Protein AF-0000000072557845 (afdb_homodimer)

Sequence (480 aa):
MSLSGSRPLRGGCQCGRNRYIIAIPENGIQEAQVLFNTEPQHQIPLATPLAAYIRVPLSWYHSTTYAFFPDETHAMIRRVYTHPSQDYSKRHFCGFCGTPLSYWSEEPRSEADFINLTLGSLLREDIRDLEDLGLIPDDDDTDAAVTEQQQQQQQVPTTTEAKRSAALRQSFGVPWFETLIEGSRLGSMRRSYGAQRSRDGQASIEWEIVEFSDGGGEMDLGEADDAALQQLGKRKHHEVMSLSGSRPLRGGCQCGRNRYIIAIPENGIQEAQVLFNTEPQHQIPLATPLAAYIRVPLSWYHSTTYAFFPDETHAMIRRVYTHPSQDYSKRHFCGFCGTPLSYWSEEPRSEADFINLTLGSLLREDIRDLEDLGLIPDDDDTDAAVTEQQQQQQQVPTTTEAKRSAALRQSFGVPWFETLIEGSRLGSMRRSYGAQRSRDGQASIEWEIVEFSDGGGEMDLGEADDAALQQLGKRKHHEV

Radius of gyration: 32.58 Å; Cα contacts (8 Å, |Δi|>4): 717; chains: 2; bounding box: 71×124×132 Å

Nearest PDB structures (foldseek):
  8ajq-assembly2_C  TM=8.472E-01  e=2.767E-05  Pseudomonas aeruginosa PAO1
  5amk-assembly4_D  TM=5.544E-01  e=6.441E-02  Magnetospirillum gryphiswaldense MSR-1
  5oh7-assembly3_C  TM=6.025E-01  e=2.211E-01  Magnetospirillum gryphiswaldense
  3mao-assembly1_A  TM=4.805E-01  e=1.748E-01  Homo sapiens
  8ajq-assembly2_C  TM=8.474E-01  e=2.313E-05  Pseudomonas aeruginosa PAO1

Solvent-accessible surface area (backbone atoms only — not comparable to full-atom values): 27469 Å² total; per-residue (Å²): 130,79,87,66,84,55,77,57,42,44,31,37,35,72,80,54,37,38,36,33,36,38,53,54,53,87,86,38,61,83,64,45,41,62,43,74,38,36,42,61,86,51,11,37,50,60,9,22,74,61,30,40,29,37,34,32,49,44,87,32,57,46,77,49,75,47,68,91,49,91,85,53,47,65,66,54,44,58,27,71,30,60,50,84,93,42,73,53,33,42,32,33,20,32,54,67,63,28,14,44,45,36,44,38,30,51,67,59,68,88,40,47,60,32,32,32,30,27,43,23,18,32,36,68,74,46,52,57,43,35,51,80,68,64,55,44,90,54,77,64,66,67,37,60,73,54,41,74,74,69,69,74,85,79,78,75,78,55,70,66,60,50,45,53,52,43,56,62,33,64,77,38,50,52,48,71,56,56,58,28,29,37,77,11,56,48,33,50,52,44,52,51,51,54,50,51,42,39,67,71,54,72,58,53,77,72,72,72,74,73,73,75,71,80,70,75,68,75,74,82,75,85,75,78,83,88,64,103,76,77,89,86,87,75,85,77,82,75,79,129,128,78,87,65,84,55,76,56,43,43,31,37,36,73,80,54,38,39,36,34,38,37,53,54,53,86,87,39,62,83,65,44,40,64,43,75,39,36,39,63,87,50,12,36,51,61,10,23,74,60,29,39,28,37,33,31,48,42,89,31,58,45,77,48,73,49,67,90,51,92,86,53,47,66,66,53,43,57,25,69,30,59,50,85,92,41,73,52,34,41,33,33,20,30,56,65,62,28,12,44,46,35,44,37,30,52,66,59,68,89,40,47,59,32,31,31,30,27,43,24,17,32,35,69,73,46,53,59,43,35,50,81,67,63,55,44,90,53,77,64,66,65,36,59,72,55,40,74,75,69,69,75,85,79,77,76,79,55,69,66,59,50,48,53,50,42,58,57,33,67,78,49,46,52,48,71,55,56,58,28,30,36,78,11,55,47,34,49,52,45,54,51,51,53,50,50,43,38,67,72,53,72,57,50,76,72,70,72,72,72,72,74,69,79,69,76,67,79,75,75,82,72,82,78,79,82,77,82,75,70,90,77,80,78,86,78,80,81,80,129

Structure (mmCIF, N/CA/C/O backbone):
data_AF-0000000072557845-model_v1
#
loop_
_entity.id
_entity.type
_entity.pdbx_description
1 polymer 'Predicted protein'
#
loop_
_atom_site.group_PDB
_atom_site.id
_atom_site.type_symbol
_atom_site.label_atom_id
_atom_site.label_alt_id
_atom_site.label_comp_id
_atom_site.label_asym_id
_atom_site.label_entity_id
_atom_site.label_seq_id
_atom_site.pdbx_PDB_ins_code
_atom_site.Cartn_x
_atom_site.Cartn_y
_atom_site.Cartn_z
_atom_site.occupancy
_atom_site.B_iso_or_equiv
_atom_site.auth_seq_id
_atom_site.auth_comp_id
_atom_site.auth_asym_id
_atom_site.auth_atom_id
_atom_site.pdbx_PDB_model_num
ATOM 1 N N . MET A 1 1 ? 17.438 -36.656 -0.142 1 26.14 1 MET A N 1
ATOM 2 C CA . MET A 1 1 ? 16.078 -36.344 0.288 1 26.14 1 MET A CA 1
ATOM 3 C C . MET A 1 1 ? 15.391 -35.438 -0.726 1 26.14 1 MET A C 1
ATOM 5 O O . MET A 1 1 ? 15.984 -34.5 -1.219 1 26.14 1 MET A O 1
ATOM 9 N N . SER A 1 2 ? 14.68 -36 -1.711 1 31.92 2 SER A N 1
ATOM 10 C CA . SER A 1 2 ? 13.883 -35.406 -2.797 1 31.92 2 SER A CA 1
ATOM 11 C C . SER A 1 2 ? 13.188 -34.125 -2.363 1 31.92 2 SER A C 1
ATOM 13 O O . SER A 1 2 ? 12.703 -34.031 -1.233 1 31.92 2 SER A O 1
ATOM 15 N N . LEU A 1 3 ? 13.625 -33.031 -2.592 1 37.59 3 LEU A N 1
ATOM 16 C CA . LEU A 1 3 ? 12.977 -31.797 -2.242 1 37.59 3 LEU A CA 1
ATOM 17 C C . LEU A 1 3 ? 11.461 -31.922 -2.328 1 37.59 3 LEU A C 1
ATOM 19 O O . LEU A 1 3 ? 10.914 -32.219 -3.395 1 37.59 3 LEU A O 1
ATOM 23 N N . SER A 1 4 ? 10.57 -32.594 -1.407 1 41.5 4 SER A N 1
ATOM 24 C CA . SER A 1 4 ? 9.18 -32.75 -1.002 1 41.5 4 SER A CA 1
ATOM 25 C C . SER A 1 4 ? 8.312 -31.609 -1.527 1 41.5 4 SER A C 1
ATOM 27 O O . SER A 1 4 ? 8.828 -30.531 -1.839 1 41.5 4 SER A O 1
ATOM 29 N N . GLY A 1 5 ? 7.051 -31.766 -2.025 1 50 5 GLY A N 1
ATOM 30 C CA . GLY A 1 5 ? 6.094 -30.859 -2.65 1 50 5 GLY A CA 1
ATOM 31 C C . GLY A 1 5 ? 6.109 -29.469 -2.053 1 50 5 GLY A C 1
ATOM 32 O O . GLY A 1 5 ? 6.055 -29.312 -0.832 1 50 5 GLY A O 1
ATOM 33 N N . SER A 1 6 ? 6.816 -28.453 -2.627 1 64.81 6 SER A N 1
ATOM 34 C CA . SER A 1 6 ? 7.055 -27.094 -2.164 1 64.81 6 SER A CA 1
ATOM 35 C C . SER A 1 6 ? 5.801 -26.484 -1.531 1 64.81 6 SER A C 1
ATOM 37 O O . SER A 1 6 ? 4.691 -26.703 -2.016 1 64.81 6 SER A O 1
ATOM 39 N N . ARG A 1 7 ? 5.672 -26.328 -0.236 1 83.94 7 ARG A N 1
ATOM 40 C CA . ARG A 1 7 ? 4.574 -25.719 0.504 1 83.94 7 ARG A CA 1
ATOM 41 C C . ARG A 1 7 ? 4.07 -24.469 -0.204 1 83.94 7 ARG A C 1
ATOM 43 O O . ARG A 1 7 ? 4.863 -23.672 -0.714 1 83.94 7 ARG A O 1
ATOM 50 N N . PRO A 1 8 ? 2.727 -24.5 -0.45 1 93.94 8 PRO A N 1
ATOM 51 C CA . PRO A 1 8 ? 2.176 -23.297 -1.075 1 93.94 8 PRO A CA 1
ATOM 52 C C . PRO A 1 8 ? 2.416 -22.031 -0.244 1 93.94 8 PRO A C 1
ATOM 54 O O . PRO A 1 8 ? 2.559 -22.125 0.979 1 93.94 8 PRO A O 1
ATOM 57 N N . LEU A 1 9 ? 2.588 -20.969 -0.939 1 96.5 9 LEU A N 1
ATOM 58 C CA . LEU A 1 9 ? 2.559 -19.688 -0.246 1 96.5 9 LEU A CA 1
ATOM 59 C C . LEU A 1 9 ? 1.13 -19.297 0.126 1 96.5 9 LEU A C 1
ATOM 61 O O . LEU A 1 9 ? 0.196 -19.547 -0.636 1 96.5 9 LEU A O 1
ATOM 65 N N . ARG A 1 10 ? 0.979 -18.75 1.264 1 98.12 10 ARG A N 1
ATOM 66 C CA . ARG A 1 10 ? -0.34 -18.375 1.764 1 98.12 10 ARG A CA 1
ATOM 67 C C . ARG A 1 10 ? -0.449 -16.875 1.96 1 98.12 10 ARG A C 1
ATOM 69 O O . ARG A 1 10 ? 0.542 -16.203 2.271 1 98.12 10 ARG A O 1
ATOM 76 N N . GLY A 1 11 ? -1.664 -16.359 1.753 1 98.5 11 GLY A N 1
ATOM 77 C CA . GLY A 1 11 ? -1.912 -14.953 1.971 1 98.5 11 GLY A CA 1
ATOM 78 C C . GLY A 1 11 ? -3.383 -14.625 2.152 1 98.5 11 GLY A C 1
ATOM 79 O O . GLY A 1 11 ? -4.219 -15.523 2.238 1 98.5 11 GLY A O 1
ATOM 80 N N . GLY A 1 12 ? -3.635 -13.297 2.338 1 98.69 12 GLY A N 1
ATOM 81 C CA . GLY A 1 12 ? -4.996 -12.828 2.555 1 98.69 12 GLY A CA 1
ATOM 82 C C . GLY A 1 12 ? -5.062 -11.406 3.078 1 98.69 12 GLY A C 1
ATOM 83 O O . GLY A 1 12 ? -4.047 -10.711 3.125 1 98.69 12 GLY A O 1
ATOM 84 N N . CYS A 1 13 ? -6.344 -11.016 3.35 1 98.75 13 CYS A N 1
ATOM 85 C CA . CYS A 1 13 ? -6.539 -9.672 3.893 1 98.75 13 CYS A CA 1
ATOM 86 C C . CYS A 1 13 ? -6.398 -9.672 5.41 1 98.75 13 CYS A C 1
ATOM 88 O O . CYS A 1 13 ? -6.348 -10.734 6.031 1 98.75 13 CYS A O 1
ATOM 90 N N . GLN A 1 14 ? -6.277 -8.547 6.027 1 97.88 14 GLN A N 1
ATOM 91 C CA . GLN A 1 14 ? -5.988 -8.422 7.453 1 97.88 14 GLN A CA 1
ATOM 92 C C . GLN A 1 14 ? -7.121 -9.008 8.289 1 97.88 14 GLN A C 1
ATOM 94 O O . GLN A 1 14 ? -6.879 -9.578 9.359 1 97.88 14 GLN A O 1
ATOM 99 N N . CYS A 1 15 ? -8.383 -8.883 7.832 1 98.12 15 CYS A N 1
ATOM 100 C CA . CYS A 1 15 ? -9.492 -9.32 8.672 1 98.12 15 CYS A CA 1
ATOM 101 C C . CYS A 1 15 ? -9.719 -10.82 8.531 1 98.12 15 CYS A C 1
ATOM 103 O O . CYS A 1 15 ? -10.43 -11.422 9.344 1 98.12 15 CYS A O 1
ATOM 105 N N . GLY A 1 16 ? -9.203 -11.367 7.543 1 98.06 16 GLY A N 1
ATOM 106 C CA . GLY A 1 16 ? -9.258 -12.812 7.422 1 98.06 16 GLY A CA 1
ATOM 107 C C . GLY A 1 16 ? -10.359 -13.289 6.492 1 98.06 16 GLY A C 1
ATOM 108 O O . GLY A 1 16 ? -10.445 -14.484 6.18 1 98.06 16 GLY A O 1
ATOM 109 N N . ARG A 1 17 ? -11.203 -12.398 6.023 1 98.81 17 ARG A N 1
ATOM 110 C CA . ARG A 1 17 ? -12.32 -12.805 5.168 1 98.81 17 ARG A CA 1
ATOM 111 C C . ARG A 1 17 ? -11.82 -13.297 3.814 1 98.81 17 ARG A C 1
ATOM 113 O O . ARG A 1 17 ? -12.469 -14.133 3.178 1 98.81 17 ARG A O 1
ATOM 120 N N . ASN A 1 18 ? -10.727 -12.727 3.305 1 98.88 18 ASN A N 1
ATOM 121 C CA . ASN A 1 18 ? -10.086 -13.195 2.082 1 98.88 18 ASN A CA 1
ATOM 122 C C . ASN A 1 18 ? -8.836 -14.016 2.385 1 98.88 18 ASN A C 1
ATOM 124 O O . ASN A 1 18 ? -7.973 -13.586 3.148 1 98.88 18 ASN A O 1
ATOM 128 N N . ARG A 1 19 ? -8.742 -15.141 1.78 1 98.75 19 ARG A N 1
ATOM 129 C CA . ARG A 1 19 ? -7.559 -15.992 1.865 1 98.75 19 ARG A CA 1
ATOM 130 C C . ARG A 1 19 ? -7.188 -16.547 0.496 1 98.75 19 ARG A C 1
ATOM 132 O O . ARG A 1 19 ? -8.047 -16.703 -0.375 1 98.75 19 ARG A O 1
ATOM 139 N N . TYR A 1 20 ? -5.914 -16.766 0.328 1 98.69 20 TYR A N 1
ATOM 140 C CA . TYR A 1 20 ? -5.504 -17.375 -0.932 1 98.69 20 TYR A CA 1
ATOM 141 C C . TYR A 1 20 ? -4.238 -18.203 -0.75 1 98.69 20 TYR A C 1
ATOM 143 O O . TYR A 1 20 ? -3.568 -18.109 0.28 1 98.69 20 TYR A O 1
ATOM 151 N N . ILE A 1 21 ? -3.961 -19.047 -1.701 1 98.38 21 ILE A N 1
ATOM 152 C CA . ILE A 1 21 ? -2.707 -19.797 -1.775 1 98.38 21 ILE A CA 1
ATOM 153 C C . ILE A 1 21 ? -2.104 -19.641 -3.17 1 98.38 21 ILE A C 1
ATOM 155 O O . ILE A 1 21 ? -2.82 -19.391 -4.141 1 98.38 21 ILE A O 1
ATOM 159 N N . ILE A 1 22 ? -0.833 -19.672 -3.215 1 97.62 22 ILE A N 1
ATOM 160 C CA . ILE A 1 22 ? -0.069 -19.797 -4.449 1 97.62 22 ILE A CA 1
ATOM 161 C C . ILE A 1 22 ? 0.562 -21.188 -4.52 1 97.62 22 ILE A C 1
ATOM 163 O O . ILE A 1 22 ? 1.498 -21.5 -3.777 1 97.62 22 ILE A O 1
ATOM 167 N N . ALA A 1 23 ? 0.024 -22.016 -5.383 1 96.25 23 ALA A N 1
ATOM 168 C CA . ALA A 1 23 ? 0.563 -23.359 -5.578 1 96.25 23 ALA A CA 1
ATOM 169 C C . ALA A 1 23 ? 1.729 -23.344 -6.562 1 96.25 23 ALA A C 1
ATOM 171 O O . ALA A 1 23 ? 1.521 -23.328 -7.777 1 96.25 23 ALA A O 1
ATOM 172 N N . ILE A 1 24 ? 2.879 -23.422 -6.051 1 92.81 24 ILE A N 1
ATOM 173 C CA . ILE A 1 24 ? 4.066 -23.359 -6.898 1 92.81 24 ILE A CA 1
ATOM 174 C C . ILE A 1 24 ? 4.48 -24.781 -7.297 1 92.81 24 ILE A C 1
ATOM 176 O O . ILE A 1 24 ? 4.793 -25.609 -6.438 1 92.81 24 ILE A O 1
ATOM 180 N N . PRO A 1 25 ? 4.543 -25.016 -8.531 1 91.44 25 PRO A N 1
ATOM 181 C CA . PRO A 1 25 ? 5.016 -26.328 -8.961 1 91.44 25 PRO A CA 1
ATOM 182 C C . PRO A 1 25 ? 6.5 -26.547 -8.672 1 91.44 25 PRO A C 1
ATOM 184 O O . PRO A 1 25 ? 7.258 -25.578 -8.555 1 91.44 25 PRO A O 1
ATOM 187 N N . GLU A 1 26 ? 6.992 -27.703 -8.461 1 83.19 26 GLU A N 1
ATOM 188 C CA . GLU A 1 26 ? 8.359 -28.078 -8.109 1 83.19 26 GLU A CA 1
ATOM 189 C C . GLU A 1 26 ? 9.375 -27.406 -9.031 1 83.19 26 GLU A C 1
ATOM 191 O O . GLU A 1 26 ? 10.414 -26.922 -8.578 1 83.19 26 GLU A O 1
ATOM 196 N N . ASN A 1 27 ? 9.133 -27.266 -10.219 1 82.75 27 ASN A N 1
ATOM 197 C CA . ASN A 1 27 ? 10.086 -26.672 -11.148 1 82.75 27 ASN A CA 1
ATOM 198 C C . ASN A 1 27 ? 9.555 -25.375 -11.742 1 82.75 27 ASN A C 1
ATOM 200 O O . ASN A 1 27 ? 9.977 -24.953 -12.828 1 82.75 27 ASN A O 1
ATOM 204 N N . GLY A 1 28 ? 8.734 -24.734 -10.938 1 88.44 28 GLY A N 1
ATOM 205 C CA . GLY A 1 28 ? 8.055 -23.609 -11.562 1 88.44 28 GLY A CA 1
ATOM 206 C C . GLY A 1 28 ? 8.477 -22.266 -10.992 1 88.44 28 GLY A C 1
ATOM 207 O O . GLY A 1 28 ? 8.055 -21.219 -11.484 1 88.44 28 GLY A O 1
ATOM 208 N N . ILE A 1 29 ? 9.398 -22.188 -10.039 1 88.88 29 ILE A N 1
ATOM 209 C CA . ILE A 1 29 ? 9.68 -20.984 -9.273 1 88.88 29 ILE A CA 1
ATOM 210 C C . ILE A 1 29 ? 10.234 -19.891 -10.203 1 88.88 29 ILE A C 1
ATOM 212 O O . ILE A 1 29 ? 10.078 -18.703 -9.93 1 88.88 29 ILE A O 1
ATOM 216 N N . GLN A 1 30 ? 10.766 -20.281 -11.297 1 90 30 GLN A N 1
ATOM 217 C CA . GLN A 1 30 ? 11.359 -19.344 -12.242 1 90 30 GLN A CA 1
ATOM 218 C C . GLN A 1 30 ? 10.297 -18.469 -12.883 1 90 30 GLN A C 1
ATOM 220 O O . GLN A 1 30 ? 10.609 -17.422 -13.461 1 90 30 GLN A O 1
ATOM 225 N N . GLU A 1 31 ? 9.031 -18.906 -12.82 1 94.12 31 GLU A N 1
ATOM 226 C CA . GLU A 1 31 ? 7.949 -18.141 -13.422 1 94.12 31 GLU A CA 1
ATOM 227 C C . GLU A 1 31 ? 7.414 -17.078 -12.453 1 94.12 31 GLU A C 1
ATOM 229 O O . GLU A 1 31 ? 6.621 -16.219 -12.836 1 94.12 31 GLU A O 1
ATOM 234 N N . ALA A 1 32 ? 7.816 -17.156 -11.227 1 95.19 32 ALA A N 1
ATOM 235 C CA . ALA A 1 32 ? 7.43 -16.172 -10.219 1 95.19 32 ALA A CA 1
ATOM 236 C C . ALA A 1 32 ? 8.438 -15.031 -10.164 1 95.19 32 ALA A C 1
ATOM 238 O O . ALA A 1 32 ? 9.633 -15.234 -10.391 1 95.19 32 ALA A O 1
ATOM 239 N N . GLN A 1 33 ? 7.934 -13.812 -9.898 1 93.38 33 GLN A N 1
ATOM 240 C CA . GLN A 1 33 ? 8.805 -12.648 -9.789 1 93.38 33 GLN A CA 1
ATOM 241 C C . GLN A 1 33 ? 8.32 -11.695 -8.695 1 93.38 33 GLN A C 1
ATOM 243 O O . GLN A 1 33 ? 7.117 -11.438 -8.586 1 93.38 33 GLN A O 1
ATOM 248 N N . VAL A 1 34 ? 9.258 -11.281 -7.887 1 93.94 34 VAL A N 1
ATOM 249 C CA . VAL A 1 34 ? 8.977 -10.156 -6.996 1 93.94 34 VAL A CA 1
ATOM 250 C C . VAL A 1 34 ? 9.234 -8.844 -7.727 1 93.94 34 VAL A C 1
ATOM 252 O O . VAL A 1 34 ? 10.305 -8.648 -8.312 1 93.94 34 VAL A O 1
ATOM 255 N N . LEU A 1 35 ? 8.242 -7.945 -7.707 1 93.12 35 LEU A N 1
ATOM 256 C CA . LEU A 1 35 ? 8.289 -6.699 -8.461 1 93.12 35 LEU A CA 1
ATOM 257 C C . LEU A 1 35 ? 8.156 -5.496 -7.531 1 93.12 35 LEU A C 1
ATOM 259 O O . LEU A 1 35 ? 7.336 -5.504 -6.613 1 93.12 35 LEU A O 1
ATOM 263 N N . PHE A 1 36 ? 9.047 -4.543 -7.781 1 91.81 36 PHE A N 1
ATOM 264 C CA . PHE A 1 36 ? 8.93 -3.219 -7.18 1 91.81 36 PHE A CA 1
ATOM 265 C C . PHE A 1 36 ? 8.664 -2.164 -8.25 1 91.81 36 PHE A C 1
ATOM 267 O O . PHE A 1 36 ? 9.531 -1.877 -9.078 1 91.81 36 PHE A O 1
ATOM 274 N N . ASN A 1 37 ? 7.48 -1.591 -8.156 1 87.06 37 ASN A N 1
ATOM 275 C CA . ASN A 1 37 ? 6.977 -0.725 -9.219 1 87.06 37 ASN A CA 1
ATOM 276 C C . ASN A 1 37 ? 6.789 0.709 -8.727 1 87.06 37 ASN A C 1
ATOM 278 O O . ASN A 1 37 ? 6.215 0.937 -7.66 1 87.06 37 ASN A O 1
ATOM 282 N N . THR A 1 38 ? 7.297 1.689 -9.523 1 86.44 38 THR A N 1
ATOM 283 C CA . THR A 1 38 ? 7.137 3.092 -9.156 1 86.44 38 THR A CA 1
ATOM 284 C C . THR A 1 38 ? 6.281 3.826 -10.188 1 86.44 38 THR A C 1
ATOM 286 O O . THR A 1 38 ? 6.262 5.059 -10.219 1 86.44 38 THR A O 1
ATOM 289 N N . GLU A 1 39 ? 5.625 3.072 -11.031 1 87 39 GLU A N 1
ATOM 290 C CA . GLU A 1 39 ? 4.719 3.682 -12 1 87 39 GLU A CA 1
ATOM 291 C C . GLU A 1 39 ? 3.432 4.152 -11.32 1 87 39 GLU A C 1
ATOM 293 O O . GLU A 1 39 ? 2.896 3.467 -10.453 1 87 39 GLU A O 1
ATOM 298 N N . PRO A 1 40 ? 2.904 5.238 -11.766 1 89.56 40 PRO A N 1
ATOM 299 C CA . PRO A 1 40 ? 1.69 5.789 -11.156 1 89.56 40 PRO A CA 1
ATOM 300 C C . PRO A 1 40 ? 0.522 4.805 -11.18 1 89.56 40 PRO A C 1
ATOM 302 O O . PRO A 1 40 ? -0.285 4.777 -10.25 1 89.56 40 PRO A O 1
ATOM 305 N N . GLN A 1 41 ? 0.46 4.02 -12.164 1 90.5 41 GLN A N 1
ATOM 306 C CA . GLN A 1 41 ? -0.653 3.088 -12.312 1 90.5 41 GLN A CA 1
ATOM 307 C C . GLN A 1 41 ? -0.687 2.09 -11.156 1 90.5 41 GLN A C 1
ATOM 309 O O . GLN A 1 41 ? -1.729 1.497 -10.867 1 90.5 41 GLN A O 1
ATOM 314 N N . HIS A 1 42 ? 0.441 1.892 -10.508 1 93.75 42 HIS A N 1
ATOM 315 C CA . HIS A 1 42 ? 0.493 0.975 -9.375 1 93.75 42 HIS A CA 1
ATOM 316 C C . HIS A 1 42 ? 0.582 1.734 -8.055 1 93.75 42 HIS A C 1
ATOM 318 O O . HIS A 1 42 ? 0.048 1.285 -7.039 1 93.75 42 HIS A O 1
ATOM 324 N N . GLN A 1 43 ? 1.189 2.908 -8.102 1 93.88 43 GLN A N 1
ATOM 325 C CA . GLN A 1 43 ? 1.369 3.713 -6.898 1 93.88 43 GLN A CA 1
ATOM 326 C C . GLN A 1 43 ? 0.037 4.27 -6.406 1 93.88 43 GLN A C 1
ATOM 328 O O . GLN A 1 43 ? -0.266 4.207 -5.211 1 93.88 43 GLN A O 1
ATOM 333 N N . ILE A 1 44 ? -0.76 4.738 -7.293 1 95.25 44 ILE A N 1
ATOM 334 C CA . ILE A 1 44 ? -1.949 5.512 -6.949 1 95.25 44 ILE A CA 1
ATOM 335 C C . ILE A 1 44 ? -2.982 4.602 -6.289 1 95.25 44 ILE A C 1
ATOM 337 O O . ILE A 1 44 ? -3.445 4.879 -5.18 1 95.25 44 ILE A O 1
ATOM 341 N N . PRO A 1 45 ? -3.279 3.43 -6.887 1 97.31 45 PRO A N 1
ATOM 342 C CA . PRO A 1 45 ? -4.297 2.582 -6.258 1 97.31 45 PRO A CA 1
ATOM 343 C C . PRO A 1 45 ? -3.875 2.078 -4.879 1 97.31 45 PRO A C 1
ATOM 345 O O . PRO A 1 45 ? -4.719 1.911 -3.994 1 97.31 45 PRO A O 1
ATOM 348 N N . LEU A 1 46 ? -2.584 1.862 -4.719 1 98 46 LEU A N 1
ATOM 349 C CA . LEU A 1 46 ? -2.088 1.316 -3.461 1 98 46 LEU A CA 1
ATOM 350 C C . LEU A 1 46 ? -1.673 2.434 -2.51 1 98 46 LEU A C 1
ATOM 352 O O . LEU A 1 46 ? -1.276 2.172 -1.371 1 98 46 LEU A O 1
ATOM 356 N N . ALA A 1 47 ? -1.742 3.68 -2.994 1 97.88 47 ALA A N 1
ATOM 357 C CA . ALA A 1 47 ? -1.411 4.871 -2.215 1 97.88 47 ALA A CA 1
ATOM 358 C C . ALA A 1 47 ? -0.031 4.742 -1.576 1 97.88 47 ALA A C 1
ATOM 360 O O . ALA A 1 47 ? 0.138 5.02 -0.387 1 97.88 47 ALA A O 1
ATOM 361 N N . THR A 1 48 ? 0.929 4.324 -2.299 1 96.69 48 THR A N 1
ATOM 362 C CA . THR A 1 48 ? 2.299 4.113 -1.842 1 96.69 48 THR A CA 1
ATOM 363 C C . THR A 1 48 ? 3.299 4.605 -2.883 1 96.69 48 THR A C 1
ATOM 365 O O . THR A 1 48 ? 3.006 4.605 -4.082 1 96.69 48 THR A O 1
ATOM 368 N N . PRO A 1 49 ? 4.516 5.09 -2.445 1 93.25 49 PRO A N 1
ATOM 369 C CA . PRO A 1 49 ? 5.531 5.469 -3.434 1 93.25 49 PRO A CA 1
ATOM 370 C C . PRO A 1 49 ? 6.188 4.258 -4.098 1 93.25 49 PRO A C 1
ATOM 372 O O . PRO A 1 49 ? 6.832 4.398 -5.137 1 93.25 49 PRO A O 1
ATOM 375 N N . LEU A 1 50 ? 6.043 3.115 -3.496 1 93.19 50 LEU A N 1
ATOM 376 C CA . LEU A 1 50 ? 6.652 1.886 -3.99 1 93.19 50 LEU A CA 1
ATOM 377 C C . LEU A 1 50 ? 5.668 0.722 -3.908 1 93.19 50 LEU A C 1
ATOM 379 O O . LEU A 1 50 ? 5.477 0.143 -2.836 1 93.19 50 LEU A O 1
ATOM 383 N N . ALA A 1 51 ? 5.141 0.379 -5.012 1 95.88 51 ALA A N 1
ATOM 384 C CA . ALA A 1 51 ? 4.254 -0.781 -5.055 1 95.88 51 ALA A CA 1
ATOM 385 C C . ALA A 1 51 ? 5.055 -2.08 -5.117 1 95.88 51 ALA A C 1
ATOM 387 O O . ALA A 1 51 ? 5.984 -2.207 -5.918 1 95.88 51 ALA A O 1
ATOM 388 N N . ALA A 1 52 ? 4.723 -3.041 -4.246 1 96.56 52 ALA A N 1
ATOM 389 C CA . ALA A 1 52 ? 5.418 -4.324 -4.18 1 96.56 52 ALA A CA 1
ATOM 390 C C . ALA A 1 52 ? 4.465 -5.48 -4.461 1 96.56 52 ALA A C 1
ATOM 392 O O . ALA A 1 52 ? 3.422 -5.605 -3.811 1 96.56 52 ALA A O 1
ATOM 393 N N . TYR A 1 53 ? 4.871 -6.348 -5.48 1 97.56 53 TYR A N 1
ATOM 394 C CA . TYR A 1 53 ? 4.039 -7.477 -5.883 1 97.56 53 TYR A CA 1
ATOM 395 C C . TYR A 1 53 ? 4.859 -8.758 -5.977 1 97.56 53 TYR A C 1
ATOM 397 O O . TYR A 1 53 ? 6.086 -8.703 -6.102 1 97.56 53 TYR A O 1
ATOM 405 N N . ILE A 1 54 ? 4.168 -9.867 -5.828 1 97.25 54 ILE A N 1
ATOM 406 C CA . ILE A 1 54 ? 4.645 -11.117 -6.398 1 97.25 54 ILE A CA 1
ATOM 407 C C . ILE A 1 54 ? 3.799 -11.477 -7.621 1 97.25 54 ILE A C 1
ATOM 409 O O . ILE A 1 54 ? 2.572 -11.562 -7.531 1 97.25 54 ILE A O 1
ATOM 413 N N . ARG A 1 55 ? 4.441 -11.531 -8.711 1 97.62 55 ARG A N 1
ATOM 414 C CA . ARG A 1 55 ? 3.818 -11.898 -9.977 1 97.62 55 ARG A CA 1
ATOM 415 C C . ARG A 1 55 ? 3.943 -13.391 -10.234 1 97.62 55 ARG A C 1
ATOM 417 O O . ARG A 1 55 ? 5.047 -13.938 -10.234 1 97.62 55 ARG A O 1
ATOM 424 N N . VAL A 1 56 ? 2.809 -14.07 -10.445 1 97.94 56 VAL A N 1
ATOM 425 C CA . VAL A 1 56 ? 2.809 -15.508 -10.664 1 97.94 56 VAL A CA 1
ATOM 426 C C . VAL A 1 56 ? 1.816 -15.875 -11.766 1 97.94 56 VAL A C 1
ATOM 428 O O . VAL A 1 56 ? 0.904 -15.094 -12.062 1 97.94 56 VAL A O 1
ATOM 431 N N . PRO A 1 57 ? 2.027 -16.984 -12.391 1 98.06 57 PRO A N 1
ATOM 432 C CA . PRO A 1 57 ? 0.983 -17.453 -13.305 1 98.06 57 PRO A CA 1
ATOM 433 C C . PRO A 1 57 ? -0.392 -17.531 -12.641 1 98.06 57 PRO A C 1
ATOM 435 O O . PRO A 1 57 ? -0.507 -17.953 -11.492 1 98.06 57 PRO A O 1
ATOM 438 N N . LEU A 1 58 ? -1.34 -17.109 -13.383 1 98.06 58 LEU A N 1
ATOM 439 C CA . LEU A 1 58 ? -2.711 -17.062 -12.891 1 98.06 58 LEU A CA 1
ATOM 440 C C . LEU A 1 58 ? -3.17 -18.438 -12.414 1 98.06 58 LEU A C 1
ATOM 442 O O . LEU A 1 58 ? -3.926 -18.547 -11.445 1 98.06 58 LEU A O 1
ATOM 446 N N . SER A 1 59 ? -2.701 -19.484 -13 1 97.44 59 SER A N 1
ATOM 447 C CA . SER A 1 59 ? -3.123 -20.859 -12.711 1 97.44 59 SER A CA 1
ATOM 448 C C . SER A 1 59 ? -2.643 -21.312 -11.336 1 97.44 59 SER A C 1
ATOM 450 O O . SER A 1 59 ? -3.125 -22.312 -10.805 1 97.44 59 SER A O 1
ATOM 452 N N . TRP A 1 60 ? -1.642 -20.641 -10.75 1 97.75 60 TRP A N 1
ATOM 453 C CA . TRP A 1 60 ? -1.103 -21 -9.445 1 97.75 60 TRP A CA 1
ATOM 454 C C . TRP A 1 60 ? -1.967 -20.438 -8.32 1 97.75 60 TRP A C 1
ATOM 456 O O . TRP A 1 60 ? -1.854 -20.859 -7.168 1 97.75 60 TRP A O 1
ATOM 466 N N . TYR A 1 61 ? -2.791 -19.469 -8.648 1 98.44 61 TYR A N 1
ATOM 467 C CA . TYR A 1 61 ? -3.484 -18.641 -7.664 1 98.44 61 TYR A CA 1
ATOM 468 C C . TYR A 1 61 ? -4.859 -19.219 -7.344 1 98.44 61 TYR A C 1
ATOM 470 O O . TYR A 1 61 ? -5.672 -19.438 -8.242 1 98.44 61 TYR A O 1
ATOM 478 N N . HIS A 1 62 ? -5.086 -19.453 -6.035 1 98.38 62 HIS A N 1
ATOM 479 C CA . HIS A 1 62 ? -6.383 -19.906 -5.547 1 98.38 62 HIS A CA 1
ATOM 480 C C . HIS A 1 62 ? -6.875 -19.016 -4.402 1 98.38 62 HIS A C 1
ATOM 482 O O . HIS A 1 62 ? -6.219 -18.922 -3.363 1 98.38 62 HIS A O 1
ATOM 488 N N . SER A 1 63 ? -8.047 -18.422 -4.613 1 98.19 63 SER A N 1
ATOM 489 C CA . SER A 1 63 ? -8.578 -17.484 -3.633 1 98.19 63 SER A CA 1
ATOM 490 C C . SER A 1 63 ? -9.891 -17.984 -3.039 1 98.19 63 SER A C 1
ATOM 492 O O . SER A 1 63 ? -10.695 -18.625 -3.734 1 98.19 63 SER A O 1
ATOM 494 N N . THR A 1 64 ? -10.086 -17.766 -1.766 1 98.38 64 THR A N 1
ATOM 495 C CA . THR A 1 64 ? -11.305 -18.141 -1.051 1 98.38 64 THR A CA 1
ATOM 496 C C . THR A 1 64 ? -11.773 -16.984 -0.159 1 98.38 64 THR A C 1
ATOM 498 O O . THR A 1 64 ? -10.961 -16.219 0.349 1 98.38 64 THR A O 1
ATOM 501 N N . THR A 1 65 ? -13.102 -16.859 -0.016 1 98.69 65 THR A N 1
ATOM 502 C CA . THR A 1 65 ? -13.695 -15.891 0.9 1 98.69 65 THR A CA 1
ATOM 503 C C . THR A 1 65 ? -14.367 -16.594 2.074 1 98.69 65 THR A C 1
ATOM 505 O O . THR A 1 65 ? -14.891 -17.703 1.922 1 98.69 65 THR A O 1
ATOM 508 N N . TYR A 1 66 ? -14.305 -16 3.193 1 98.56 66 TYR A N 1
ATOM 509 C CA . TYR A 1 66 ? -14.969 -16.484 4.402 1 98.56 66 TYR A CA 1
ATOM 510 C C . TYR A 1 66 ? -15.883 -15.406 4.977 1 98.56 66 TYR A C 1
ATOM 512 O O . TYR A 1 66 ? -15.414 -14.359 5.441 1 98.56 66 TYR A O 1
ATOM 520 N N . ALA A 1 67 ? -17.156 -15.719 5.02 1 98.44 67 ALA A N 1
ATOM 521 C CA . ALA A 1 67 ? -18.125 -14.805 5.648 1 98.44 67 ALA A CA 1
ATOM 522 C C . ALA A 1 67 ? -18.078 -14.938 7.168 1 98.44 67 ALA A C 1
ATOM 524 O O . ALA A 1 67 ? -18.047 -16.047 7.699 1 98.44 67 ALA A O 1
ATOM 525 N N . PHE A 1 68 ? -18.062 -13.836 7.859 1 97.62 68 PHE A N 1
ATOM 526 C CA . PHE A 1 68 ? -18.141 -13.852 9.32 1 97.62 68 PHE A CA 1
ATOM 527 C C . PHE A 1 68 ? -19.594 -13.789 9.789 1 97.62 68 PHE A C 1
ATOM 529 O O . PHE A 1 68 ? -19.906 -14.234 10.891 1 97.62 68 PHE A O 1
ATOM 536 N N . PHE A 1 69 ? -20.453 -13.227 8.992 1 97.94 69 PHE A N 1
ATOM 537 C CA . PHE A 1 69 ? -21.875 -13.109 9.273 1 97.94 69 PHE A CA 1
ATOM 538 C C . PHE A 1 69 ? -22.703 -13.602 8.094 1 97.94 69 PHE A C 1
ATOM 540 O O . PHE A 1 69 ? -22.25 -13.57 6.953 1 97.94 69 PHE A O 1
ATOM 547 N N . PRO A 1 70 ? -23.906 -14 8.281 1 97.56 70 PRO A N 1
ATOM 548 C CA . PRO A 1 70 ? -24.719 -14.641 7.242 1 97.56 70 PRO A CA 1
ATOM 549 C C . PRO A 1 70 ? -25.047 -13.703 6.082 1 97.56 70 PRO A C 1
ATOM 551 O O . PRO A 1 70 ? -25.297 -14.164 4.965 1 97.56 70 PRO A O 1
ATOM 554 N N . ASP A 1 71 ? -25.031 -12.445 6.281 1 97.31 71 ASP A N 1
ATOM 555 C CA . ASP A 1 71 ? -25.469 -11.5 5.254 1 97.31 71 ASP A CA 1
ATOM 556 C C . ASP A 1 71 ? -24.281 -11.047 4.402 1 97.31 71 ASP A C 1
ATOM 558 O O . ASP A 1 71 ? -24.453 -10.234 3.492 1 97.31 71 ASP A O 1
ATOM 562 N N . GLU A 1 72 ? -23.141 -11.539 4.715 1 98.12 72 GLU A N 1
ATOM 563 C CA . GLU A 1 72 ? -21.969 -11.188 3.93 1 98.12 72 GLU A CA 1
ATOM 564 C C . GLU A 1 72 ? -21.844 -12.062 2.682 1 98.12 72 GLU A C 1
ATOM 566 O O . GLU A 1 72 ? -21.844 -13.289 2.773 1 98.12 72 GLU A O 1
ATOM 571 N N . THR A 1 73 ? -21.844 -11.445 1.504 1 98.12 73 THR A N 1
ATOM 572 C CA . THR A 1 73 ? -21.719 -12.18 0.25 1 98.12 73 THR A CA 1
ATOM 573 C C . THR A 1 73 ? -20.281 -12.164 -0.247 1 98.12 73 THR A C 1
ATOM 575 O O . THR A 1 73 ? -19.469 -11.344 0.197 1 98.12 73 THR A O 1
ATOM 578 N N . HIS A 1 74 ? -19.953 -13.055 -1.149 1 98.19 74 HIS A N 1
ATOM 579 C CA . HIS A 1 74 ? -18.641 -13.109 -1.76 1 98.19 74 HIS A CA 1
ATOM 580 C C . HIS A 1 74 ? -18.266 -11.773 -2.396 1 98.19 74 HIS A C 1
ATOM 582 O O . HIS A 1 74 ? -17.141 -11.289 -2.225 1 98.19 74 HIS A O 1
ATOM 588 N N . ALA A 1 75 ? -19.234 -11.117 -3.01 1 97.81 75 ALA A N 1
ATOM 589 C CA . ALA A 1 75 ? -19.016 -9.867 -3.723 1 97.81 75 ALA A CA 1
ATOM 590 C C . ALA A 1 75 ? -18.719 -8.727 -2.75 1 97.81 75 ALA A C 1
ATOM 592 O O . ALA A 1 75 ? -17.984 -7.793 -3.078 1 97.81 75 ALA A O 1
ATOM 593 N N . MET A 1 76 ? -19.312 -8.828 -1.518 1 98 76 MET A N 1
ATOM 594 C CA . MET A 1 76 ? -19.062 -7.836 -0.48 1 98 76 MET A CA 1
ATOM 595 C C . MET A 1 76 ? -17.656 -8 0.097 1 98 76 MET A C 1
ATOM 597 O O . MET A 1 76 ? -17.016 -7.016 0.45 1 98 76 MET A O 1
ATOM 601 N N . ILE A 1 77 ? -17.234 -9.25 0.126 1 98.75 77 ILE A N 1
ATOM 602 C CA . ILE A 1 77 ? -15.961 -9.586 0.763 1 98.75 77 ILE A CA 1
ATOM 603 C C . ILE A 1 77 ? -14.812 -9.328 -0.209 1 98.75 77 ILE A C 1
ATOM 605 O O . ILE A 1 77 ? -13.836 -8.664 0.137 1 98.75 77 ILE A O 1
ATOM 609 N N . ARG A 1 78 ? -14.875 -9.859 -1.355 1 98.75 78 ARG A N 1
ATOM 610 C CA . ARG A 1 78 ? -13.867 -9.695 -2.395 1 98.75 78 ARG A CA 1
ATOM 611 C C . ARG A 1 78 ? -14.336 -8.727 -3.473 1 98.75 78 ARG A C 1
ATOM 613 O O . ARG A 1 78 ? -14.875 -9.141 -4.5 1 98.75 78 ARG A O 1
ATOM 620 N N . ARG A 1 79 ? -13.977 -7.504 -3.266 1 98.75 79 ARG A N 1
ATOM 621 C CA . ARG A 1 79 ? -14.414 -6.449 -4.176 1 98.75 79 ARG A CA 1
ATOM 622 C C . ARG A 1 79 ? -13.445 -6.301 -5.344 1 98.75 79 ARG A C 1
ATOM 624 O O . ARG A 1 79 ? -12.266 -6.633 -5.223 1 98.75 79 ARG A O 1
ATOM 631 N N . VAL A 1 80 ? -13.969 -5.852 -6.422 1 98.5 80 VAL A N 1
ATOM 632 C CA . VAL A 1 80 ? -13.172 -5.625 -7.625 1 98.5 80 VAL A CA 1
ATOM 633 C C . VAL A 1 80 ? -13.398 -4.203 -8.133 1 98.5 80 VAL A C 1
ATOM 635 O O . VAL A 1 80 ? -14.523 -3.691 -8.094 1 98.5 80 VAL A O 1
ATOM 638 N N . TYR A 1 81 ? -12.352 -3.564 -8.523 1 98.44 81 TYR A N 1
ATOM 639 C CA . TYR A 1 81 ? -12.43 -2.238 -9.117 1 98.44 81 TYR A CA 1
ATOM 640 C C . TYR A 1 81 ? -11.711 -2.207 -10.469 1 98.44 81 TYR A C 1
ATOM 642 O O . TYR A 1 81 ? -10.594 -2.713 -10.594 1 98.44 81 TYR A O 1
ATOM 650 N N . THR A 1 82 ? -12.391 -1.655 -11.414 1 97.5 82 THR A N 1
ATOM 651 C CA . THR A 1 82 ? -11.852 -1.346 -12.727 1 97.5 82 THR A CA 1
ATOM 652 C C . THR A 1 82 ? -11.969 0.146 -13.031 1 97.5 82 THR A C 1
ATOM 654 O O . THR A 1 82 ? -13.078 0.694 -13.047 1 97.5 82 THR A O 1
ATOM 657 N N . HIS A 1 83 ? -10.805 0.732 -13.195 1 94.88 83 HIS A N 1
ATOM 658 C CA . HIS A 1 83 ? -10.828 2.15 -13.531 1 94.88 83 HIS A CA 1
ATOM 659 C C . HIS A 1 83 ? -11.312 2.371 -14.961 1 94.88 83 HIS A C 1
ATOM 661 O O . HIS A 1 83 ? -10.898 1.659 -15.875 1 94.88 83 HIS A O 1
ATOM 667 N N . PRO A 1 84 ? -12.094 3.383 -15.102 1 92.62 84 PRO A N 1
ATOM 668 C CA . PRO A 1 84 ? -12.656 3.602 -16.438 1 92.62 84 PRO A CA 1
ATOM 669 C C . PRO A 1 84 ? -11.586 3.844 -17.5 1 92.62 84 PRO A C 1
ATOM 671 O O . PRO A 1 84 ? -11.758 3.449 -18.656 1 92.62 84 PRO A O 1
ATOM 674 N N . SER A 1 85 ? -10.461 4.457 -17.109 1 89.19 85 SER A N 1
ATOM 675 C CA . SER A 1 85 ? -9.391 4.742 -18.062 1 89.19 85 SER A CA 1
ATOM 676 C C . SER A 1 85 ? -8.492 3.525 -18.266 1 89.19 85 SER A C 1
ATOM 678 O O . SER A 1 85 ? -7.602 3.543 -19.125 1 89.19 85 SER A O 1
ATOM 680 N N . GLN A 1 86 ? -8.648 2.553 -17.531 1 88 86 GLN A N 1
ATOM 681 C CA . GLN A 1 86 ? -7.91 1.3 -17.625 1 88 86 GLN A CA 1
ATOM 682 C C . GLN A 1 86 ? -8.844 0.099 -17.547 1 88 86 GLN A C 1
ATOM 684 O O . GLN A 1 86 ? -8.664 -0.792 -16.719 1 88 86 GLN A O 1
ATOM 689 N N . ASP A 1 87 ? -9.719 -0.009 -18.5 1 89.88 87 ASP A N 1
ATOM 690 C CA . ASP A 1 87 ? -10.797 -0.986 -18.406 1 89.88 87 ASP A CA 1
ATOM 691 C C . ASP A 1 87 ? -10.289 -2.395 -18.719 1 89.88 87 ASP A C 1
ATOM 693 O O . ASP A 1 87 ? -11.055 -3.357 -18.688 1 89.88 87 ASP A O 1
ATOM 697 N N . TYR A 1 88 ? -9.031 -2.559 -18.906 1 94 88 TYR A N 1
ATOM 698 C CA . TYR A 1 88 ? -8.422 -3.855 -19.172 1 94 88 TYR A CA 1
ATOM 699 C C . TYR A 1 88 ? -7.82 -4.449 -17.906 1 94 88 TYR A C 1
ATOM 701 O O . TYR A 1 88 ? -7.273 -5.555 -17.922 1 94 88 TYR A O 1
ATOM 709 N N . SER A 1 89 ? -7.934 -3.717 -16.797 1 96.38 89 SER A N 1
ATOM 710 C CA . SER A 1 89 ? -7.289 -4.188 -15.57 1 96.38 89 SER A CA 1
ATOM 711 C C . SER A 1 89 ? -8.289 -4.305 -14.422 1 96.38 89 SER A C 1
ATOM 713 O O . SER A 1 89 ? -9.336 -3.652 -14.445 1 96.38 89 SER A O 1
ATOM 715 N N . LYS A 1 90 ? -8.078 -5.211 -13.523 1 98.06 90 LYS A N 1
ATOM 716 C CA . LYS A 1 90 ? -8.891 -5.449 -12.336 1 98.06 90 LYS A CA 1
ATOM 717 C C . LYS A 1 90 ? -8.031 -5.438 -11.07 1 98.06 90 LYS A C 1
ATOM 719 O O . LYS A 1 90 ? -6.914 -5.957 -11.07 1 98.06 90 LYS A O 1
ATOM 724 N N . ARG A 1 91 ? -8.555 -4.793 -10.125 1 98.56 91 ARG A N 1
ATOM 725 C CA . ARG A 1 91 ? -7.938 -4.785 -8.805 1 98.56 91 ARG A CA 1
ATOM 726 C C . ARG A 1 91 ? -8.898 -5.324 -7.75 1 98.56 91 ARG A C 1
ATOM 728 O O . ARG A 1 91 ? -10.047 -4.879 -7.664 1 98.56 91 ARG A O 1
ATOM 735 N N . HIS A 1 92 ? -8.406 -6.254 -6.98 1 98.88 92 HIS A N 1
ATOM 736 C CA . HIS A 1 92 ? -9.219 -6.809 -5.906 1 98.88 92 HIS A CA 1
ATOM 737 C C . HIS A 1 92 ? -8.766 -6.297 -4.547 1 98.88 92 HIS A C 1
ATOM 739 O O . HIS A 1 92 ? -7.566 -6.102 -4.324 1 98.88 92 HIS A O 1
ATOM 745 N N . PHE A 1 93 ? -9.695 -6.105 -3.686 1 98.94 93 PHE A N 1
ATOM 746 C CA . PHE A 1 93 ? -9.445 -5.691 -2.309 1 98.94 93 PHE A CA 1
ATOM 747 C C . PHE A 1 93 ? -10.555 -6.188 -1.39 1 98.94 93 PHE A C 1
ATOM 749 O O . PHE A 1 93 ? -11.625 -6.586 -1.857 1 98.94 93 PHE A O 1
ATOM 756 N N . CYS A 1 94 ? -10.266 -6.211 -0.136 1 98.94 94 CYS A N 1
ATOM 757 C CA . CYS A 1 94 ? -11.289 -6.637 0.819 1 98.94 94 CYS A CA 1
ATOM 758 C C . CYS A 1 94 ? -12.328 -5.547 1.033 1 98.94 94 CYS A C 1
ATOM 760 O O . CYS A 1 94 ? -11.984 -4.418 1.391 1 98.94 94 CYS A O 1
ATOM 762 N N . GLY A 1 95 ? -13.555 -5.887 0.898 1 98.81 95 GLY A N 1
ATOM 763 C CA . GLY A 1 95 ? -14.625 -4.918 1.049 1 98.81 95 GLY A CA 1
ATOM 764 C C . GLY A 1 95 ? -14.875 -4.523 2.492 1 98.81 95 GLY A C 1
ATOM 765 O O . GLY A 1 95 ? -15.578 -3.549 2.762 1 98.81 95 GLY A O 1
ATOM 766 N N . PHE A 1 96 ? -14.258 -5.207 3.424 1 98.69 96 PHE A N 1
ATOM 767 C CA . PHE A 1 96 ? -14.539 -4.961 4.836 1 98.69 96 PHE A CA 1
ATOM 768 C C . PHE A 1 96 ? -13.352 -4.281 5.508 1 98.69 96 PHE A C 1
ATOM 770 O O . PHE A 1 96 ? -13.531 -3.326 6.27 1 98.69 96 PHE A O 1
ATOM 777 N N . CYS A 1 97 ? -12.133 -4.723 5.156 1 98.75 97 CYS A N 1
ATOM 778 C CA . CYS A 1 97 ? -11.008 -4.133 5.867 1 98.75 97 CYS A CA 1
ATOM 779 C C . CYS A 1 97 ? -10.156 -3.281 4.93 1 98.75 97 CYS A C 1
ATOM 781 O O . CYS A 1 97 ? -9.227 -2.607 5.371 1 98.75 97 CYS A O 1
ATOM 783 N N . GLY A 1 98 ? -10.367 -3.344 3.701 1 98.81 98 GLY A N 1
ATOM 784 C CA . GLY A 1 98 ? -9.734 -2.43 2.764 1 98.81 98 GLY A CA 1
ATOM 785 C C . GLY A 1 98 ? -8.406 -2.938 2.238 1 98.81 98 GLY A C 1
ATOM 786 O O . GLY A 1 98 ? -7.805 -2.326 1.352 1 98.81 98 GLY A O 1
ATOM 787 N N . THR A 1 99 ? -7.887 -4.098 2.717 1 98.88 99 THR A N 1
ATOM 788 C CA . THR A 1 99 ? -6.59 -4.621 2.295 1 98.88 99 THR A CA 1
ATOM 789 C C . THR A 1 99 ? -6.574 -4.871 0.791 1 98.88 99 THR A C 1
ATOM 791 O O . THR A 1 99 ? -7.438 -5.574 0.263 1 98.88 99 THR A O 1
ATOM 794 N N . PRO A 1 100 ? -5.641 -4.199 0.08 1 98.94 100 PRO A N 1
ATOM 795 C CA . PRO A 1 100 ? -5.504 -4.535 -1.339 1 98.94 100 PRO A CA 1
ATOM 796 C C . PRO A 1 100 ? -4.922 -5.93 -1.562 1 98.94 100 PRO A C 1
ATOM 798 O O . PRO A 1 100 ? -4.008 -6.344 -0.841 1 98.94 100 PRO A O 1
ATOM 801 N N . LEU A 1 101 ? -5.426 -6.633 -2.604 1 98.88 101 LEU A N 1
ATOM 802 C CA . LEU A 1 101 ? -5.062 -8.039 -2.713 1 98.88 101 LEU A CA 1
ATOM 803 C C . LEU A 1 101 ? -4.348 -8.32 -4.031 1 98.88 101 LEU A C 1
ATOM 805 O O . LEU A 1 101 ? -3.32 -9 -4.055 1 98.88 101 LEU A O 1
ATOM 809 N N . SER A 1 102 ? -4.918 -7.785 -5.148 1 98.81 102 SER A N 1
ATOM 810 C CA . SER A 1 102 ? -4.324 -8.227 -6.406 1 98.81 102 SER A CA 1
ATOM 811 C C . SER A 1 102 ? -4.562 -7.211 -7.52 1 98.81 102 SER A C 1
ATOM 813 O O . SER A 1 102 ? -5.43 -6.344 -7.398 1 98.81 102 SER A O 1
A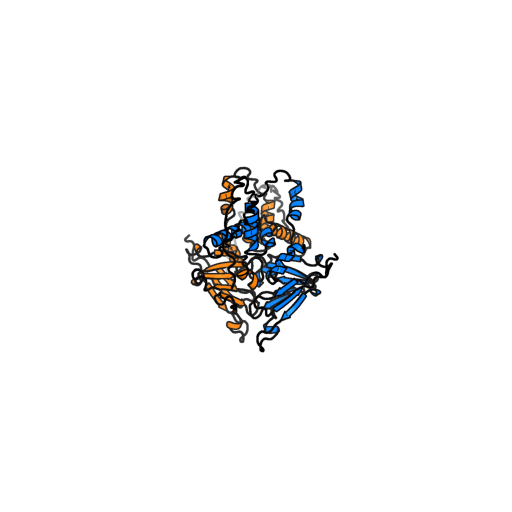TOM 815 N N . TYR A 1 103 ? -3.711 -7.293 -8.516 1 98.56 103 TYR A N 1
ATOM 816 C CA . TYR A 1 103 ? -3.814 -6.59 -9.789 1 98.56 103 TYR A CA 1
ATOM 817 C C . TYR A 1 103 ? -3.67 -7.551 -10.961 1 98.56 103 TYR A C 1
ATOM 819 O O . TYR A 1 103 ? -2.727 -8.344 -11.008 1 98.56 103 TYR A O 1
ATOM 827 N N . TRP A 1 104 ? -4.629 -7.516 -11.844 1 98.31 104 TRP A N 1
ATOM 828 C CA . TRP A 1 104 ? -4.605 -8.297 -13.078 1 98.31 104 TRP A CA 1
ATOM 829 C C . TRP A 1 104 ? -4.93 -7.426 -14.281 1 98.31 104 TRP A C 1
ATOM 831 O O . TRP A 1 104 ? -5.793 -6.551 -14.211 1 98.31 104 TRP A O 1
ATOM 841 N N . SER A 1 105 ? -4.199 -7.68 -15.32 1 96.75 105 SER A N 1
ATOM 842 C CA . SER A 1 105 ? -4.441 -6.91 -16.531 1 96.75 105 SER A CA 1
ATOM 843 C C . SER A 1 105 ? -4.457 -7.809 -17.766 1 96.75 105 SER A C 1
ATOM 845 O O . SER A 1 105 ? -3.602 -8.688 -17.922 1 96.75 105 SER A O 1
ATOM 847 N N . GLU A 1 106 ? -5.453 -7.531 -18.641 1 95.44 106 GLU A N 1
ATOM 848 C CA . GLU A 1 106 ? -5.547 -8.234 -19.906 1 95.44 106 GLU A CA 1
ATOM 849 C C . GLU A 1 106 ? -4.516 -7.719 -20.906 1 95.44 106 GLU A C 1
ATOM 851 O O . GLU A 1 106 ? -4.117 -8.438 -21.828 1 95.44 106 GLU A O 1
ATOM 856 N N . GLU A 1 107 ? -4.125 -6.48 -20.75 1 91.56 107 GLU A N 1
ATOM 857 C CA . GLU A 1 107 ? -3.143 -5.844 -21.625 1 91.56 107 GLU A CA 1
ATOM 858 C C . GLU A 1 107 ? -1.884 -5.461 -20.844 1 91.56 107 GLU A C 1
ATOM 860 O O . GLU A 1 107 ? -1.969 -4.926 -19.734 1 91.56 107 GLU A O 1
ATOM 865 N N . PRO A 1 108 ? -0.673 -5.676 -21.422 1 91.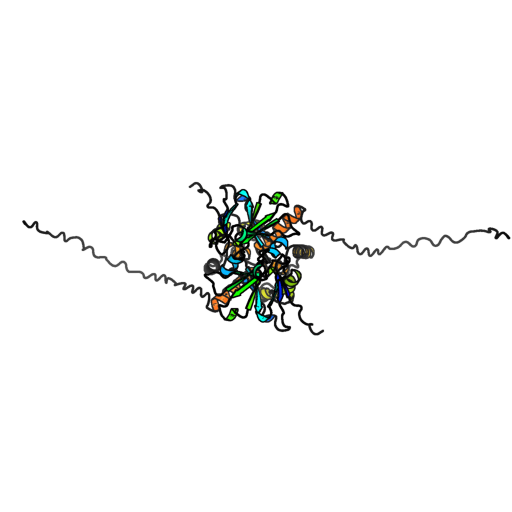81 108 PRO A N 1
ATOM 866 C CA . PRO A 1 108 ? -0.471 -6.406 -22.672 1 91.81 108 PRO A CA 1
ATOM 867 C C . PRO A 1 108 ? -0.825 -7.887 -22.562 1 91.81 108 PRO A C 1
ATOM 869 O O . PRO A 1 108 ? -0.934 -8.414 -21.453 1 91.81 108 PRO A O 1
ATOM 872 N N . ARG A 1 109 ? -0.958 -8.578 -23.641 1 92.5 109 ARG A N 1
ATOM 873 C CA . ARG A 1 109 ? -1.387 -9.977 -23.672 1 92.5 109 ARG A CA 1
ATOM 874 C C . ARG A 1 109 ? -0.433 -10.867 -22.891 1 92.5 109 ARG A C 1
ATOM 876 O O . ARG A 1 109 ? -0.857 -11.844 -22.266 1 92.5 109 ARG A O 1
ATOM 883 N N . SER A 1 110 ? 0.835 -10.523 -22.875 1 91.94 110 SER A N 1
ATOM 884 C CA . SER A 1 110 ? 1.847 -11.312 -22.172 1 91.94 110 SER A CA 1
ATOM 885 C C . SER A 1 110 ? 1.592 -11.344 -20.672 1 91.94 110 SER A C 1
ATOM 887 O O . SER A 1 110 ? 2.068 -12.234 -19.969 1 91.94 110 SER A O 1
ATOM 889 N N . GLU A 1 111 ? 0.765 -10.375 -20.188 1 94.19 111 GLU A N 1
ATOM 890 C CA . GLU A 1 111 ? 0.524 -10.273 -18.75 1 94.19 111 GLU A CA 1
ATOM 891 C C . GLU A 1 111 ? -0.808 -10.914 -18.375 1 94.19 111 GLU A C 1
ATOM 893 O O . GLU A 1 111 ? -1.079 -11.133 -17.188 1 94.19 111 GLU A O 1
ATOM 898 N N . ALA A 1 112 ? -1.604 -11.289 -19.344 1 96.81 112 ALA A N 1
ATOM 899 C CA . ALA A 1 112 ? -2.961 -11.773 -19.109 1 96.81 112 ALA A CA 1
ATOM 900 C C . ALA A 1 112 ? -2.945 -13.125 -18.406 1 96.81 112 ALA A C 1
ATOM 902 O O . ALA A 1 112 ? -3.926 -13.516 -17.766 1 96.81 112 ALA A O 1
ATOM 903 N N . ASP A 1 113 ? -1.817 -13.898 -18.531 1 97.56 113 ASP A N 1
ATOM 904 C CA . ASP A 1 113 ? -1.715 -15.211 -17.906 1 97.56 113 ASP A CA 1
ATOM 905 C C . ASP A 1 113 ? -1.047 -15.125 -16.547 1 97.56 113 ASP A C 1
ATOM 907 O O . ASP A 1 113 ? -0.742 -16.156 -15.93 1 97.56 113 ASP A O 1
ATOM 911 N N . PHE A 1 114 ? -0.826 -13.891 -16.094 1 98.25 114 PHE A N 1
ATOM 912 C CA . PHE A 1 114 ? -0.198 -13.68 -14.797 1 98.25 114 PHE A CA 1
ATOM 913 C C . PHE A 1 114 ? -1.08 -12.812 -13.898 1 98.25 114 PHE A C 1
ATOM 915 O O . PHE A 1 114 ? -1.977 -12.125 -14.391 1 98.25 114 PHE A O 1
ATOM 922 N N . ILE A 1 115 ? -0.897 -12.945 -12.625 1 98.5 115 ILE A N 1
ATOM 923 C CA . ILE A 1 115 ? -1.55 -12.094 -11.625 1 98.5 115 ILE A CA 1
ATOM 924 C C . ILE A 1 115 ? -0.506 -11.531 -10.672 1 98.5 115 ILE A C 1
ATOM 926 O O . ILE A 1 115 ? 0.465 -12.203 -10.328 1 98.5 115 ILE A O 1
ATOM 930 N N . ASN A 1 116 ? -0.635 -10.281 -10.352 1 98.5 116 ASN A N 1
ATOM 931 C CA . ASN A 1 116 ? 0.186 -9.617 -9.344 1 98.5 116 ASN A CA 1
ATOM 932 C C . ASN A 1 116 ? -0.508 -9.578 -7.988 1 98.5 116 ASN A C 1
ATOM 934 O O . ASN A 1 116 ? -1.555 -8.945 -7.836 1 98.5 116 ASN A O 1
ATOM 938 N N . LEU A 1 117 ? 0.032 -10.273 -7.039 1 98.75 117 LEU A N 1
ATOM 939 C CA . LEU A 1 117 ? -0.469 -10.242 -5.672 1 98.75 117 LEU A CA 1
ATOM 940 C C . LEU A 1 117 ? 0.359 -9.297 -4.809 1 98.75 117 LEU A C 1
ATOM 942 O O . LEU A 1 117 ? 1.589 -9.281 -4.906 1 98.75 117 LEU A O 1
ATOM 946 N N . THR A 1 118 ? -0.398 -8.422 -4.082 1 98.69 118 THR A N 1
ATOM 947 C CA . THR A 1 118 ? 0.351 -7.52 -3.219 1 98.69 118 THR A CA 1
ATOM 948 C C . THR A 1 118 ? 1.259 -8.305 -2.273 1 98.69 118 THR A C 1
ATOM 950 O O . THR A 1 118 ? 0.817 -9.25 -1.626 1 98.69 118 THR A O 1
ATOM 953 N N . LEU A 1 119 ? 2.482 -7.887 -2.188 1 97.56 119 LEU A N 1
ATOM 954 C CA . LEU A 1 119 ? 3.5 -8.656 -1.482 1 97.56 119 LEU A CA 1
ATOM 955 C C . LEU A 1 119 ? 3.178 -8.75 0.005 1 97.56 119 LEU A C 1
ATOM 957 O O . LEU A 1 119 ? 3.281 -9.828 0.601 1 97.56 119 LEU A O 1
ATOM 961 N N . GLY A 1 120 ? 2.723 -7.664 0.593 1 97 120 GLY A N 1
ATOM 962 C CA . GLY A 1 120 ? 2.445 -7.613 2.02 1 97 120 GLY A CA 1
ATOM 963 C C . GLY A 1 120 ? 1.19 -8.367 2.41 1 97 120 GLY A C 1
ATOM 964 O O . GLY A 1 120 ? 0.883 -8.5 3.598 1 97 120 GLY A O 1
ATOM 965 N N . SER A 1 121 ? 0.443 -8.883 1.414 1 98.38 121 SER A N 1
ATOM 966 C CA . SER A 1 121 ? -0.729 -9.68 1.752 1 98.38 121 SER A CA 1
ATOM 967 C C . SER A 1 121 ? -0.348 -11.133 2.031 1 98.38 121 SER A C 1
ATOM 969 O O . SER A 1 121 ? -1.159 -11.906 2.543 1 98.38 121 SER A O 1
ATOM 971 N N . LEU A 1 122 ? 0.913 -11.523 1.708 1 97.5 122 LEU A N 1
ATOM 972 C CA . LEU A 1 122 ? 1.404 -12.836 2.104 1 97.5 122 LEU A CA 1
ATOM 973 C C . LEU A 1 122 ? 1.537 -12.938 3.621 1 97.5 122 LEU A C 1
ATOM 975 O O . LEU A 1 122 ? 1.777 -11.93 4.293 1 97.5 122 LEU A O 1
ATOM 979 N N . LEU A 1 123 ? 1.373 -14.109 4.043 1 96.06 123 LEU A N 1
ATOM 980 C CA . LEU A 1 123 ? 1.657 -14.312 5.461 1 96.06 123 LEU A CA 1
ATOM 981 C C . LEU A 1 123 ? 3.109 -13.969 5.777 1 96.06 123 LEU A C 1
ATOM 983 O O . LEU A 1 123 ? 4.004 -14.234 4.969 1 96.06 123 LEU A O 1
ATOM 987 N N . ARG A 1 124 ? 3.324 -13.492 6.91 1 91.25 124 ARG A N 1
ATOM 988 C CA . ARG A 1 124 ? 4.641 -13.008 7.309 1 91.25 124 ARG A CA 1
ATOM 989 C C . ARG A 1 124 ? 5.699 -14.094 7.141 1 91.25 124 ARG A C 1
ATOM 991 O O . ARG A 1 124 ? 6.785 -13.836 6.613 1 91.25 124 ARG A O 1
ATOM 998 N N . GLU A 1 125 ? 5.391 -15.273 7.598 1 89.88 125 GLU A N 1
ATOM 999 C CA . GLU A 1 125 ? 6.348 -16.375 7.496 1 89.88 125 GLU A CA 1
ATOM 1000 C C . GLU A 1 125 ? 6.672 -16.688 6.039 1 89.88 125 GLU A C 1
ATOM 1002 O O . GLU A 1 125 ? 7.805 -17.047 5.715 1 89.88 125 GLU A O 1
ATOM 1007 N N . ASP A 1 126 ? 5.695 -16.562 5.219 1 93.38 126 ASP A N 1
ATOM 1008 C CA . ASP A 1 126 ? 5.887 -16.906 3.814 1 93.38 126 ASP A CA 1
ATOM 1009 C C . ASP A 1 126 ? 6.637 -15.789 3.076 1 93.38 126 ASP A C 1
ATOM 1011 O O . ASP A 1 126 ? 7.422 -16.062 2.168 1 93.38 126 ASP A O 1
ATOM 1015 N N . ILE A 1 127 ? 6.375 -14.523 3.457 1 91.5 127 ILE A N 1
ATOM 1016 C CA . ILE A 1 127 ? 7.125 -13.438 2.848 1 91.5 127 ILE A CA 1
ATOM 1017 C C . ILE A 1 127 ? 8.617 -13.609 3.141 1 91.5 127 ILE A C 1
ATOM 1019 O O . ILE A 1 127 ? 9.453 -13.367 2.271 1 91.5 127 ILE A O 1
ATOM 1023 N N . ARG A 1 128 ? 8.961 -14.047 4.305 1 86.94 128 ARG A N 1
ATOM 1024 C CA . ARG A 1 128 ? 10.352 -14.25 4.703 1 86.94 128 ARG A CA 1
ATOM 1025 C C . ARG A 1 128 ? 11 -15.359 3.877 1 86.94 128 ARG A C 1
ATOM 1027 O O . ARG A 1 128 ? 12.188 -15.281 3.555 1 86.94 128 ARG A O 1
ATOM 1034 N N . ASP A 1 129 ? 10.195 -16.281 3.459 1 87.19 129 ASP A N 1
ATOM 1035 C CA . ASP A 1 129 ? 10.688 -17.453 2.75 1 87.19 129 ASP A CA 1
ATOM 1036 C C . ASP A 1 129 ? 10.992 -17.125 1.289 1 87.19 129 ASP A C 1
ATOM 1038 O O . ASP A 1 129 ? 11.578 -17.938 0.573 1 87.19 129 ASP A O 1
ATOM 1042 N N . LEU A 1 130 ? 10.617 -15.953 0.888 1 91.62 130 LEU A N 1
ATOM 1043 C CA . LEU A 1 130 ? 10.789 -15.617 -0.521 1 91.62 130 LEU A CA 1
ATOM 1044 C C . LEU A 1 130 ? 12.273 -15.594 -0.892 1 91.62 130 LEU A C 1
ATOM 1046 O O . LEU A 1 130 ? 12.641 -15.93 -2.021 1 91.62 130 LEU A O 1
ATOM 1050 N N . GLU A 1 131 ? 13.094 -15.195 -0.008 1 86.75 131 GLU A N 1
ATOM 1051 C CA . GLU A 1 131 ? 14.531 -15.203 -0.242 1 86.75 131 GLU A CA 1
ATOM 1052 C C . GLU A 1 131 ? 15.047 -16.625 -0.455 1 86.75 131 GLU A C 1
ATOM 1054 O O . GLU A 1 131 ? 15.836 -16.875 -1.365 1 86.75 131 GLU A O 1
ATOM 1059 N N . ASP A 1 132 ? 14.57 -17.516 0.336 1 86.19 132 ASP A N 1
ATOM 1060 C CA . ASP A 1 132 ? 14.977 -18.906 0.252 1 86.19 132 ASP A CA 1
ATOM 1061 C C . ASP A 1 132 ? 14.508 -19.547 -1.058 1 86.19 132 ASP A C 1
ATOM 1063 O O . ASP A 1 132 ? 15.125 -20.484 -1.553 1 86.19 132 ASP A O 1
ATOM 1067 N N . LEU A 1 133 ? 13.477 -18.969 -1.538 1 88.44 133 LEU A N 1
ATOM 1068 C CA . LEU A 1 133 ? 12.914 -19.484 -2.779 1 88.44 133 LEU A CA 1
ATOM 1069 C C . LEU A 1 133 ? 13.656 -18.922 -3.988 1 88.44 133 LEU A C 1
ATOM 1071 O O . LEU A 1 133 ? 13.359 -19.281 -5.129 1 88.44 133 LEU A O 1
ATOM 1075 N N . GLY A 1 134 ? 14.602 -18 -3.738 1 87.81 134 GLY A N 1
ATOM 1076 C CA . GLY A 1 134 ? 15.406 -17.438 -4.812 1 87.81 134 GLY A CA 1
ATOM 1077 C C . GLY A 1 134 ? 14.742 -16.281 -5.523 1 87.81 134 GLY A C 1
ATOM 1078 O O . GLY A 1 134 ? 15.109 -15.93 -6.645 1 87.81 134 GLY A O 1
ATOM 1079 N N . LEU A 1 135 ? 13.719 -15.688 -4.895 1 90.19 135 LEU A N 1
ATOM 1080 C CA . LEU A 1 135 ? 12.938 -14.648 -5.555 1 90.19 135 LEU A CA 1
ATOM 1081 C C . LEU A 1 135 ? 13.5 -13.266 -5.25 1 90.19 135 LEU A C 1
ATOM 1083 O O . LEU A 1 135 ? 13.055 -12.273 -5.82 1 90.19 135 LEU A O 1
ATOM 1087 N N . ILE A 1 136 ? 14.492 -13.203 -4.348 1 87.88 136 ILE A N 1
ATOM 1088 C CA . ILE A 1 136 ? 15.141 -11.953 -3.98 1 87.88 136 ILE A CA 1
ATOM 1089 C C . ILE A 1 136 ? 16.625 -12.008 -4.367 1 87.88 136 ILE A C 1
ATOM 1091 O O . ILE A 1 136 ? 17.312 -12.977 -4.055 1 87.88 136 ILE A O 1
ATOM 1095 N N . PRO A 1 137 ? 17.062 -10.953 -5.094 1 76.56 137 PRO A N 1
ATOM 1096 C CA . PRO A 1 137 ? 18.469 -10.992 -5.492 1 76.56 137 PRO A CA 1
ATOM 1097 C C . PRO A 1 137 ? 19.422 -11.094 -4.297 1 76.56 137 PRO A C 1
ATOM 1099 O O . PRO A 1 137 ? 19.156 -10.516 -3.24 1 76.56 137 PRO A O 1
ATOM 1102 N N . ASP A 1 138 ? 20.391 -11.969 -4.312 1 65.25 138 ASP A N 1
ATOM 1103 C CA . ASP A 1 138 ? 21.375 -12.18 -3.26 1 65.25 138 ASP A CA 1
ATOM 1104 C C . ASP A 1 138 ? 22.484 -11.125 -3.328 1 65.25 138 ASP A C 1
ATOM 1106 O O . ASP A 1 138 ? 22.672 -10.477 -4.363 1 65.25 138 ASP A O 1
ATOM 1110 N N . ASP A 1 139 ? 23.031 -10.688 -2.088 1 56.19 139 ASP A N 1
ATOM 1111 C CA . ASP A 1 139 ? 24.188 -9.805 -1.996 1 56.19 139 ASP A CA 1
ATOM 1112 C C . ASP A 1 139 ? 25.234 -10.156 -3.055 1 56.19 139 ASP A C 1
ATOM 1114 O O . ASP A 1 139 ? 25.891 -9.266 -3.613 1 56.19 139 ASP A O 1
ATOM 1118 N N . ASP A 1 140 ? 25.453 -11.367 -3.193 1 50.38 140 ASP A N 1
ATOM 1119 C CA . ASP A 1 140 ? 26.562 -11.852 -4.016 1 50.38 140 ASP A CA 1
ATOM 1120 C C . ASP A 1 140 ? 26.297 -11.586 -5.496 1 50.38 140 ASP A C 1
ATOM 1122 O O . ASP A 1 140 ? 27.234 -11.516 -6.293 1 50.38 140 ASP A O 1
ATOM 1126 N N . ASP A 1 141 ? 25.172 -11.484 -5.848 1 47.53 141 ASP A N 1
ATOM 1127 C CA . ASP A 1 141 ? 24.906 -11.375 -7.277 1 47.53 141 ASP A CA 1
ATOM 1128 C C . ASP A 1 141 ? 25.141 -9.945 -7.766 1 47.53 141 ASP A C 1
ATOM 1130 O O . ASP A 1 141 ? 25.391 -9.719 -8.945 1 47.53 141 ASP A O 1
ATOM 1134 N N . THR A 1 142 ? 24.859 -8.961 -7.004 1 43.56 142 THR A N 1
ATOM 1135 C CA . THR A 1 142 ? 25.203 -7.586 -7.352 1 43.56 142 THR A CA 1
ATOM 1136 C C . THR A 1 142 ? 26.703 -7.359 -7.281 1 43.56 142 THR A C 1
ATOM 1138 O O . THR A 1 142 ? 27.234 -6.477 -7.961 1 43.56 142 THR A O 1
ATOM 1141 N N . ASP A 1 143 ? 27.359 -7.969 -6.297 1 38.88 143 ASP A N 1
ATOM 1142 C CA . ASP A 1 143 ? 28.812 -7.832 -6.117 1 38.88 143 ASP A CA 1
ATOM 1143 C C . ASP A 1 143 ? 29.562 -8.516 -7.25 1 38.88 143 ASP A C 1
ATOM 1145 O O . ASP A 1 143 ? 30.781 -8.375 -7.359 1 38.88 143 ASP A O 1
ATOM 1149 N N . ALA A 1 144 ? 29.094 -9.5 -7.926 1 37.19 144 ALA A N 1
ATOM 1150 C CA . ALA A 1 144 ? 29.922 -10.109 -8.961 1 37.19 144 ALA A CA 1
ATOM 1151 C C . ALA A 1 144 ? 30.328 -9.078 -10.008 1 37.19 144 ALA A C 1
ATOM 1153 O O . ALA A 1 144 ? 31.422 -9.164 -10.578 1 37.19 144 ALA A O 1
ATOM 1154 N N . ALA A 1 145 ? 29.547 -8.109 -10.305 1 34.69 145 ALA A N 1
ATOM 1155 C CA . ALA A 1 145 ? 30.094 -7.156 -11.258 1 34.69 145 ALA A CA 1
ATOM 1156 C C . ALA A 1 145 ? 31.047 -6.188 -10.562 1 34.69 145 ALA A C 1
ATOM 1158 O O . ALA A 1 145 ? 32.031 -5.754 -11.156 1 34.69 145 ALA A O 1
ATOM 1159 N N . VAL A 1 146 ? 30.719 -5.781 -9.336 1 35.72 146 VAL A N 1
ATOM 1160 C CA . VAL A 1 146 ? 31.562 -4.766 -8.711 1 35.72 146 VAL A CA 1
ATOM 1161 C C . VAL A 1 146 ? 32.781 -5.426 -8.055 1 35.72 146 VAL A C 1
ATOM 1163 O O . VAL A 1 146 ? 33.781 -4.777 -7.832 1 35.72 146 VAL A O 1
ATOM 1166 N N . THR A 1 147 ? 32.594 -6.617 -7.523 1 37.5 147 THR A N 1
ATOM 1167 C CA . THR A 1 147 ? 33.688 -7.227 -6.789 1 37.5 147 THR A CA 1
ATOM 1168 C C . THR A 1 147 ? 34.844 -7.559 -7.727 1 37.5 147 THR A C 1
ATOM 1170 O O . THR A 1 147 ? 35.938 -7.848 -7.273 1 37.5 147 THR A O 1
ATOM 1173 N N . GLU A 1 148 ? 34.781 -7.645 -9.047 1 33.56 148 GLU A N 1
ATOM 1174 C CA . GLU A 1 148 ? 36.125 -7.859 -9.641 1 33.56 148 GLU A CA 1
ATOM 1175 C C . GLU A 1 148 ? 37.094 -6.754 -9.242 1 33.56 148 GLU A C 1
ATOM 1177 O O . GLU A 1 148 ? 38.281 -6.988 -9.141 1 33.56 148 GLU A O 1
ATOM 1182 N N . GLN A 1 149 ? 36.625 -5.465 -9.102 1 32.84 149 GLN A N 1
ATOM 1183 C CA . GLN A 1 149 ? 37.625 -4.453 -8.852 1 32.84 149 GLN A CA 1
ATOM 1184 C C . GLN A 1 149 ? 38 -4.387 -7.363 1 32.84 149 GLN A C 1
ATOM 1186 O O . GLN A 1 149 ? 39.125 -4.074 -7 1 32.84 149 GLN A O 1
ATOM 1191 N N . GLN A 1 150 ? 37.031 -4.258 -6.359 1 34.88 150 GLN A N 1
ATOM 1192 C CA . GLN A 1 150 ? 37.438 -3.863 -5.016 1 34.88 150 GLN A CA 1
ATOM 1193 C C . GLN A 1 150 ? 37.719 -5.082 -4.145 1 34.88 150 GLN A C 1
ATOM 1195 O O . GLN A 1 150 ? 36.875 -5.531 -3.393 1 34.88 150 GLN A O 1
ATOM 1200 N N . GLN A 1 151 ? 38.219 -6.211 -4.422 1 33.72 151 GLN A N 1
ATOM 1201 C CA . GLN A 1 151 ? 38.656 -7.383 -3.66 1 33.72 151 GLN A CA 1
ATOM 1202 C C . GLN A 1 151 ? 39.5 -6.98 -2.469 1 33.72 151 GLN A C 1
ATOM 1204 O O . GLN A 1 151 ? 39.844 -7.82 -1.638 1 33.72 151 GLN A O 1
ATOM 1209 N N . GLN A 1 152 ? 40.281 -5.844 -2.367 1 31.77 152 GLN A N 1
ATOM 1210 C CA . GLN A 1 152 ? 41.344 -5.871 -1.385 1 31.77 152 GLN A CA 1
ATOM 1211 C C . GLN A 1 152 ? 40.812 -5.676 0.029 1 31.77 152 GLN A C 1
ATOM 1213 O O . GLN A 1 152 ? 41.438 -6.09 1.003 1 31.77 152 GLN A O 1
ATOM 1218 N N . GLN A 1 153 ? 40.219 -4.52 0.515 1 31.73 153 GLN A N 1
ATOM 1219 C CA . GLN A 1 153 ? 40.25 -4.191 1.937 1 31.73 153 GLN A CA 1
ATOM 1220 C C . GLN A 1 153 ? 39.031 -4.797 2.654 1 31.73 153 GLN A C 1
ATOM 1222 O O . GLN A 1 153 ? 37.938 -4.27 2.57 1 31.73 153 GLN A O 1
ATOM 1227 N N . GLN A 1 154 ? 38.812 -6.078 2.941 1 33.41 154 GLN A N 1
ATOM 1228 C CA . GLN A 1 154 ? 37.844 -6.895 3.648 1 33.41 154 GLN A CA 1
ATOM 1229 C C . GLN A 1 154 ? 37.688 -6.441 5.098 1 33.41 154 GLN A C 1
ATOM 1231 O O . GLN A 1 154 ? 38.531 -6.75 5.941 1 33.41 154 GLN A O 1
ATOM 1236 N N . GLN A 1 155 ? 37.312 -5.191 5.527 1 34.78 155 GLN A N 1
ATOM 1237 C CA . GLN A 1 155 ? 37.094 -5.008 6.957 1 34.78 155 GLN A CA 1
ATOM 1238 C C . GLN A 1 155 ? 35.938 -5.883 7.445 1 34.78 155 GLN A C 1
ATOM 1240 O O . GLN A 1 155 ? 34.844 -5.883 6.855 1 34.78 155 GLN A O 1
ATOM 1245 N N . VAL A 1 156 ? 36.156 -7.004 8.141 1 34.91 156 VAL A N 1
ATOM 1246 C CA . VAL A 1 156 ? 35.312 -7.949 8.844 1 34.91 156 VAL A CA 1
ATOM 1247 C C . VAL A 1 156 ? 34.344 -7.195 9.773 1 34.91 156 VAL A C 1
ATOM 1249 O O . VAL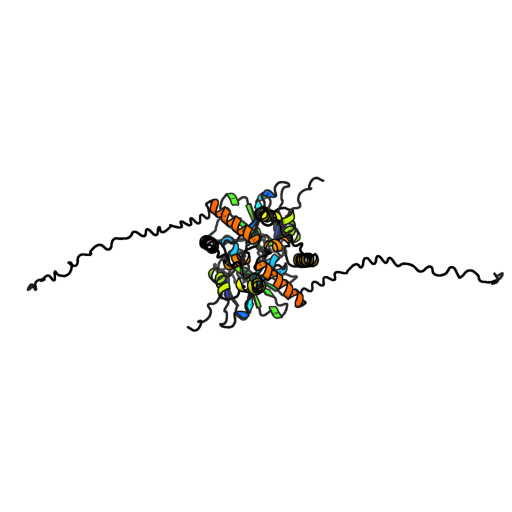 A 1 156 ? 34.812 -6.422 10.625 1 34.91 156 VAL A O 1
ATOM 1252 N N . PRO A 1 157 ? 33.125 -6.957 9.43 1 40.94 157 PRO A N 1
ATOM 1253 C CA . PRO A 1 157 ? 32.25 -6.32 10.406 1 40.94 157 PRO A CA 1
ATOM 1254 C C . PRO A 1 157 ? 32.25 -7.031 11.758 1 40.94 157 PRO A C 1
ATOM 1256 O O . PRO A 1 157 ? 32.438 -8.25 11.82 1 40.94 157 PRO A O 1
ATOM 1259 N N . THR A 1 158 ? 32.438 -6.34 12.867 1 44.56 158 THR A N 1
ATOM 1260 C CA . THR A 1 158 ? 32.5 -6.883 14.227 1 44.56 158 THR A CA 1
ATOM 1261 C C . THR A 1 158 ? 31.172 -7.543 14.586 1 44.56 158 THR A C 1
ATOM 1263 O O . THR A 1 158 ? 30.125 -7.156 14.078 1 44.56 158 THR A O 1
ATOM 1266 N N . THR A 1 159 ? 31.25 -8.688 15.328 1 46.53 159 THR A N 1
ATOM 1267 C CA . THR A 1 159 ? 30.188 -9.562 15.812 1 46.53 159 THR A CA 1
ATOM 1268 C C . THR A 1 159 ? 29.047 -8.75 16.391 1 46.53 159 THR A C 1
ATOM 1270 O O . THR A 1 159 ? 27.875 -9.086 16.188 1 46.53 159 THR A O 1
ATOM 1273 N N . THR A 1 160 ? 29.375 -7.691 17.172 1 43.94 160 THR A N 1
ATOM 1274 C CA . THR A 1 160 ? 28.359 -6.879 17.844 1 43.94 160 THR A CA 1
ATOM 1275 C C . THR A 1 160 ? 27.516 -6.141 16.812 1 43.94 160 THR A C 1
ATOM 1277 O O . THR A 1 160 ? 26.297 -6.047 16.969 1 43.94 160 THR A O 1
ATOM 1280 N N . GLU A 1 161 ? 28.125 -5.586 15.805 1 41.59 161 GLU A N 1
ATOM 1281 C CA . GLU A 1 161 ? 27.391 -4.863 14.773 1 41.59 161 GLU A CA 1
ATOM 1282 C C . GLU A 1 161 ? 26.484 -5.809 13.977 1 41.59 161 GLU A C 1
ATOM 1284 O O . GLU A 1 161 ? 25.375 -5.438 13.602 1 41.59 161 GLU A O 1
ATOM 1289 N N . ALA A 1 162 ? 26.953 -7.043 13.797 1 43.75 162 ALA A N 1
ATOM 1290 C CA . ALA A 1 162 ? 26.156 -8.047 13.086 1 43.75 162 ALA A CA 1
ATOM 1291 C C . ALA A 1 162 ? 24.922 -8.43 13.883 1 43.75 162 ALA A C 1
ATOM 1293 O O . ALA A 1 162 ? 23.828 -8.586 13.32 1 43.75 162 ALA A O 1
ATOM 1294 N N . LYS A 1 163 ? 25.172 -8.648 15.094 1 40.44 163 LYS A N 1
ATOM 1295 C CA . LYS A 1 163 ? 24.047 -9.039 15.953 1 40.44 163 LYS A CA 1
ATOM 1296 C C . LYS A 1 163 ? 23.047 -7.91 16.094 1 40.44 163 LYS A C 1
ATOM 1298 O O . LYS A 1 163 ? 21.828 -8.148 16.109 1 40.44 163 LYS A O 1
ATOM 1303 N N . ARG A 1 164 ? 23.547 -6.73 16.391 1 40.94 164 ARG A N 1
ATOM 1304 C CA . ARG A 1 164 ? 22.656 -5.578 16.469 1 40.94 164 ARG A CA 1
ATOM 1305 C C . ARG A 1 164 ? 21.891 -5.391 15.164 1 40.94 164 ARG A C 1
ATOM 1307 O O . ARG A 1 164 ? 20.688 -5.09 15.172 1 40.94 164 ARG A O 1
ATOM 1314 N N . SER A 1 165 ? 22.594 -5.562 14.062 1 42.69 165 SER A N 1
ATOM 1315 C CA . SER A 1 165 ? 21.953 -5.496 12.75 1 42.69 165 SER A CA 1
ATOM 1316 C C . SER A 1 165 ? 20.953 -6.629 12.57 1 42.69 165 SER A C 1
ATOM 1318 O O . SER A 1 165 ? 19.875 -6.422 12 1 42.69 165 SER A O 1
ATOM 1320 N N . ALA A 1 166 ? 21.344 -7.73 13.141 1 43.75 166 ALA A N 1
ATOM 1321 C CA . ALA A 1 166 ? 20.438 -8.867 13.039 1 43.75 166 ALA A CA 1
ATOM 1322 C C . ALA A 1 166 ? 19.203 -8.672 13.922 1 43.75 166 ALA A C 1
ATOM 1324 O O . ALA A 1 166 ? 18.078 -8.992 13.516 1 43.75 166 ALA A O 1
ATOM 1325 N N . ALA A 1 167 ? 19.453 -8.352 15.25 1 42.72 167 ALA A N 1
ATOM 1326 C CA . ALA A 1 167 ? 18.328 -8.133 16.156 1 42.72 167 ALA A CA 1
ATOM 1327 C C . ALA A 1 167 ? 17.406 -7.043 15.633 1 42.72 167 ALA A C 1
ATOM 1329 O O . ALA A 1 167 ? 16.172 -7.148 15.75 1 42.72 167 ALA A O 1
ATOM 1330 N N . LEU A 1 168 ? 17.969 -5.992 15.156 1 41.94 168 LEU A N 1
ATOM 1331 C CA . LEU A 1 168 ? 17.172 -4.934 14.539 1 41.94 168 LEU A CA 1
ATOM 1332 C C . LEU A 1 168 ? 16.422 -5.457 13.32 1 41.94 168 LEU A C 1
ATOM 1334 O O . LEU A 1 168 ? 15.289 -5.043 13.055 1 41.94 168 LEU A O 1
ATOM 1338 N N . ARG A 1 169 ? 17.047 -6.371 12.641 1 46.03 169 ARG A N 1
ATOM 1339 C CA . ARG A 1 169 ? 16.469 -7.062 11.492 1 46.03 169 ARG A CA 1
ATOM 1340 C C . ARG A 1 169 ? 15.266 -7.902 11.906 1 46.03 169 ARG A C 1
ATOM 13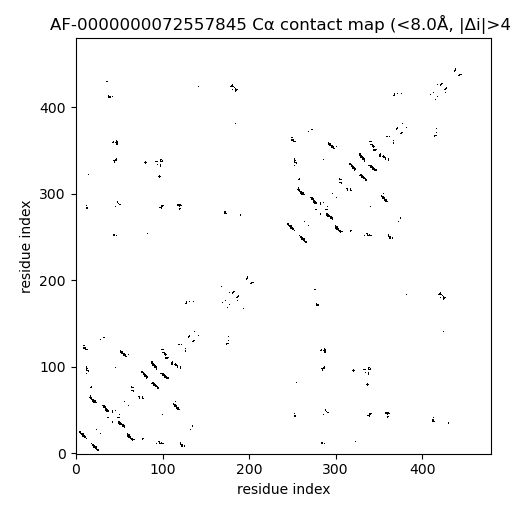42 O O . ARG A 1 169 ? 14.32 -8.055 11.133 1 46.03 169 ARG A O 1
ATOM 1349 N N . GLN A 1 170 ? 15.344 -8.641 12.961 1 44.66 170 GLN A N 1
ATOM 1350 C CA . GLN A 1 170 ? 14.289 -9.57 13.375 1 44.66 170 GLN A CA 1
ATOM 1351 C C . GLN A 1 170 ? 12.992 -8.82 13.672 1 44.66 170 GLN A C 1
ATOM 1353 O O . GLN A 1 170 ? 11.898 -9.344 13.422 1 44.66 170 GLN A O 1
ATOM 1358 N N . SER A 1 171 ? 12.938 -7.789 14.594 1 47.25 171 SER A N 1
ATOM 1359 C CA . SER A 1 171 ? 11.688 -7.336 15.195 1 47.25 171 SER A CA 1
ATOM 1360 C C . SER A 1 171 ? 10.789 -6.656 14.156 1 47.25 171 SER A C 1
ATOM 1362 O O . SER A 1 171 ? 9.562 -6.703 14.266 1 47.25 171 SER A O 1
ATOM 1364 N N . PHE A 1 172 ? 11.133 -5.844 13.07 1 55.31 172 PHE A N 1
ATOM 1365 C CA . PHE A 1 172 ? 10.258 -4.762 12.625 1 55.31 172 PHE A CA 1
ATOM 1366 C C . PHE A 1 172 ? 10.039 -4.836 11.117 1 55.31 172 PHE A C 1
ATOM 1368 O O . PHE A 1 172 ? 9.18 -4.137 10.57 1 55.31 172 PHE A O 1
ATOM 1375 N N . GLY A 1 173 ? 10.258 -6.16 10.586 1 72.44 173 GLY A N 1
ATOM 1376 C CA . GLY A 1 173 ? 10.008 -6.062 9.156 1 72.44 173 GLY A CA 1
ATOM 1377 C C . GLY A 1 173 ? 10.406 -7.309 8.391 1 72.44 173 GLY A C 1
ATOM 1378 O O . GLY A 1 173 ? 10.352 -8.422 8.93 1 72.44 173 GLY A O 1
ATOM 1379 N N . VAL A 1 174 ? 10.344 -7.312 7.219 1 85.31 174 VAL A N 1
ATOM 1380 C CA . VAL A 1 174 ? 10.805 -8.344 6.297 1 85.31 174 VAL A CA 1
ATOM 1381 C C . VAL A 1 174 ? 12.32 -8.242 6.125 1 85.31 174 VAL A C 1
ATOM 1383 O O . VAL A 1 174 ? 12.812 -7.316 5.48 1 85.31 174 VAL A O 1
ATOM 1386 N N . PRO A 1 175 ? 13.086 -9.172 6.734 1 84.62 175 PRO A N 1
ATOM 1387 C CA . PRO A 1 175 ? 14.539 -9.031 6.816 1 84.62 175 PRO A CA 1
ATOM 1388 C C . PRO A 1 175 ? 15.188 -8.773 5.457 1 84.62 175 PRO A C 1
ATOM 1390 O O . PRO A 1 175 ? 16.047 -7.887 5.336 1 84.62 175 PRO A O 1
ATOM 1393 N N . TRP A 1 176 ? 14.766 -9.57 4.496 1 90.06 176 TRP A N 1
ATOM 1394 C CA . TRP A 1 176 ? 15.414 -9.383 3.201 1 90.06 176 TRP A CA 1
ATOM 1395 C C . TRP A 1 176 ? 15.102 -7.996 2.639 1 90.06 176 TRP A C 1
ATOM 1397 O O . TRP A 1 176 ? 15.859 -7.469 1.82 1 90.06 176 TRP A O 1
ATOM 1407 N N . PHE A 1 177 ? 14.047 -7.406 3.002 1 90.81 177 PHE A N 1
ATOM 1408 C CA . PHE A 1 177 ? 13.742 -6.062 2.52 1 90.81 177 PHE A CA 1
ATOM 1409 C C . PHE A 1 177 ? 14.672 -5.035 3.16 1 90.81 177 PHE A C 1
ATOM 1411 O O . PHE A 1 177 ? 15.109 -4.086 2.502 1 90.81 177 PHE A O 1
ATOM 1418 N N . GLU A 1 178 ? 14.93 -5.242 4.391 1 87.88 178 GLU A N 1
ATOM 1419 C CA . GLU A 1 178 ? 15.891 -4.371 5.066 1 87.88 178 GLU A CA 1
ATOM 1420 C C . GLU A 1 178 ? 17.25 -4.406 4.371 1 87.88 178 GLU A C 1
ATOM 1422 O O . GLU A 1 178 ? 17.922 -3.381 4.254 1 87.88 178 GLU A O 1
ATOM 1427 N N . THR A 1 179 ? 17.594 -5.582 3.967 1 89.06 179 THR A N 1
ATOM 1428 C CA . THR A 1 179 ? 18.844 -5.734 3.244 1 89.06 179 THR A CA 1
ATOM 1429 C C . THR A 1 179 ? 18.781 -5.016 1.897 1 89.06 179 THR A C 1
ATOM 1431 O O . THR A 1 179 ? 19.766 -4.418 1.463 1 89.06 179 THR A O 1
ATOM 1434 N N . LEU A 1 180 ? 17.625 -5 1.296 1 91.19 180 LEU A N 1
ATOM 1435 C CA . LEU A 1 180 ? 17.453 -4.375 -0.011 1 91.19 180 LEU A CA 1
ATOM 1436 C C . LEU A 1 180 ? 17.656 -2.865 0.078 1 91.19 180 LEU A C 1
ATOM 1438 O O . LEU A 1 180 ? 18.125 -2.24 -0.876 1 91.19 180 LEU A O 1
ATOM 1442 N N . ILE A 1 181 ? 17.344 -2.289 1.218 1 91.06 181 ILE A N 1
ATOM 1443 C CA . ILE A 1 181 ? 17.422 -0.834 1.294 1 91.06 181 ILE A CA 1
ATOM 1444 C C . ILE A 1 181 ? 18.672 -0.421 2.043 1 91.06 181 ILE A C 1
ATOM 1446 O O . ILE A 1 181 ? 18.922 0.77 2.246 1 91.06 181 ILE A O 1
ATOM 1450 N N . GLU A 1 182 ? 19.438 -1.373 2.379 1 88.25 182 GLU A N 1
ATOM 1451 C CA . GLU A 1 182 ? 20.688 -1.073 3.078 1 88.25 182 GLU A CA 1
ATOM 1452 C C . GLU A 1 182 ? 21.609 -0.217 2.219 1 88.25 182 GLU A C 1
ATOM 1454 O O . GLU A 1 182 ? 21.719 -0.432 1.009 1 88.25 182 GLU A O 1
ATOM 1459 N N . GLY A 1 183 ? 22.25 0.75 2.92 1 88.69 183 GLY A N 1
ATOM 1460 C CA . GLY A 1 183 ? 23.203 1.602 2.221 1 88.69 183 GLY A CA 1
ATOM 1461 C C . GLY A 1 183 ? 22.562 2.846 1.633 1 88.69 183 GLY A C 1
ATOM 1462 O O . GLY A 1 183 ? 23.25 3.73 1.132 1 88.69 183 GLY A O 1
ATOM 1463 N N . SER A 1 184 ? 21.297 2.918 1.683 1 90.56 184 SER A N 1
ATOM 1464 C CA . SER A 1 184 ? 20.578 4.082 1.159 1 90.56 184 SER A CA 1
ATOM 1465 C C . SER A 1 184 ? 20.172 5.031 2.281 1 90.56 184 SER A C 1
ATOM 1467 O O . SER A 1 184 ? 20.281 4.684 3.459 1 90.56 184 SER A O 1
ATOM 1469 N N . ARG A 1 185 ? 19.719 6.121 1.874 1 90.69 185 ARG A N 1
ATOM 1470 C CA . ARG A 1 185 ? 19.172 7.07 2.84 1 90.69 185 ARG A CA 1
ATOM 1471 C C . ARG A 1 185 ? 17.922 6.52 3.514 1 90.69 185 ARG A C 1
ATOM 1473 O O . ARG A 1 185 ? 17.719 6.715 4.715 1 90.69 185 ARG A O 1
ATOM 1480 N N . LEU A 1 186 ? 17.156 5.863 2.738 1 90.56 186 LEU A N 1
ATOM 1481 C CA . LEU A 1 186 ? 15.969 5.238 3.312 1 90.56 186 LEU A CA 1
ATOM 1482 C C . LEU A 1 186 ? 16.359 4.25 4.41 1 90.56 186 LEU A C 1
ATOM 1484 O O . LEU A 1 186 ? 15.734 4.227 5.473 1 90.56 186 LEU A O 1
ATOM 1488 N N . GLY A 1 187 ? 17.312 3.484 4.09 1 88.06 187 GLY A N 1
ATOM 1489 C CA . GLY A 1 187 ? 17.812 2.555 5.094 1 88.06 187 GLY A CA 1
ATOM 1490 C C . GLY A 1 187 ? 18.266 3.238 6.367 1 88.06 187 GLY A C 1
ATOM 1491 O O . GLY A 1 187 ? 17.984 2.764 7.469 1 88.06 187 GLY A O 1
ATOM 1492 N N . SER A 1 188 ? 18.922 4.336 6.18 1 84.25 188 SER A N 1
ATOM 1493 C CA . SER A 1 188 ? 19.422 5.09 7.328 1 84.25 188 SER A CA 1
ATOM 1494 C C . SER A 1 188 ? 18.266 5.656 8.156 1 84.25 188 SER A C 1
ATOM 1496 O O . SER A 1 188 ? 18.312 5.621 9.391 1 84.25 188 SER A O 1
ATOM 1498 N N . MET A 1 189 ? 17.328 6.176 7.473 1 83.25 189 MET A N 1
ATOM 1499 C CA . MET A 1 189 ? 16.156 6.723 8.148 1 83.25 189 MET A CA 1
ATOM 1500 C C . MET A 1 189 ? 15.461 5.656 8.992 1 83.25 189 MET A C 1
ATOM 1502 O O . MET A 1 189 ? 15.039 5.93 10.117 1 83.25 189 MET A O 1
ATOM 1506 N N . ARG A 1 190 ? 15.406 4.535 8.469 1 81.69 190 ARG A N 1
ATOM 1507 C CA . ARG A 1 190 ? 14.742 3.439 9.172 1 81.69 190 ARG A CA 1
ATOM 1508 C C . ARG A 1 190 ? 15.523 3.023 10.414 1 81.69 190 ARG A C 1
ATOM 1510 O O . ARG A 1 190 ? 14.938 2.744 11.453 1 81.69 190 ARG A O 1
ATOM 1517 N N . ARG A 1 191 ? 16.766 2.977 10.297 1 74.19 191 ARG A N 1
ATOM 1518 C CA . ARG A 1 191 ? 17.609 2.609 11.43 1 74.19 191 ARG A CA 1
ATOM 1519 C C . ARG A 1 191 ? 17.516 3.65 12.539 1 74.19 191 ARG A C 1
ATOM 1521 O O . ARG A 1 191 ? 17.484 3.303 13.719 1 74.19 191 ARG A O 1
ATOM 1528 N N . SER A 1 192 ? 17.453 4.879 12.109 1 69.44 192 SER A N 1
ATOM 1529 C CA . SER A 1 192 ? 17.375 5.953 13.094 1 69.44 192 SER A CA 1
ATOM 1530 C C . SER A 1 192 ? 16.031 5.941 13.82 1 69.44 192 SER A C 1
ATOM 1532 O O . SER A 1 192 ? 15.984 6.148 15.031 1 69.44 192 SER A O 1
ATOM 1534 N N . TYR A 1 193 ? 15.039 5.742 13.062 1 65.56 193 TYR A N 1
ATOM 1535 C CA . TYR A 1 193 ? 13.711 5.691 13.664 1 65.56 193 TYR A CA 1
ATOM 1536 C C . TYR A 1 193 ? 13.586 4.5 14.609 1 65.56 193 TYR A C 1
ATOM 1538 O O . TYR A 1 193 ? 12.992 4.609 15.68 1 65.56 193 TYR A O 1
ATOM 1546 N N . GLY A 1 194 ? 14.102 3.408 14.211 1 59.69 194 GLY A N 1
ATOM 1547 C CA . GLY A 1 194 ? 14.117 2.25 15.086 1 59.69 194 GLY A CA 1
ATOM 1548 C C . GLY A 1 194 ? 14.859 2.494 16.391 1 59.69 194 GLY A C 1
ATOM 1549 O O . GLY A 1 194 ? 14.414 2.062 17.453 1 59.69 194 GLY A O 1
ATOM 1550 N N . ALA A 1 195 ? 15.883 3.207 16.281 1 53.47 195 ALA A N 1
ATOM 1551 C CA . ALA A 1 195 ? 16.703 3.52 17.453 1 53.47 195 ALA A CA 1
ATOM 1552 C C . ALA A 1 195 ? 15.953 4.449 18.406 1 53.47 195 ALA A C 1
ATOM 1554 O O . ALA A 1 195 ? 16.031 4.281 19.625 1 53.47 195 ALA A O 1
ATOM 1555 N N . GLN A 1 196 ? 15.289 5.367 17.844 1 54.5 196 GLN A N 1
ATOM 1556 C CA . GLN A 1 196 ? 14.547 6.324 18.672 1 54.5 196 GLN A CA 1
ATOM 1557 C C . GLN A 1 196 ? 13.391 5.645 19.406 1 54.5 196 GLN A C 1
ATOM 1559 O O . GLN A 1 196 ? 13.133 5.938 20.562 1 54.5 196 GLN A O 1
ATOM 1564 N N . ARG A 1 197 ? 12.828 4.816 18.797 1 57.47 197 ARG A N 1
ATOM 1565 C CA . ARG A 1 197 ? 11.734 4.086 19.422 1 57.47 197 ARG A CA 1
ATOM 1566 C C . ARG A 1 197 ? 12.242 3.188 20.547 1 57.47 197 ARG A C 1
ATOM 1568 O O . ARG A 1 197 ? 11.562 3.006 21.562 1 57.47 197 ARG A O 1
ATOM 1575 N N . SER A 1 198 ? 13.391 2.609 20.312 1 48.03 198 SER A N 1
ATOM 1576 C CA . SER A 1 198 ? 13.977 1.782 21.359 1 48.03 198 SER A CA 1
ATOM 1577 C C . SER A 1 198 ? 14.297 2.605 22.609 1 48.03 198 SER A C 1
ATOM 1579 O O . SER A 1 198 ? 14.109 2.141 23.734 1 48.03 198 SER A O 1
ATOM 1581 N N . ARG A 1 199 ? 14.703 3.758 22.484 1 46.53 199 ARG A N 1
ATOM 1582 C CA . ARG A 1 199 ? 15.062 4.633 23.594 1 46.53 199 ARG A CA 1
ATOM 1583 C C . ARG A 1 199 ? 13.82 5.09 24.359 1 46.53 199 ARG A C 1
ATOM 1585 O O . ARG A 1 199 ? 13.844 5.207 25.578 1 46.53 199 ARG A O 1
ATOM 1592 N N . ASP A 1 200 ? 12.898 5.473 23.656 1 48.41 200 ASP A N 1
ATOM 1593 C CA . ASP A 1 200 ? 11.719 5.977 24.344 1 48.41 200 ASP A CA 1
ATOM 1594 C C . ASP A 1 200 ? 10.93 4.84 24.984 1 48.41 200 ASP A C 1
ATOM 1596 O O . ASP A 1 200 ? 9.945 5.078 25.688 1 48.41 200 ASP A O 1
ATOM 1600 N N . GLY A 1 201 ? 11.453 3.654 25.297 1 42.84 201 GLY A N 1
ATOM 1601 C CA . GLY A 1 201 ? 10.922 2.578 26.125 1 42.84 201 GLY A CA 1
ATOM 1602 C C . GLY A 1 201 ? 9.812 1.799 25.438 1 42.84 201 GLY A C 1
ATOM 1603 O O . GLY A 1 201 ? 9.289 0.833 26 1 42.84 201 GLY A O 1
ATOM 1604 N N . GLN A 1 202 ? 9.047 2.242 24.562 1 42.62 202 GLN A N 1
ATOM 1605 C CA . GLN A 1 202 ? 7.945 1.405 24.109 1 42.62 202 GLN A CA 1
ATOM 1606 C C . GLN A 1 202 ? 8.453 0.106 23.484 1 42.62 202 GLN A C 1
ATOM 1608 O O . GLN A 1 202 ? 7.898 -0.966 23.734 1 42.62 202 GLN A O 1
ATOM 1613 N N . ALA A 1 203 ? 9.078 0.032 22.391 1 37.06 203 ALA A N 1
ATOM 1614 C CA . ALA A 1 203 ? 9.539 -1.297 22 1 37.06 203 ALA A CA 1
ATOM 1615 C C . ALA A 1 203 ? 10.898 -1.607 22.594 1 37.06 203 ALA A C 1
ATOM 1617 O O . ALA A 1 203 ? 11.914 -1.051 22.172 1 37.06 203 ALA A O 1
ATOM 1618 N N . SER A 1 204 ? 10.969 -1.608 24.031 1 32.66 204 SER A N 1
ATOM 1619 C CA . SER A 1 204 ? 12.188 -2.131 24.625 1 32.66 204 SER A CA 1
ATOM 1620 C C . SER A 1 204 ? 12.469 -3.555 24.156 1 32.66 204 SER A C 1
ATOM 1622 O O . SER A 1 204 ? 11.664 -4.461 24.391 1 32.66 204 SER A O 1
ATOM 1624 N N . ILE A 1 205 ? 12.812 -3.842 23.109 1 33.66 205 ILE A N 1
ATOM 1625 C CA . ILE A 1 205 ? 13.312 -5.207 23.016 1 33.66 205 ILE A CA 1
ATOM 1626 C C . ILE A 1 205 ? 14.461 -5.41 24 1 33.66 205 ILE A C 1
ATOM 1628 O O . ILE A 1 205 ? 15.516 -4.781 23.875 1 33.66 205 ILE A O 1
ATOM 1632 N N . GLU A 1 206 ? 14.055 -5.586 25.312 1 28.98 206 GLU A N 1
ATOM 1633 C CA . GLU A 1 206 ? 14.977 -6.078 26.328 1 28.98 206 GLU A CA 1
ATOM 1634 C C . GLU A 1 206 ? 15.711 -7.328 25.844 1 28.98 206 GLU A C 1
ATOM 1636 O O . GLU A 1 206 ? 15.094 -8.367 25.625 1 28.98 206 GLU A O 1
ATOM 1641 N N . TRP A 1 207 ? 16.516 -7.207 24.922 1 31.91 207 TRP A N 1
ATOM 1642 C CA . TRP A 1 207 ? 17.359 -8.367 24.656 1 31.91 207 TRP A CA 1
ATOM 1643 C C . TRP A 1 207 ? 18.125 -8.797 25.906 1 31.91 207 TRP A C 1
ATOM 1645 O O . TRP A 1 207 ? 18.953 -8.031 26.422 1 31.91 207 TRP A O 1
ATOM 1655 N N . GLU A 1 208 ? 17.406 -9.328 26.922 1 27.52 208 GLU A N 1
ATOM 1656 C CA . GLU A 1 208 ? 18.156 -10.016 27.953 1 27.52 208 GLU A CA 1
ATOM 1657 C C . GLU A 1 208 ? 19.078 -11.078 27.359 1 27.52 208 GLU A C 1
ATOM 1659 O O . GLU A 1 208 ? 18.609 -12.07 26.812 1 27.52 208 GLU A O 1
ATOM 1664 N N . ILE A 1 209 ? 20 -10.719 26.578 1 30.41 209 ILE A N 1
ATOM 1665 C CA . ILE A 1 209 ? 21.062 -11.695 26.312 1 30.41 209 ILE A CA 1
ATOM 1666 C C . ILE A 1 209 ? 21.5 -12.336 27.625 1 30.41 209 ILE A C 1
ATOM 1668 O O . ILE A 1 209 ? 22.094 -11.656 28.484 1 30.41 209 ILE A O 1
ATOM 1672 N N . VAL A 1 210 ? 20.641 -13.266 28.141 1 28.28 210 VAL A N 1
ATOM 1673 C CA . VAL A 1 210 ? 21.125 -14.102 29.234 1 28.28 210 VAL A CA 1
ATOM 1674 C C . VAL A 1 210 ? 22.438 -14.766 28.828 1 28.28 210 VAL A C 1
ATOM 1676 O O . VAL A 1 210 ? 22.484 -15.539 27.875 1 28.28 210 VAL A O 1
ATOM 1679 N N . GLU A 1 211 ? 23.5 -14.125 28.953 1 28.55 211 GLU A N 1
ATOM 1680 C CA . GLU A 1 211 ? 24.828 -14.727 28.969 1 28.55 211 GLU A CA 1
ATOM 1681 C C . GLU A 1 211 ? 24.828 -16.047 29.734 1 28.55 211 GLU A C 1
ATOM 1683 O O . GLU A 1 211 ? 24.516 -16.062 30.922 1 28.55 211 GLU A O 1
ATOM 1688 N N . PHE A 1 212 ? 24.406 -17.109 29.031 1 29.92 212 PHE A N 1
ATOM 1689 C CA . PHE A 1 212 ? 24.75 -18.391 29.641 1 29.92 212 PHE A CA 1
ATOM 1690 C C . PHE A 1 212 ? 26.234 -18.453 29.953 1 29.92 212 PHE A C 1
ATOM 1692 O O . PHE A 1 212 ? 27.078 -18.281 29.062 1 29.92 212 PHE A O 1
ATOM 1699 N N . SER A 1 213 ? 26.609 -17.969 31.062 1 29.59 213 SER A N 1
ATOM 1700 C CA . SER A 1 213 ? 27.922 -18.234 31.656 1 29.59 213 SER A CA 1
ATOM 1701 C C . SER A 1 213 ? 28.266 -19.719 31.578 1 29.59 213 SER A C 1
ATOM 1703 O O . SER A 1 213 ? 27.578 -20.562 32.156 1 29.59 213 SER A O 1
ATOM 1705 N N . ASP A 1 214 ? 28.688 -20.219 30.422 1 31.89 214 ASP A N 1
ATOM 1706 C CA . ASP A 1 214 ? 29.438 -21.469 30.469 1 31.89 214 ASP A CA 1
ATOM 1707 C C . ASP A 1 214 ? 30.375 -21.5 31.672 1 31.89 214 ASP A C 1
ATOM 1709 O O . ASP A 1 214 ? 31.406 -20.828 31.688 1 31.89 214 ASP A O 1
ATOM 1713 N N . GLY A 1 215 ? 29.812 -21.359 32.906 1 30.38 215 GLY A N 1
ATOM 1714 C CA . GLY A 1 215 ? 30.578 -21.688 34.094 1 30.38 215 GLY A CA 1
ATOM 1715 C C . GLY A 1 215 ? 31.297 -23.016 33.969 1 30.38 215 GLY A C 1
ATOM 1716 O O . GLY A 1 215 ? 30.734 -24.062 34.312 1 30.38 215 GLY A O 1
ATOM 1717 N N . GLY A 1 216 ? 32.031 -23.328 32.875 1 31.28 216 GLY A N 1
ATOM 1718 C CA . GLY A 1 216 ? 33.094 -24.266 33.125 1 31.28 216 GLY A CA 1
ATOM 1719 C C . GLY A 1 216 ? 33.875 -23.984 34.375 1 31.28 216 GLY A C 1
ATOM 1720 O O . GLY A 1 216 ? 34.781 -23.141 34.406 1 31.28 216 GLY A O 1
ATOM 1721 N N . GLY A 1 217 ? 33.125 -23.969 35.5 1 27.98 217 GLY A N 1
ATOM 1722 C CA . GLY A 1 217 ? 33.875 -24 36.75 1 27.98 217 GLY A CA 1
ATOM 1723 C C . GLY A 1 217 ? 34.938 -25.078 36.781 1 27.98 217 GLY A C 1
ATOM 1724 O O . GLY A 1 217 ? 34.625 -26.266 36.812 1 27.98 217 GLY A O 1
ATOM 1725 N N . GLU A 1 218 ? 35.906 -24.984 36.062 1 29.52 218 GLU A N 1
ATOM 1726 C CA . GLU A 1 218 ? 37.125 -25.688 36.469 1 29.52 218 GLU A CA 1
ATOM 1727 C C . GLU A 1 218 ? 37.438 -25.453 37.938 1 29.52 218 GLU A C 1
ATOM 1729 O O . GLU A 1 218 ? 38.188 -24.547 38.281 1 29.52 218 GLU A O 1
ATOM 1734 N N . MET A 1 219 ? 36.375 -25.391 38.812 1 25 219 MET A N 1
ATOM 1735 C CA . MET A 1 219 ? 36.906 -25.297 40.188 1 25 219 MET A CA 1
ATOM 1736 C C . MET A 1 219 ? 37.875 -26.438 40.469 1 25 219 MET A C 1
ATOM 1738 O O . MET A 1 219 ? 37.531 -27.609 40.25 1 25 219 MET A O 1
ATOM 1742 N N . ASP A 1 220 ? 39.031 -26.156 40.719 1 24.47 220 ASP A N 1
ATOM 1743 C CA . ASP A 1 220 ? 40.375 -26.531 41.156 1 24.47 220 ASP A CA 1
ATOM 1744 C C . ASP A 1 220 ? 40.281 -27.5 42.344 1 24.47 220 ASP A C 1
ATOM 1746 O O . ASP A 1 220 ? 39.219 -27.703 42.906 1 24.47 220 ASP A O 1
ATOM 1750 N N . LEU A 1 221 ? 41.188 -27.281 43.344 1 22.89 221 LEU A N 1
ATOM 1751 C CA . LEU A 1 221 ? 42.438 -27.766 43.938 1 22.89 221 LEU A CA 1
ATOM 1752 C C . LEU A 1 221 ? 42.188 -28.469 45.25 1 22.89 221 LEU A C 1
ATOM 1754 O O . LEU A 1 221 ? 42.875 -29.422 45.594 1 22.89 221 LEU A O 1
ATOM 1758 N N . GLY A 1 222 ? 41.531 -27.875 46.344 1 21.08 222 GLY A N 1
ATOM 1759 C CA . GLY A 1 222 ? 42.25 -28.172 47.562 1 21.08 222 GLY A CA 1
ATOM 1760 C C . GLY A 1 222 ? 42.031 -29.594 48.062 1 21.08 222 GLY A C 1
ATOM 1761 O O . GLY A 1 222 ? 41 -30.188 47.812 1 21.08 222 GLY A O 1
ATOM 1762 N N . GLU A 1 223 ? 43.125 -30.375 48.281 1 22.59 223 GLU A N 1
ATOM 1763 C CA . GLU A 1 223 ? 43.438 -31.656 48.938 1 22.59 223 GLU A CA 1
ATOM 1764 C C . GLU A 1 223 ? 42.75 -31.812 50.25 1 22.59 223 GLU A C 1
ATOM 1766 O O . GLU A 1 223 ? 43.094 -32.688 51.062 1 22.59 223 GLU A O 1
ATOM 1771 N N . ALA A 1 224 ? 41.781 -30.891 50.625 1 19.64 224 ALA A N 1
ATOM 1772 C CA . ALA A 1 224 ? 41.781 -31.047 52.062 1 19.64 224 ALA A CA 1
ATOM 1773 C C . ALA A 1 224 ? 41.594 -32.5 52.469 1 19.64 224 ALA A C 1
ATOM 1775 O O . ALA A 1 224 ? 41.062 -33.312 51.688 1 19.64 224 ALA A O 1
ATOM 1776 N N . ASP A 1 225 ? 41.438 -32.75 53.906 1 19.44 225 ASP A N 1
ATOM 1777 C CA . ASP A 1 225 ? 41.938 -33.625 54.938 1 19.44 225 ASP A CA 1
ATOM 1778 C C . ASP A 1 225 ? 41.156 -34.906 55.031 1 19.44 225 ASP A C 1
ATOM 1780 O O . ASP A 1 225 ? 39.938 -34.938 54.781 1 19.44 225 ASP A O 1
ATOM 1784 N N . ASP A 1 226 ? 41.781 -36.094 55.031 1 19.58 226 ASP A N 1
ATOM 1785 C CA . ASP A 1 226 ? 41.75 -37.5 55.375 1 19.58 226 ASP A CA 1
ATOM 1786 C C . ASP A 1 226 ? 40.938 -37.75 56.656 1 19.58 226 ASP A C 1
ATOM 1788 O O . ASP A 1 226 ? 41 -38.844 57.219 1 19.58 226 ASP A O 1
ATOM 1792 N N . ALA A 1 227 ? 40.75 -36.688 57.531 1 19.52 227 ALA A N 1
ATOM 1793 C CA . ALA A 1 227 ? 40.75 -37.156 58.906 1 19.52 227 ALA A CA 1
ATOM 1794 C C . ALA A 1 227 ? 39.656 -38.219 59.125 1 19.52 227 ALA A C 1
ATOM 1796 O O . ALA A 1 227 ? 39.875 -39.219 59.781 1 19.52 227 ALA A O 1
ATOM 1797 N N . ALA A 1 228 ? 38.375 -37.719 59.5 1 19.55 228 ALA A N 1
ATOM 1798 C CA . ALA A 1 228 ? 37.719 -38.062 60.781 1 19.55 228 ALA A CA 1
ATOM 1799 C C . ALA A 1 228 ? 37.094 -39.438 60.719 1 19.55 228 ALA A C 1
ATOM 1801 O O . ALA A 1 228 ? 36.094 -39.656 60 1 19.55 228 ALA A O 1
ATOM 1802 N N . LEU A 1 229 ? 37.75 -40.688 61.062 1 18.78 229 LEU A N 1
ATOM 1803 C CA . LEU A 1 229 ? 38 -42.062 61.5 1 18.78 229 LEU A CA 1
ATOM 1804 C C . LEU A 1 229 ? 37 -42.438 62.594 1 18.78 229 LEU A C 1
ATOM 1806 O O . LEU A 1 229 ? 36.406 -43.531 62.531 1 18.78 229 LEU A O 1
ATOM 1810 N N . GLN A 1 230 ? 37.188 -42.188 63.969 1 18.64 230 GLN A N 1
ATOM 1811 C CA . GLN A 1 230 ? 37.281 -43.219 65 1 18.64 230 GLN A CA 1
ATOM 1812 C C . GLN A 1 230 ? 35.906 -43.562 65.562 1 18.64 230 GLN A C 1
ATOM 1814 O O . GLN A 1 230 ? 35.688 -44.719 65.938 1 18.64 230 GLN A O 1
ATOM 1819 N N . GLN A 1 231 ? 35.188 -42.562 66.125 1 19.33 231 GLN A N 1
ATOM 1820 C CA . GLN A 1 231 ? 34.75 -43 67.5 1 19.33 231 GLN A CA 1
ATOM 1821 C C . GLN A 1 231 ? 33.719 -44.125 67.375 1 19.33 231 GLN A C 1
ATOM 1823 O O . GLN A 1 231 ? 33.125 -44.344 66.312 1 19.33 231 GLN A O 1
ATOM 1828 N N . LEU A 1 232 ? 32.594 -44.062 68.375 1 20.34 232 LEU A N 1
ATOM 1829 C CA . LEU A 1 232 ? 32.312 -44.625 69.688 1 20.34 232 LEU A CA 1
ATOM 1830 C C . LEU A 1 232 ? 31.156 -45.625 69.625 1 20.34 232 LEU A C 1
ATOM 1832 O O . LEU A 1 232 ? 30.391 -45.625 68.688 1 20.34 232 LEU A O 1
ATOM 1836 N N . GLY A 1 233 ? 30.406 -45.781 70.875 1 18.88 233 GLY A N 1
ATOM 1837 C CA . GLY A 1 233 ? 30.125 -46.781 71.875 1 18.88 233 GLY A CA 1
ATOM 1838 C C . GLY A 1 233 ? 28.875 -47.594 71.562 1 18.88 233 GLY A C 1
ATOM 1839 O O . GLY A 1 233 ? 28.109 -47.25 70.688 1 18.88 233 GLY A O 1
ATOM 1840 N N . LYS A 1 234 ? 28.25 -48.156 72.75 1 22.2 234 LYS A N 1
ATOM 1841 C CA . LYS A 1 234 ? 27.719 -49.375 73.375 1 22.2 234 LYS A CA 1
ATOM 1842 C C . LYS A 1 234 ? 26.203 -49.438 73.188 1 22.2 234 LYS A C 1
ATOM 1844 O O . LYS A 1 234 ? 25.594 -50.469 73.562 1 22.2 234 LYS A O 1
ATOM 1849 N N . ARG A 1 235 ? 25.453 -48.375 72.812 1 22.09 235 ARG A N 1
ATOM 1850 C CA . ARG A 1 235 ? 24.297 -48.562 73.625 1 22.09 235 ARG A CA 1
ATOM 1851 C C . ARG A 1 235 ? 23.562 -49.844 73.312 1 22.09 235 ARG A C 1
ATOM 1853 O O . ARG A 1 235 ? 23.547 -50.25 72.125 1 22.09 235 ARG A O 1
ATOM 1860 N N . LYS A 1 236 ? 22.906 -50.438 74.438 1 21.75 236 LYS A N 1
ATOM 1861 C CA . LYS A 1 236 ? 22.25 -51.656 74.938 1 21.75 236 LYS A CA 1
ATOM 1862 C C . LYS A 1 236 ? 20.953 -51.938 74.188 1 21.75 236 LYS A C 1
ATOM 1864 O O . LYS A 1 236 ? 20.125 -51.031 74 1 21.75 236 LYS A O 1
ATOM 1869 N N . HIS A 1 237 ? 21.031 -52.75 73.25 1 20.62 237 HIS A N 1
ATOM 1870 C CA . HIS A 1 237 ? 19.906 -53.5 72.688 1 20.62 237 HIS A CA 1
ATOM 1871 C C . HIS A 1 237 ? 19.031 -54.031 73.812 1 20.62 237 HIS A C 1
ATOM 1873 O O . HIS A 1 237 ? 19.422 -55 74.5 1 20.62 237 HIS A O 1
ATOM 1879 N N . HIS A 1 238 ? 18.5 -53.125 74.75 1 21.47 238 HIS A N 1
ATOM 1880 C CA . HIS A 1 238 ? 17.578 -53.844 75.625 1 21.47 238 HIS A CA 1
ATOM 1881 C C . HIS A 1 238 ? 16.641 -54.75 74.812 1 21.47 238 HIS A C 1
ATOM 1883 O O . HIS A 1 238 ? 16.297 -54.438 73.688 1 21.47 238 HIS A O 1
ATOM 1889 N N . GLU A 1 239 ? 16.219 -55.875 75.625 1 21.97 239 GLU A N 1
ATOM 1890 C CA . GLU A 1 239 ? 15.516 -57.156 75.75 1 21.97 239 GLU A CA 1
ATOM 1891 C C . GLU A 1 239 ? 14.031 -56.969 75.438 1 21.97 239 GLU A C 1
ATOM 1893 O O . GLU A 1 239 ? 13.375 -57.938 75 1 21.97 239 GLU A O 1
ATOM 1898 N N . VAL A 1 240 ? 13.25 -55.75 75.438 1 24.62 240 VAL A N 1
ATOM 1899 C CA . VAL A 1 240 ? 11.938 -56.375 75.625 1 24.62 240 VAL A CA 1
ATOM 1900 C C . VAL A 1 240 ? 11.477 -57.031 74.312 1 24.62 240 VAL A C 1
ATOM 1902 O O . VAL A 1 240 ? 11.695 -56.5 73.25 1 24.62 240 VAL A O 1
ATOM 1905 N N . MET B 1 1 ? 9.227 39.438 -0.844 1 25.94 1 MET B N 1
ATOM 1906 C CA . MET B 1 1 ? 7.922 38.875 -1.159 1 25.94 1 MET B CA 1
ATOM 1907 C C . MET B 1 1 ? 7.52 37.812 -0.129 1 25.94 1 MET B C 1
ATOM 1909 O O . MET B 1 1 ? 8.344 37 0.279 1 25.94 1 MET B O 1
ATOM 1913 N N . SER B 1 2 ? 6.785 38.188 0.913 1 31.52 2 SER B N 1
ATOM 1914 C CA . SER B 1 2 ? 6.227 37.438 2.049 1 31.52 2 SER B CA 1
ATOM 1915 C C . SER B 1 2 ? 5.77 36.062 1.645 1 31.52 2 SER B C 1
ATOM 1917 O O . SER B 1 2 ? 5.195 35.875 0.57 1 31.52 2 SER B O 1
ATOM 1919 N N . LEU B 1 3 ? 6.473 35.094 1.777 1 37.41 3 LEU B N 1
ATOM 1920 C CA . LEU B 1 3 ? 6.043 33.719 1.444 1 37.41 3 LEU B CA 1
ATOM 1921 C C . LEU B 1 3 ? 4.551 33.562 1.705 1 37.41 3 LEU B C 1
ATOM 1923 O O . LEU B 1 3 ? 4.094 33.688 2.84 1 37.41 3 LEU B O 1
ATOM 1927 N N . SER B 1 4 ? 3.451 34.031 0.937 1 41.5 4 SER B N 1
ATOM 1928 C CA . SER B 1 4 ? 2.018 33.906 0.692 1 41.5 4 SER B CA 1
ATOM 1929 C C . SER B 1 4 ? 1.48 32.594 1.251 1 41.5 4 SER B C 1
ATOM 1931 O O . SER B 1 4 ? 2.24 31.641 1.464 1 41.5 4 SER B O 1
ATOM 1933 N N . GLY B 1 5 ? 0.217 32.406 1.803 1 50.25 5 GLY B N 1
ATOM 1934 C CA . GLY B 1 5 ? -0.466 31.328 2.482 1 50.25 5 GLY B CA 1
ATOM 1935 C C . GLY B 1 5 ? -0.177 29.969 1.872 1 50.25 5 GLY B C 1
ATOM 1936 O O . GLY B 1 5 ? -0.251 29.797 0.653 1 50.25 5 GLY B O 1
ATOM 1937 N N . SER B 1 6 ? 0.755 29.125 2.393 1 65.12 6 SER B N 1
ATOM 1938 C CA . SER B 1 6 ? 1.26 27.859 1.897 1 65.12 6 SER B CA 1
ATOM 1939 C C . SER B 1 6 ? 0.135 27 1.316 1 65.12 6 SER B C 1
ATOM 1941 O O . SER B 1 6 ? -0.973 26.969 1.855 1 65.12 6 SER B O 1
ATOM 1943 N N . ARG B 1 7 ? -0.021 26.828 0.035 1 84.06 7 ARG B N 1
ATOM 1944 C CA . ARG B 1 7 ? -0.997 25.984 -0.657 1 84.06 7 ARG B CA 1
ATOM 1945 C C . ARG B 1 7 ? -1.184 24.656 0.062 1 84.06 7 ARG B C 1
ATOM 1947 O O . ARG B 1 7 ? -0.213 24.047 0.516 1 84.06 7 ARG B O 1
ATOM 1954 N N . PRO B 1 8 ? -2.484 24.406 0.374 1 94 8 PRO B N 1
ATOM 1955 C CA . PRO B 1 8 ? -2.732 23.109 1.013 1 94 8 PRO B CA 1
ATOM 1956 C C . PRO B 1 8 ? -2.275 21.922 0.155 1 94 8 PRO B C 1
ATOM 1958 O O . PRO B 1 8 ? -2.213 22.047 -1.072 1 94 8 PRO B O 1
ATOM 1961 N N . LEU B 1 9 ? -1.848 20.906 0.852 1 96.44 9 LEU B N 1
ATOM 1962 C CA . LEU B 1 9 ? -1.642 19.656 0.144 1 96.44 9 LEU B CA 1
ATOM 1963 C C . LEU B 1 9 ? -2.975 18.984 -0.16 1 96.44 9 LEU B C 1
ATOM 1965 O O . LEU B 1 9 ? -3.904 19.031 0.648 1 96.44 9 LEU B O 1
ATOM 1969 N N . ARG B 1 10 ? -3.064 18.406 -1.302 1 98.12 10 ARG B N 1
ATOM 1970 C CA . ARG B 1 10 ? -4.301 17.75 -1.736 1 98.12 10 ARG B CA 1
ATOM 1971 C C . ARG B 1 10 ? -4.098 16.266 -1.94 1 98.12 10 ARG B C 1
ATOM 1973 O O . ARG B 1 10 ? -3.004 15.82 -2.307 1 98.12 10 ARG B O 1
ATOM 1980 N N . GLY B 1 11 ? -5.164 15.5 -1.675 1 98.5 11 GLY B N 1
ATOM 1981 C CA . GLY B 1 11 ? -5.121 14.062 -1.893 1 98.5 11 GLY B CA 1
ATOM 1982 C C . GLY B 1 11 ? -6.496 13.43 -2.002 1 98.5 11 GLY B C 1
ATOM 1983 O O . GLY B 1 11 ? -7.508 14.141 -2.033 1 98.5 11 GLY B O 1
ATOM 1984 N N . GLY B 1 12 ? -6.473 12.086 -2.199 1 98.69 12 GLY B N 1
ATOM 1985 C CA . GLY B 1 12 ? -7.715 11.336 -2.354 1 98.69 12 GLY B CA 1
ATOM 1986 C C . GLY B 1 12 ? -7.504 9.93 -2.879 1 98.69 12 GLY B C 1
ATOM 1987 O O . GLY B 1 12 ? -6.367 9.469 -2.982 1 98.69 12 GLY B O 1
ATOM 1988 N N . CYS B 1 13 ? -8.688 9.266 -3.092 1 98.75 13 CYS B N 1
ATOM 1989 C CA . CYS B 1 13 ? -8.625 7.914 -3.633 1 98.75 13 CYS B CA 1
ATOM 1990 C C . CYS B 1 13 ? -8.562 7.934 -5.156 1 98.75 13 CYS B C 1
ATOM 1992 O O . CYS B 1 13 ? -8.766 8.984 -5.773 1 98.75 13 CYS B O 1
ATOM 1994 N N . GLN B 1 14 ? -8.234 6.848 -5.781 1 97.88 14 GLN B N 1
ATOM 1995 C CA . GLN B 1 14 ? -8 6.785 -7.219 1 97.88 14 GLN B CA 1
ATOM 1996 C C . GLN B 1 14 ? -9.273 7.109 -8 1 97.88 14 GLN B C 1
ATOM 1998 O O . GLN B 1 14 ? -9.211 7.711 -9.07 1 97.88 14 GLN B O 1
ATOM 2003 N N . CYS B 1 15 ? -10.453 6.727 -7.469 1 98.12 15 CYS B N 1
ATOM 2004 C CA . CYS B 1 15 ? -11.672 6.91 -8.25 1 98.12 15 CYS B CA 1
ATOM 2005 C C . CYS B 1 15 ? -12.211 8.328 -8.094 1 98.12 15 CYS B C 1
ATOM 2007 O O . CYS B 1 15 ? -13.07 8.766 -8.859 1 98.12 15 CYS B O 1
ATOM 2009 N N . GLY B 1 16 ? -11.766 8.984 -7.117 1 98.06 16 GLY B N 1
ATOM 2010 C CA . GLY B 1 16 ? -12.125 10.383 -6.984 1 98.06 16 GLY B CA 1
ATOM 2011 C C . GLY B 1 16 ? -13.258 10.617 -6 1 98.06 16 GLY B C 1
ATOM 2012 O O . GLY B 1 16 ? -13.578 11.766 -5.676 1 98.06 16 GLY B O 1
ATOM 2013 N N . ARG B 1 17 ? -13.859 9.578 -5.496 1 98.81 17 ARG B N 1
ATOM 2014 C CA . ARG B 1 17 ? -14.992 9.742 -4.586 1 98.81 17 ARG B CA 1
ATOM 2015 C C . ARG B 1 17 ? -14.539 10.336 -3.258 1 98.81 17 ARG B C 1
ATOM 2017 O O . ARG B 1 17 ? -15.32 11.016 -2.582 1 98.81 17 ARG B O 1
ATOM 2024 N N . ASN B 1 18 ? -13.328 10.016 -2.809 1 98.88 18 ASN B N 1
ATOM 2025 C CA . ASN B 1 18 ? -12.734 10.617 -1.618 1 98.88 18 ASN B CA 1
ATOM 2026 C C . ASN B 1 18 ? -11.703 11.68 -1.98 1 98.88 18 ASN B C 1
ATOM 2028 O O . ASN B 1 18 ? -10.805 11.43 -2.787 1 98.88 18 ASN B O 1
ATOM 2032 N N . ARG B 1 19 ? -11.828 12.812 -1.371 1 98.75 19 ARG B N 1
ATOM 2033 C CA . ARG B 1 19 ? -10.852 13.891 -1.51 1 98.75 19 ARG B CA 1
ATOM 2034 C C . ARG B 1 19 ? -10.539 14.523 -0.157 1 98.75 19 ARG B C 1
ATOM 2036 O O . ARG B 1 19 ? -11.367 14.484 0.757 1 98.75 19 ARG B O 1
ATOM 2043 N N . TYR B 1 20 ? -9.32 15 -0.05 1 98.69 20 TYR B N 1
ATOM 2044 C CA . TYR B 1 20 ? -8.984 15.688 1.189 1 98.69 20 TYR B CA 1
ATOM 2045 C C . TYR B 1 20 ? -7.93 16.766 0.948 1 98.69 20 TYR B C 1
ATOM 2047 O O . TYR B 1 20 ? -7.309 16.812 -0.117 1 98.69 20 TYR B O 1
ATOM 2055 N N . ILE B 1 21 ? -7.797 17.656 1.898 1 98.38 21 ILE B N 1
ATOM 2056 C CA . ILE B 1 21 ? -6.727 18.641 1.915 1 98.38 21 ILE B CA 1
ATOM 2057 C C . ILE B 1 21 ? -6.031 18.625 3.275 1 98.38 21 ILE B C 1
ATOM 2059 O O . ILE B 1 21 ? -6.625 18.219 4.277 1 98.38 21 ILE B O 1
ATOM 2063 N N . ILE B 1 22 ? -4.793 18.922 3.242 1 97.69 22 ILE B N 1
ATOM 2064 C CA . ILE B 1 22 ? -4.012 19.219 4.438 1 97.69 22 ILE B CA 1
ATOM 2065 C C . ILE B 1 22 ? -3.686 20.703 4.484 1 97.69 22 ILE B C 1
ATOM 2067 O O . ILE B 1 22 ? -2.871 21.203 3.697 1 97.69 22 ILE B O 1
ATOM 2071 N N . ALA B 1 23 ? -4.34 21.406 5.383 1 96.31 23 ALA B N 1
ATOM 2072 C CA . ALA B 1 23 ? -4.09 22.844 5.562 1 96.31 23 ALA B CA 1
ATOM 2073 C C . ALA B 1 23 ? -2.898 23.078 6.488 1 96.31 23 ALA B C 1
ATOM 2075 O O . ALA B 1 23 ? -3.033 23 7.711 1 96.31 23 ALA B O 1
ATOM 2076 N N . ILE B 1 24 ? -1.817 23.391 5.918 1 92.94 24 ILE B N 1
ATOM 2077 C CA . ILE B 1 24 ? -0.603 23.594 6.703 1 92.94 24 ILE B CA 1
ATOM 2078 C C . ILE B 1 24 ? -0.476 25.062 7.094 1 92.94 24 ILE B C 1
ATOM 2080 O O . ILE B 1 24 ? -0.392 25.938 6.23 1 92.94 24 ILE B O 1
ATOM 2084 N N . PRO B 1 25 ? -0.393 25.312 8.328 1 91.44 25 PRO B N 1
ATOM 2085 C CA . PRO B 1 25 ? -0.189 26.703 8.742 1 91.44 25 PRO B CA 1
ATOM 2086 C C . PRO B 1 25 ? 1.2 27.219 8.383 1 91.44 25 PRO B C 1
ATOM 2088 O O . PRO B 1 25 ? 2.139 26.438 8.227 1 91.44 25 PRO B O 1
ATOM 2091 N N . GLU B 1 26 ? 1.421 28.453 8.148 1 83.12 26 GLU B N 1
ATOM 2092 C CA . GLU B 1 26 ? 2.654 29.109 7.73 1 83.12 26 GLU B CA 1
ATOM 2093 C C . GLU B 1 26 ? 3.834 28.672 8.594 1 83.12 26 GLU B C 1
ATOM 2095 O O . GLU B 1 26 ? 4.926 28.422 8.086 1 83.12 26 GLU B O 1
ATOM 2100 N N . ASN B 1 27 ? 3.691 28.484 9.789 1 82.69 27 ASN B N 1
ATOM 2101 C CA . ASN B 1 27 ? 4.801 28.094 10.656 1 82.69 27 ASN B CA 1
ATOM 2102 C C . ASN B 1 27 ? 4.586 26.719 11.273 1 82.69 27 ASN B C 1
ATOM 2104 O O . ASN B 1 27 ? 5.133 26.422 12.336 1 82.69 27 ASN B O 1
ATOM 2108 N N . GLY B 1 28 ? 3.869 25.922 10.508 1 88.44 28 GLY B N 1
ATOM 2109 C CA . GLY B 1 28 ? 3.48 24.672 11.156 1 88.44 28 GLY B CA 1
ATOM 2110 C C . GLY B 1 28 ? 4.145 23.453 10.555 1 88.44 28 GLY B C 1
ATOM 2111 O O . GLY B 1 28 ? 3.979 22.344 11.062 1 88.44 28 GLY B O 1
ATOM 2112 N N . ILE B 1 29 ? 5.004 23.578 9.562 1 88.88 29 ILE B N 1
ATOM 2113 C CA . ILE B 1 29 ? 5.496 22.453 8.773 1 88.88 29 ILE B CA 1
ATOM 2114 C C . ILE B 1 29 ? 6.309 21.516 9.664 1 88.88 29 ILE B C 1
ATOM 2116 O O . ILE B 1 29 ? 6.395 20.312 9.391 1 88.88 29 ILE B O 1
ATOM 2120 N N . GLN B 1 30 ? 6.809 22.016 10.719 1 89.94 30 GLN B N 1
ATOM 2121 C CA . GLN B 1 30 ? 7.637 21.219 11.625 1 89.94 30 GLN B CA 1
ATOM 2122 C C . GLN B 1 30 ? 6.816 20.141 12.312 1 89.94 30 GLN B C 1
ATOM 2124 O O . GLN B 1 30 ? 7.371 19.188 12.867 1 89.94 30 GLN B O 1
ATOM 2129 N N . GLU B 1 31 ? 5.492 20.297 12.32 1 94.19 31 GLU B N 1
ATOM 2130 C CA . GLU B 1 31 ? 4.633 19.312 12.977 1 94.19 31 GLU B CA 1
ATOM 2131 C C . GLU B 1 31 ? 4.281 18.172 12.031 1 94.19 31 GLU B C 1
ATOM 2133 O O . GLU B 1 31 ? 3.715 17.172 12.445 1 94.19 31 GLU B O 1
ATOM 2138 N N . ALA B 1 32 ? 4.59 18.328 10.781 1 95.25 32 ALA B N 1
ATOM 2139 C CA . ALA B 1 32 ? 4.371 17.281 9.789 1 95.25 32 ALA B CA 1
ATOM 2140 C C . ALA B 1 32 ? 5.594 16.375 9.672 1 95.25 32 ALA B C 1
ATOM 2142 O O . ALA B 1 32 ? 6.73 16.828 9.844 1 95.25 32 ALA B O 1
ATOM 2143 N N . GLN B 1 33 ? 5.344 15.086 9.414 1 93.38 33 GLN B N 1
ATOM 2144 C CA . GLN B 1 33 ? 6.434 14.133 9.25 1 93.38 33 GLN B CA 1
ATOM 2145 C C . GLN B 1 33 ? 6.105 13.102 8.172 1 93.38 33 GLN B C 1
ATOM 2147 O O . GLN B 1 33 ? 4.984 12.594 8.117 1 93.38 33 GLN B O 1
ATOM 2152 N N . VAL B 1 34 ? 7.066 12.891 7.328 1 94 34 VAL B N 1
ATOM 2153 C CA . VAL B 1 34 ? 6.984 11.727 6.449 1 94 34 VAL B CA 1
ATOM 2154 C C . VAL B 1 34 ? 7.555 10.5 7.156 1 94 34 VAL B C 1
ATOM 2156 O O . VAL B 1 34 ? 8.672 10.539 7.684 1 94 34 VAL B O 1
ATOM 2159 N N . LEU B 1 35 ? 6.773 9.422 7.172 1 93.12 35 LEU B N 1
ATOM 2160 C CA . LEU B 1 35 ? 7.125 8.219 7.914 1 93.12 35 LEU B CA 1
ATOM 2161 C C . LEU B 1 35 ? 7.199 7.012 6.984 1 93.12 35 LEU B C 1
ATOM 2163 O O . LEU B 1 35 ? 6.34 6.832 6.121 1 93.12 35 LEU B O 1
ATOM 2167 N N . PHE B 1 36 ? 8.281 6.277 7.172 1 91.75 36 PHE B N 1
ATOM 2168 C CA . PHE B 1 36 ? 8.422 4.953 6.574 1 91.75 36 PHE B CA 1
ATOM 2169 C C . PHE B 1 36 ? 8.438 3.873 7.648 1 91.75 36 PHE B C 1
ATOM 2171 O O . PHE B 1 36 ? 9.383 3.795 8.438 1 91.75 36 PHE B O 1
ATOM 2178 N N . ASN B 1 37 ? 7.418 3.053 7.613 1 87 37 ASN B N 1
ATOM 2179 C CA . ASN B 1 37 ? 7.164 2.109 8.695 1 87 37 ASN B CA 1
ATOM 2180 C C . ASN B 1 37 ? 7.258 0.664 8.211 1 87 37 ASN B C 1
ATOM 2182 O O . ASN B 1 37 ? 6.691 0.312 7.18 1 87 37 ASN B O 1
ATOM 2186 N N . THR B 1 38 ? 8 -0.186 8.984 1 86.44 38 THR B N 1
ATOM 2187 C CA . THR B 1 38 ? 8.125 -1.594 8.625 1 86.44 38 THR B CA 1
ATOM 2188 C C . THR B 1 38 ? 7.496 -2.484 9.695 1 86.44 38 THR B C 1
ATOM 2190 O O . THR B 1 38 ? 7.734 -3.691 9.719 1 86.44 38 THR B O 1
ATOM 2193 N N . GLU B 1 39 ? 6.742 -1.88 10.578 1 87 39 GLU B N 1
ATOM 2194 C CA . GLU B 1 39 ? 6.031 -2.662 11.586 1 87 39 GLU B CA 1
ATOM 2195 C C . GLU B 1 39 ? 4.84 -3.398 10.977 1 87 39 GLU B C 1
ATOM 2197 O O . GLU B 1 39 ? 4.129 -2.848 10.133 1 87 39 GLU B O 1
ATOM 2202 N N . PRO B 1 40 ? 4.578 -4.574 11.438 1 89.56 40 PRO B N 1
ATOM 2203 C CA . PRO B 1 40 ? 3.477 -5.375 10.891 1 89.56 40 PRO B CA 1
ATOM 2204 C C . PRO B 1 40 ? 2.129 -4.66 10.984 1 89.56 40 PRO B C 1
ATOM 2206 O O . PRO B 1 40 ? 1.287 -4.812 10.094 1 89.56 40 PRO B O 1
ATOM 2209 N N . GLN B 1 41 ? 1.951 -3.895 11.969 1 90.38 41 GLN B N 1
ATOM 2210 C CA . GLN B 1 41 ? 0.674 -3.221 12.172 1 90.38 41 GLN B CA 1
ATOM 2211 C C . GLN B 1 41 ? 0.368 -2.26 11.031 1 90.38 41 GLN B C 1
ATOM 2213 O O . GLN B 1 41 ? -0.79 -1.904 10.805 1 90.38 41 GLN B O 1
ATOM 2218 N N . HIS B 1 42 ? 1.395 -1.826 10.328 1 93.69 42 HIS B N 1
ATOM 2219 C CA . HIS B 1 42 ? 1.19 -0.927 9.203 1 93.69 42 HIS B CA 1
ATOM 2220 C C . HIS B 1 42 ? 1.368 -1.659 7.875 1 93.69 42 HIS B C 1
ATOM 2222 O O . HIS B 1 42 ? 0.698 -1.34 6.891 1 93.69 42 HIS B O 1
ATOM 2228 N N . GLN B 1 43 ? 2.209 -2.676 7.875 1 93.94 43 GLN B N 1
ATOM 2229 C CA . GLN B 1 43 ? 2.494 -3.432 6.66 1 93.94 43 GLN B CA 1
ATOM 2230 C C . GLN B 1 43 ? 1.289 -4.27 6.238 1 93.94 43 GLN B C 1
ATOM 2232 O O . GLN B 1 43 ? 0.917 -4.281 5.062 1 93.94 43 GLN B O 1
ATOM 2237 N N . ILE B 1 44 ? 0.658 -4.887 7.168 1 95.31 44 ILE B N 1
ATOM 2238 C CA . ILE B 1 44 ? -0.356 -5.898 6.887 1 95.31 44 ILE B CA 1
ATOM 2239 C C . ILE B 1 44 ? -1.592 -5.234 6.281 1 95.31 44 ILE B C 1
ATOM 2241 O O . ILE B 1 44 ? -2.041 -5.613 5.199 1 95.31 44 ILE B O 1
ATOM 2245 N N . PRO B 1 45 ? -2.105 -4.152 6.895 1 97.31 45 PRO B N 1
ATOM 2246 C CA . PRO B 1 45 ? -3.309 -3.541 6.324 1 97.31 45 PRO B CA 1
ATOM 2247 C C . PRO B 1 45 ? -3.076 -2.971 4.93 1 97.31 45 PRO B C 1
ATOM 2249 O O . PRO B 1 45 ? -3.98 -2.992 4.09 1 97.31 45 PRO B O 1
ATOM 2252 N N . LEU B 1 46 ? -1.873 -2.482 4.711 1 98 46 LEU B N 1
ATOM 2253 C CA . LEU B 1 46 ? -1.569 -1.85 3.432 1 98 46 LEU B CA 1
ATOM 2254 C C . LEU B 1 46 ? -0.978 -2.859 2.453 1 98 46 LEU B C 1
ATOM 2256 O O . LEU B 1 46 ? -0.707 -2.523 1.297 1 98 46 LEU B O 1
ATOM 2260 N N . ALA B 1 47 ? -0.757 -4.086 2.93 1 97.94 47 ALA B N 1
ATOM 2261 C CA . ALA B 1 47 ? -0.222 -5.184 2.129 1 97.94 47 ALA B CA 1
ATOM 2262 C C . ALA B 1 47 ? 1.066 -4.77 1.423 1 97.94 47 ALA B C 1
ATOM 2264 O O . ALA B 1 47 ? 1.23 -5.012 0.225 1 97.94 47 ALA B O 1
ATOM 2265 N N . THR B 1 48 ? 1.96 -4.164 2.092 1 96.69 48 THR B N 1
ATOM 2266 C CA . THR B 1 48 ? 3.227 -3.668 1.564 1 96.69 48 THR B CA 1
ATOM 2267 C C . THR B 1 48 ? 4.363 -3.934 2.547 1 96.69 48 THR B C 1
ATOM 2269 O O . THR B 1 48 ? 4.145 -3.988 3.76 1 96.69 48 THR B O 1
ATOM 2272 N N . PRO B 1 49 ? 5.625 -4.137 2.053 1 93.31 49 PRO B N 1
ATOM 2273 C CA . PRO B 1 49 ? 6.75 -4.289 2.98 1 93.31 49 PRO B CA 1
ATOM 2274 C C . PRO B 1 49 ? 7.172 -2.965 3.615 1 93.31 49 PRO B C 1
ATOM 2276 O O . PRO B 1 49 ? 7.887 -2.959 4.621 1 93.31 49 PRO B O 1
ATOM 2279 N N . LEU B 1 50 ? 6.758 -1.884 3.025 1 93.25 50 LEU B N 1
ATOM 2280 C CA . LEU B 1 50 ? 7.113 -0.55 3.496 1 93.25 50 LEU B CA 1
ATOM 2281 C C . LEU B 1 50 ? 5.902 0.378 3.467 1 93.25 50 LEU B C 1
ATOM 2283 O O . LEU B 1 50 ? 5.531 0.888 2.408 1 93.25 50 LEU B O 1
ATOM 2287 N N . ALA B 1 51 ? 5.379 0.607 4.598 1 95.81 51 ALA B N 1
ATOM 2288 C CA . ALA B 1 51 ? 4.273 1.557 4.691 1 95.81 51 ALA B CA 1
ATOM 2289 C C . ALA B 1 51 ? 4.781 2.994 4.715 1 95.81 51 ALA B C 1
ATOM 2291 O O . ALA B 1 51 ? 5.715 3.316 5.457 1 95.81 51 ALA B O 1
ATOM 2292 N N . ALA B 1 52 ? 4.199 3.861 3.877 1 96.56 52 ALA B N 1
ATOM 2293 C CA . ALA B 1 52 ? 4.605 5.262 3.783 1 96.56 52 ALA B CA 1
ATOM 2294 C C . ALA B 1 52 ? 3.443 6.191 4.117 1 96.56 52 ALA B C 1
ATOM 2296 O O . ALA B 1 52 ? 2.369 6.09 3.52 1 96.56 52 ALA B O 1
ATOM 2297 N N . TYR B 1 53 ? 3.713 7.129 5.121 1 97.5 53 TYR B N 1
ATOM 2298 C CA . TYR B 1 53 ? 2.68 8.055 5.57 1 97.5 53 TYR B CA 1
ATOM 2299 C C . TYR B 1 53 ? 3.217 9.484 5.633 1 97.5 53 TYR B C 1
ATOM 2301 O O . TYR B 1 53 ? 4.43 9.695 5.699 1 97.5 53 TYR B O 1
ATOM 2309 N N . ILE B 1 54 ? 2.303 10.422 5.523 1 97.25 54 ILE B N 1
ATOM 2310 C CA . ILE B 1 54 ? 2.529 11.75 6.082 1 97.25 54 ILE B CA 1
ATOM 2311 C C . ILE B 1 54 ? 1.693 11.922 7.348 1 97.25 54 ILE B C 1
ATOM 2313 O O . ILE B 1 54 ? 0.474 11.742 7.324 1 97.25 54 ILE B O 1
ATOM 2317 N N . ARG B 1 55 ? 2.365 12.117 8.398 1 97.62 55 ARG B N 1
ATOM 2318 C CA . ARG B 1 55 ? 1.746 12.344 9.703 1 97.62 55 ARG B CA 1
ATOM 2319 C C . ARG B 1 55 ? 1.563 13.836 9.969 1 97.62 55 ARG B C 1
ATOM 2321 O O . ARG B 1 55 ? 2.525 14.602 9.914 1 97.62 55 ARG B O 1
ATOM 2328 N N . VAL B 1 56 ? 0.319 14.258 10.25 1 97.94 56 VAL B N 1
ATOM 2329 C CA . VAL B 1 56 ? 0.027 15.664 10.477 1 97.94 56 VAL B CA 1
ATOM 2330 C C . VAL B 1 56 ? -0.962 15.812 11.625 1 97.94 56 VAL B C 1
ATOM 2332 O O . VAL B 1 56 ? -1.674 14.867 11.969 1 97.94 56 VAL B O 1
ATOM 2335 N N . PRO B 1 57 ? -0.966 16.953 12.242 1 98.06 57 PRO B N 1
ATOM 2336 C CA . PRO B 1 57 ? -2.037 17.188 13.203 1 98.06 57 PRO B CA 1
ATOM 2337 C C . PRO B 1 57 ? -3.428 16.969 12.617 1 98.06 57 PRO B C 1
ATOM 2339 O O . PRO B 1 57 ? -3.688 17.344 11.477 1 98.06 57 PRO B O 1
ATOM 2342 N N . LEU B 1 58 ? -4.227 16.359 13.406 1 98.12 58 LEU B N 1
ATOM 2343 C CA . LEU B 1 58 ? -5.578 16.016 12.977 1 98.12 58 LEU B CA 1
ATOM 2344 C C . LEU B 1 58 ? -6.34 17.266 12.539 1 98.12 58 LEU B C 1
ATOM 2346 O O . LEU B 1 58 ? -7.145 17.203 11.609 1 98.12 58 LEU B O 1
ATOM 2350 N N . SER B 1 59 ? -6.078 18.406 13.109 1 97.44 59 SER B N 1
ATOM 2351 C CA . SER B 1 59 ? -6.793 19.641 12.852 1 97.44 59 SER B CA 1
ATOM 2352 C C . SER B 1 59 ? -6.488 20.188 11.453 1 97.44 59 SER B C 1
ATOM 2354 O O . SER B 1 59 ? -7.195 21.062 10.953 1 97.44 59 SER B O 1
ATOM 2356 N N . TRP B 1 60 ? -5.395 19.719 10.812 1 97.81 60 TRP B N 1
ATOM 2357 C CA . TRP B 1 60 ? -5.012 20.188 9.484 1 97.81 60 TRP B CA 1
ATOM 2358 C C . TRP B 1 60 ? -5.793 19.438 8.406 1 97.81 60 TRP B C 1
ATOM 2360 O O . TRP B 1 60 ? -5.832 19.875 7.25 1 97.81 60 TRP B O 1
ATOM 2370 N N . TYR B 1 61 ? -6.383 18.328 8.766 1 98.44 61 TYR B N 1
ATOM 2371 C CA . TYR B 1 61 ? -6.934 17.375 7.816 1 98.44 61 TYR B CA 1
ATOM 2372 C C . TYR B 1 61 ? -8.414 17.641 7.57 1 98.44 61 TYR B C 1
ATOM 2374 O O . TYR B 1 61 ? -9.211 17.688 8.508 1 98.44 61 TYR B O 1
ATOM 2382 N N . HIS B 1 62 ? -8.75 17.828 6.277 1 98.38 62 HIS B N 1
ATOM 2383 C CA . HIS B 1 62 ? -10.141 17.984 5.855 1 98.38 62 HIS B CA 1
ATOM 2384 C C . HIS B 1 62 ? -10.492 17.016 4.738 1 98.38 62 HIS B C 1
ATOM 2386 O O . HIS B 1 62 ? -9.883 17.047 3.662 1 98.38 62 HIS B O 1
ATOM 2392 N N . SER B 1 63 ? -11.5 16.188 5.012 1 98.19 63 SER B N 1
ATOM 2393 C CA . SER B 1 63 ? -11.875 15.156 4.051 1 98.19 63 SER B CA 1
ATOM 2394 C C . SER B 1 63 ? -13.289 15.367 3.531 1 98.19 63 SER B C 1
ATOM 2396 O O . SER B 1 63 ? -14.172 15.812 4.273 1 98.19 63 SER B O 1
ATOM 2398 N N . THR B 1 64 ? -13.5 15.125 2.262 1 98.38 64 THR B N 1
ATOM 2399 C CA . THR B 1 64 ? -14.805 15.219 1.612 1 98.38 64 THR B CA 1
ATOM 2400 C C . THR B 1 64 ? -15.062 13.992 0.735 1 98.38 64 THR B C 1
ATOM 2402 O O . THR B 1 64 ? -14.125 13.414 0.177 1 98.38 64 THR B O 1
ATOM 2405 N N . THR B 1 65 ? -16.344 13.57 0.663 1 98.69 65 THR B N 1
ATOM 2406 C CA . THR B 1 65 ? -16.766 12.5 -0.231 1 98.69 65 THR B CA 1
ATOM 2407 C C . THR B 1 65 ? -17.625 13.039 -1.364 1 98.69 65 THR B C 1
ATOM 2409 O O . THR B 1 65 ? -18.359 14.008 -1.182 1 98.69 65 THR B O 1
ATOM 2412 N N . TYR B 1 66 ? -17.5 12.469 -2.486 1 98.56 66 TYR B N 1
ATOM 2413 C CA . TYR B 1 66 ? -18.312 12.789 -3.656 1 98.56 66 TYR B CA 1
ATOM 2414 C C . TYR B 1 66 ? -19.016 11.547 -4.195 1 98.56 66 TYR B C 1
ATOM 2416 O O . TYR B 1 66 ? -18.359 10.625 -4.691 1 98.56 66 TYR B O 1
ATOM 2424 N N . ALA B 1 67 ? -20.328 11.57 -4.172 1 98.5 67 ALA B N 1
ATOM 2425 C CA . ALA B 1 67 ? -21.094 10.477 -4.754 1 98.5 67 ALA B CA 1
ATOM 2426 C C . ALA B 1 67 ? -21.172 10.609 -6.273 1 98.5 67 ALA B C 1
ATOM 2428 O O . ALA B 1 67 ? -21.406 11.695 -6.801 1 98.5 67 ALA B O 1
ATOM 2429 N N . PHE B 1 68 ? -20.953 9.523 -6.973 1 97.62 68 PHE B N 1
ATOM 2430 C CA . PHE B 1 68 ? -21.109 9.516 -8.422 1 97.62 68 PHE B CA 1
ATOM 2431 C C . PHE B 1 68 ? -22.531 9.148 -8.82 1 97.62 68 PHE B C 1
ATOM 2433 O O . PHE B 1 68 ? -23 9.516 -9.898 1 97.62 68 PHE B O 1
ATOM 2440 N N . PHE B 1 69 ? -23.203 8.422 -7.992 1 98 69 PHE B N 1
ATOM 2441 C CA . PHE B 1 69 ? -24.578 8.008 -8.203 1 98 69 PHE B CA 1
ATOM 2442 C C . PHE B 1 69 ? -25.438 8.32 -6.973 1 98 69 PHE B C 1
ATOM 2444 O O . PHE B 1 69 ? -24.922 8.391 -5.855 1 98 69 PHE B O 1
ATOM 2451 N N . PRO B 1 70 ? -26.719 8.445 -7.098 1 97.5 70 PRO B N 1
ATOM 2452 C CA . PRO B 1 70 ? -27.594 8.898 -6.016 1 97.5 70 PRO B CA 1
ATOM 2453 C C . PRO B 1 70 ? -27.641 7.922 -4.848 1 97.5 70 PRO B C 1
ATOM 2455 O O . PRO B 1 70 ? -27.938 8.32 -3.715 1 97.5 70 PRO B O 1
ATOM 2458 N N . ASP B 1 71 ? -27.375 6.699 -5.059 1 97.31 71 ASP B N 1
ATOM 2459 C CA . ASP B 1 71 ? -27.547 5.688 -4.016 1 97.31 71 ASP B CA 1
ATOM 2460 C C . ASP B 1 71 ? -26.25 5.496 -3.229 1 97.31 71 ASP B C 1
ATOM 2462 O O . ASP B 1 71 ? -26.188 4.668 -2.316 1 97.31 71 ASP B O 1
ATOM 2466 N N . GLU B 1 72 ? -25.266 6.227 -3.59 1 98.19 72 GLU B N 1
ATOM 2467 C CA . GLU B 1 72 ? -24 6.133 -2.865 1 98.19 72 GLU B CA 1
ATOM 2468 C C . GLU B 1 72 ? -24 7.02 -1.622 1 98.19 72 GLU B C 1
ATOM 2470 O O . GLU B 1 72 ? -24.266 8.219 -1.709 1 98.19 72 GLU B O 1
ATOM 2475 N N . THR B 1 73 ? -23.797 6.43 -0.45 1 98.12 73 THR B N 1
ATOM 2476 C CA . THR B 1 73 ? -23.766 7.184 0.799 1 98.12 73 THR B CA 1
ATOM 2477 C C . THR B 1 73 ? -22.328 7.477 1.222 1 98.12 73 THR B C 1
ATOM 2479 O O . THR B 1 73 ? -21.391 6.848 0.73 1 98.12 73 THR B O 1
ATOM 2482 N N . HIS B 1 74 ? -22.172 8.414 2.113 1 98.19 74 HIS B N 1
ATOM 2483 C CA . HIS B 1 74 ? -20.859 8.75 2.654 1 98.19 74 HIS B CA 1
ATOM 2484 C C . HIS B 1 74 ? -20.188 7.523 3.264 1 98.19 74 HIS B C 1
ATOM 2486 O O . HIS B 1 74 ? -18.984 7.285 3.035 1 98.19 74 HIS B O 1
ATOM 2492 N N . ALA B 1 75 ? -20.953 6.684 3.924 1 97.81 75 ALA B N 1
ATOM 2493 C CA . ALA B 1 75 ? -20.438 5.512 4.617 1 97.81 75 ALA B CA 1
ATOM 2494 C C . ALA B 1 75 ? -19.969 4.453 3.625 1 97.81 75 ALA B C 1
ATOM 2496 O O . ALA B 1 75 ? -19.031 3.697 3.91 1 97.81 75 ALA B O 1
ATOM 2497 N N . MET B 1 76 ? -20.625 4.418 2.428 1 98 76 MET B N 1
ATOM 2498 C CA . MET B 1 76 ? -20.219 3.494 1.374 1 98 76 MET B CA 1
ATOM 2499 C C . MET B 1 76 ? -18.922 3.943 0.725 1 98 76 MET B C 1
ATOM 2501 O O . MET B 1 76 ? -18.094 3.115 0.332 1 98 76 MET B O 1
ATOM 2505 N N . ILE B 1 77 ? -18.766 5.262 0.685 1 98.75 77 ILE B N 1
ATOM 2506 C CA . ILE B 1 77 ? -17.641 5.852 -0.017 1 98.75 77 ILE B CA 1
ATOM 2507 C C . ILE B 1 77 ? -16.406 5.852 0.892 1 98.75 77 ILE B C 1
ATOM 2509 O O . ILE B 1 77 ? -15.336 5.402 0.493 1 98.75 77 ILE B O 1
ATOM 2513 N N . ARG B 1 78 ? -16.516 6.359 2.043 1 98.75 78 ARG B N 1
ATOM 2514 C CA . ARG B 1 78 ? -15.445 6.422 3.027 1 98.75 78 ARG B CA 1
ATOM 2515 C C . ARG B 1 78 ? -15.648 5.375 4.121 1 98.75 78 ARG B C 1
ATOM 2517 O O . ARG B 1 78 ? -16.203 5.68 5.18 1 98.75 78 ARG B O 1
ATOM 2524 N N . ARG B 1 79 ? -15.047 4.262 3.891 1 98.75 79 ARG B N 1
ATOM 2525 C CA . ARG B 1 79 ? -15.203 3.143 4.816 1 98.75 79 ARG B CA 1
ATOM 2526 C C . ARG B 1 79 ? -14.164 3.205 5.93 1 98.75 79 ARG B C 1
ATOM 2528 O O . ARG B 1 79 ? -13.086 3.779 5.75 1 98.75 79 ARG B O 1
ATOM 2535 N N . VAL B 1 80 ? -14.539 2.664 7.023 1 98.5 80 VAL B N 1
ATOM 2536 C CA . VAL B 1 80 ? -13.656 2.617 8.188 1 98.5 80 VAL B CA 1
ATOM 2537 C C . VAL B 1 80 ? -13.539 1.181 8.695 1 98.5 80 VAL B C 1
ATOM 2539 O O . VAL B 1 80 ? -14.531 0.443 8.703 1 98.5 80 VAL B O 1
ATOM 2542 N N . TYR B 1 81 ? -12.367 0.785 9.023 1 98.44 81 TYR B N 1
ATOM 2543 C CA . TYR B 1 81 ? -12.125 -0.525 9.617 1 98.44 81 TYR B CA 1
ATOM 2544 C C . TYR B 1 81 ? -11.352 -0.398 10.922 1 98.44 81 TYR B C 1
ATOM 2546 O O . TYR B 1 81 ? -10.359 0.334 10.992 1 98.44 81 TYR B O 1
ATOM 2554 N N . THR B 1 82 ? -11.844 -1.085 11.898 1 97.56 82 THR B N 1
ATOM 2555 C CA . THR B 1 82 ? -11.18 -1.263 13.188 1 97.56 82 THR B CA 1
ATOM 2556 C C . THR B 1 82 ? -10.969 -2.744 13.484 1 97.56 82 THR B C 1
ATOM 2558 O O . THR B 1 82 ? -11.922 -3.516 13.555 1 97.56 82 THR B O 1
ATOM 2561 N N . HIS B 1 83 ? -9.695 -3.061 13.602 1 94.94 83 HIS B N 1
ATOM 2562 C CA . HIS B 1 83 ? -9.398 -4.449 13.93 1 94.94 83 HIS B CA 1
ATOM 2563 C C . HIS B 1 83 ? -9.75 -4.766 15.375 1 94.94 83 HIS B C 1
ATOM 2565 O O . HIS B 1 83 ? -9.445 -3.98 16.281 1 94.94 83 HIS B O 1
ATOM 2571 N N . PRO B 1 84 ? -10.289 -5.914 15.555 1 92.75 84 PRO B N 1
ATOM 2572 C CA . PRO B 1 84 ? -10.727 -6.246 16.922 1 92.75 84 PRO B CA 1
ATOM 2573 C C . PRO B 1 84 ? -9.57 -6.25 17.922 1 92.75 84 PRO B C 1
ATOM 2575 O O . PRO B 1 84 ? -9.758 -5.895 19.094 1 92.75 84 PRO B O 1
ATOM 2578 N N . SER B 1 85 ? -8.359 -6.613 17.469 1 89.56 85 SER B N 1
ATOM 2579 C CA . SER B 1 85 ? -7.211 -6.66 18.375 1 89.56 85 SER B CA 1
ATOM 2580 C C . SER B 1 85 ? -6.586 -5.277 18.547 1 89.56 85 SER B C 1
ATOM 2582 O O . SER B 1 85 ? -5.668 -5.102 19.344 1 89.56 85 SER B O 1
ATOM 2584 N N . GLN B 1 86 ? -6.992 -4.375 17.812 1 88.12 86 GLN B N 1
ATOM 2585 C CA . GLN B 1 86 ? -6.527 -2.992 17.859 1 88.12 86 GLN B CA 1
ATOM 2586 C C . GLN B 1 86 ? -7.699 -2.018 17.859 1 88.12 86 GLN B C 1
ATOM 2588 O O . GLN B 1 86 ? -7.758 -1.117 17.016 1 88.12 86 GLN B O 1
ATOM 2593 N N . ASP B 1 87 ? -8.516 -2.096 18.859 1 89.94 87 ASP B N 1
ATOM 2594 C CA . ASP B 1 87 ? -9.781 -1.369 18.828 1 89.94 87 ASP B CA 1
ATOM 2595 C C . ASP B 1 87 ? -9.562 0.116 19.125 1 89.94 87 ASP B C 1
ATOM 2597 O O . ASP B 1 87 ? -10.523 0.896 19.125 1 89.94 87 ASP B O 1
ATOM 2601 N N . TYR B 1 88 ? -8.352 0.54 19.219 1 94.12 88 TYR B N 1
ATOM 2602 C CA . TYR B 1 88 ? -8.016 1.938 19.469 1 94.12 88 TYR B CA 1
ATOM 2603 C C . TYR B 1 88 ? -7.621 2.639 18.172 1 94.12 88 TYR B C 1
ATOM 2605 O O . TYR B 1 88 ? -7.324 3.836 18.172 1 94.12 88 TYR B O 1
ATOM 2613 N N . SER B 1 89 ? -7.641 1.9 17.062 1 96.38 89 SER B N 1
ATOM 2614 C CA . SER B 1 89 ? -7.172 2.488 15.812 1 96.38 89 SER B CA 1
ATOM 2615 C C . SER B 1 89 ? -8.234 2.381 14.727 1 96.38 89 SER B C 1
ATOM 2617 O O . SER B 1 89 ? -9.109 1.518 14.789 1 96.38 89 SER B O 1
ATOM 2619 N N . LYS B 1 90 ? -8.266 3.314 13.82 1 98.06 90 LYS B N 1
ATOM 2620 C CA . LYS B 1 90 ? -9.172 3.369 12.672 1 98.06 90 LYS B CA 1
ATOM 2621 C C . LYS B 1 90 ? -8.406 3.533 11.367 1 98.06 90 LYS B C 1
ATOM 2623 O O . LYS B 1 90 ? -7.426 4.281 11.312 1 98.06 90 LYS B O 1
ATOM 2628 N N . ARG B 1 91 ? -8.828 2.791 10.445 1 98.56 91 ARG B N 1
ATOM 2629 C CA . ARG B 1 91 ? -8.297 2.908 9.094 1 98.56 91 ARG B CA 1
ATOM 2630 C C . ARG B 1 91 ? -9.398 3.227 8.094 1 98.56 91 ARG B C 1
ATOM 2632 O O . ARG B 1 91 ? -10.438 2.559 8.07 1 98.56 91 ARG B O 1
ATOM 2639 N N . HIS B 1 92 ? -9.164 4.234 7.305 1 98.88 92 HIS B N 1
ATOM 2640 C CA . HIS B 1 92 ? -10.133 4.598 6.277 1 98.88 92 HIS B CA 1
ATOM 2641 C C . HIS B 1 92 ? -9.648 4.188 4.891 1 98.88 92 HIS B C 1
ATOM 2643 O O . HIS B 1 92 ? -8.445 4.254 4.605 1 98.88 92 HIS B O 1
ATOM 2649 N N . PHE B 1 93 ? -10.547 3.801 4.07 1 98.94 93 PHE B N 1
ATOM 2650 C CA . PHE B 1 93 ? -10.297 3.443 2.682 1 98.94 93 PHE B CA 1
ATOM 2651 C C . PHE B 1 93 ? -11.531 3.689 1.824 1 98.94 93 PHE B C 1
ATOM 2653 O O . PHE B 1 93 ? -12.633 3.852 2.35 1 98.94 93 PHE B O 1
ATOM 2660 N N . CYS B 1 94 ? -11.328 3.768 0.563 1 98.94 94 CYS B N 1
ATOM 2661 C CA . CYS B 1 94 ? -12.461 3.961 -0.335 1 98.94 94 CYS B CA 1
ATOM 2662 C C . CYS B 1 94 ? -13.25 2.67 -0.5 1 98.94 94 CYS B C 1
ATOM 2664 O O . CYS B 1 94 ? -12.695 1.639 -0.878 1 98.94 94 CYS B O 1
ATOM 2666 N N . GLY B 1 95 ? -14.516 2.746 -0.31 1 98.81 95 GLY B N 1
ATOM 2667 C CA . GLY B 1 95 ? -15.359 1.567 -0.408 1 98.81 95 GLY B CA 1
ATOM 2668 C C . GLY B 1 95 ? -15.594 1.12 -1.839 1 98.81 95 GLY B C 1
ATOM 2669 O O . GLY B 1 95 ? -16.094 0.014 -2.076 1 98.81 95 GLY B O 1
ATOM 2670 N N . PHE B 1 96 ? -15.195 1.916 -2.789 1 98.69 96 PHE B N 1
ATOM 2671 C CA . PHE B 1 96 ? -15.484 1.609 -4.184 1 98.69 96 PHE B CA 1
ATOM 2672 C C . PHE B 1 96 ? -14.227 1.188 -4.922 1 98.69 96 PHE B C 1
ATOM 2674 O O . PHE B 1 96 ? -14.234 0.212 -5.676 1 98.69 96 PHE B O 1
ATOM 2681 N N . CYS B 1 97 ? -13.109 1.882 -4.637 1 98.75 97 CYS B N 1
ATOM 2682 C CA . CYS B 1 97 ? -11.922 1.537 -5.41 1 98.75 97 CYS B CA 1
ATOM 2683 C C . CYS B 1 97 ? -10.867 0.888 -4.527 1 98.75 97 CYS B C 1
ATOM 2685 O O . CYS B 1 97 ? -9.844 0.419 -5.02 1 98.75 97 CYS B O 1
ATOM 2687 N N . GLY B 1 98 ? -11.016 0.918 -3.285 1 98.81 98 GLY B N 1
ATOM 2688 C CA . GLY B 1 98 ? -10.156 0.163 -2.389 1 98.81 98 GLY B CA 1
ATOM 2689 C C . GLY B 1 98 ? -8.938 0.943 -1.932 1 98.81 98 GLY B C 1
ATOM 2690 O O . GLY B 1 98 ? -8.18 0.477 -1.079 1 98.81 98 GLY B O 1
ATOM 2691 N N . THR B 1 99 ? -8.703 2.182 -2.422 1 98.88 99 THR B N 1
ATOM 2692 C CA . THR B 1 99 ? -7.527 2.967 -2.066 1 98.88 99 THR B CA 1
ATOM 2693 C C . THR B 1 99 ? -7.484 3.223 -0.563 1 98.88 99 THR B C 1
ATOM 2695 O O . THR B 1 99 ? -8.445 3.73 0.015 1 98.88 99 THR B O 1
ATOM 2698 N N . PRO B 1 100 ? -6.387 2.773 0.088 1 98.94 100 PRO B N 1
ATOM 2699 C CA . PRO B 1 100 ? -6.25 3.139 1.5 1 98.94 100 PRO B CA 1
ATOM 2700 C C . PRO B 1 100 ? -5.965 4.625 1.7 1 98.94 100 PRO B C 1
ATOM 2702 O O . PRO B 1 100 ? -5.207 5.223 0.93 1 98.94 100 PRO B O 1
ATOM 2705 N N . LEU B 1 101 ? -6.555 5.215 2.775 1 98.88 101 LEU B N 1
ATOM 2706 C CA . LEU B 1 101 ? -6.496 6.668 2.877 1 98.88 101 LEU B CA 1
ATOM 2707 C C . LEU B 1 101 ? -5.785 7.098 4.156 1 98.88 101 LEU B C 1
ATOM 2709 O O . LEU B 1 101 ? -4.922 7.977 4.129 1 98.88 101 LEU B O 1
ATOM 2713 N N . SER B 1 102 ? -6.172 6.461 5.297 1 98.81 102 SER B N 1
ATOM 2714 C CA . SER B 1 102 ? -5.621 7.027 6.527 1 98.81 102 SER B CA 1
ATOM 2715 C C . SER B 1 102 ? -5.582 5.992 7.645 1 98.81 102 SER B C 1
ATOM 2717 O O . SER B 1 102 ? -6.25 4.957 7.562 1 98.81 102 SER B O 1
ATOM 2719 N N . TYR B 1 103 ? -4.711 6.258 8.602 1 98.56 103 TYR B N 1
ATOM 2720 C CA . TYR B 1 103 ? -4.598 5.551 9.875 1 98.56 103 TYR B CA 1
ATOM 2721 C C . TYR B 1 103 ? -4.598 6.531 11.039 1 98.56 103 TYR B C 1
ATOM 2723 O O . TYR B 1 103 ? -3.848 7.512 11.039 1 98.56 103 TYR B O 1
ATOM 2731 N N . TRP B 1 104 ? -5.477 6.293 11.977 1 98.31 104 TRP B N 1
ATOM 2732 C CA . TRP B 1 104 ? -5.551 7.074 13.203 1 98.31 104 TRP B CA 1
ATOM 2733 C C . TRP B 1 104 ? -5.621 6.16 14.422 1 98.31 104 TRP B C 1
ATOM 2735 O O . TRP B 1 104 ? -6.285 5.121 14.391 1 98.31 104 TRP B O 1
ATOM 2745 N N . SER B 1 105 ? -4.902 6.562 15.438 1 96.81 105 SER B N 1
ATOM 2746 C CA . SER B 1 105 ? -4.91 5.766 16.656 1 96.81 105 SER B CA 1
ATOM 2747 C C . SER B 1 105 ? -5.051 6.648 17.891 1 96.81 105 SER B C 1
ATOM 2749 O O . SER B 1 105 ? -4.391 7.684 18 1 96.81 105 SER B O 1
ATOM 2751 N N . GLU B 1 106 ? -5.922 6.168 18.812 1 95.38 106 GLU B N 1
ATOM 2752 C CA . GLU B 1 106 ? -6.098 6.84 20.094 1 95.38 106 GLU B CA 1
ATOM 2753 C C . GLU B 1 106 ? -4.934 6.551 21.031 1 95.38 106 GLU B C 1
ATOM 2755 O O . GLU B 1 106 ? -4.648 7.336 21.938 1 95.38 106 GLU B O 1
ATOM 2760 N N . GLU B 1 107 ? -4.309 5.426 20.844 1 91.44 107 GLU B N 1
ATOM 2761 C CA . GLU B 1 107 ? -3.174 5.004 21.672 1 91.44 107 GLU B CA 1
ATOM 2762 C C . GLU B 1 107 ? -1.904 4.891 20.82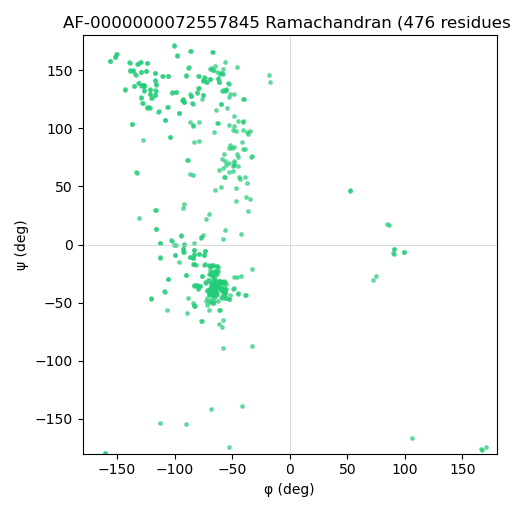8 1 91.44 107 GLU B C 1
ATOM 2764 O O . GLU B 1 107 ? -1.931 4.34 19.719 1 91.44 107 GLU B O 1
ATOM 2769 N N . PRO B 1 108 ? -0.742 5.363 21.328 1 91.75 108 PRO B N 1
ATOM 2770 C CA . PRO B 1 108 ? -0.632 6.125 22.578 1 91.75 108 PRO B CA 1
ATOM 2771 C C . PRO B 1 108 ? -1.291 7.5 22.484 1 91.75 108 PRO B C 1
ATOM 2773 O O . PRO B 1 108 ? -1.567 7.988 21.391 1 91.75 108 PRO B O 1
ATOM 2776 N N . ARG B 1 109 ? -1.513 8.148 23.562 1 92.5 109 ARG B N 1
ATOM 2777 C CA . ARG B 1 109 ? -2.219 9.422 23.641 1 92.5 109 ARG B CA 1
ATOM 2778 C C . ARG B 1 109 ? -1.513 10.492 22.812 1 92.5 109 ARG B C 1
ATOM 2780 O O . ARG B 1 109 ? -2.162 11.359 22.219 1 92.5 109 ARG B O 1
ATOM 2787 N N . SER B 1 110 ? -0.204 10.422 22.719 1 91.81 110 SER B N 1
ATOM 2788 C CA . SER B 1 110 ? 0.585 11.398 21.984 1 91.81 110 SER B CA 1
ATOM 2789 C C . SER B 1 110 ? 0.253 11.367 20.5 1 91.81 110 SER B C 1
ATOM 2791 O O . SER B 1 110 ? 0.504 12.336 19.781 1 91.81 110 SER B O 1
ATOM 2793 N N . GLU B 1 111 ? -0.37 10.242 20.047 1 94.12 111 GLU B N 1
ATOM 2794 C CA . GLU B 1 111 ? -0.659 10.086 18.625 1 94.12 111 GLU B CA 1
ATOM 2795 C C . GLU B 1 111 ? -2.113 10.43 18.328 1 94.12 111 GLU B C 1
ATOM 2797 O O . GLU B 1 111 ? -2.484 10.586 17.156 1 94.12 111 GLU B O 1
ATOM 2802 N N . ALA B 1 112 ? -2.926 10.633 19.344 1 96.75 112 ALA B N 1
ATOM 2803 C CA . ALA B 1 112 ? -4.367 10.812 19.172 1 96.75 112 ALA B CA 1
ATOM 2804 C C . ALA B 1 112 ? -4.676 12.141 18.484 1 96.75 112 ALA B C 1
ATOM 2806 O O . ALA B 1 112 ? -5.75 12.305 17.891 1 96.75 112 ALA B O 1
ATOM 2807 N N . ASP B 1 113 ? -3.729 13.133 18.547 1 97.56 113 ASP B N 1
ATOM 2808 C CA . ASP B 1 113 ? -3.943 14.438 17.938 1 97.56 113 ASP B CA 1
ATOM 2809 C C . ASP B 1 113 ? -3.344 14.484 16.531 1 97.56 113 ASP B C 1
ATOM 2811 O O . ASP B 1 113 ? -3.297 15.555 15.906 1 97.56 113 ASP B O 1
ATOM 2815 N N . PHE B 1 114 ? -2.891 13.328 16.062 1 98.25 114 PHE B N 1
ATOM 2816 C CA . PHE B 1 114 ? -2.299 13.25 14.734 1 98.25 114 PHE B CA 1
ATOM 2817 C C . PHE B 1 114 ? -3.023 12.211 13.883 1 98.25 114 PHE B C 1
ATOM 2819 O O . PHE B 1 114 ? -3.732 11.352 14.406 1 98.25 114 PHE B O 1
ATOM 2826 N N . ILE B 1 115 ? -2.934 12.375 12.594 1 98.5 115 ILE B N 1
ATOM 2827 C CA . ILE B 1 115 ? -3.449 11.414 11.625 1 98.5 115 ILE B CA 1
ATOM 2828 C C . ILE B 1 115 ? -2.363 11.078 10.602 1 98.5 115 ILE B C 1
ATOM 2830 O O . ILE B 1 115 ? -1.578 11.938 10.211 1 98.5 115 ILE B O 1
ATOM 2834 N N . ASN B 1 116 ? -2.244 9.828 10.289 1 98.5 116 ASN B N 1
ATOM 2835 C CA . ASN B 1 116 ? -1.355 9.344 9.242 1 98.5 116 ASN B CA 1
ATOM 2836 C C . ASN B 1 116 ? -2.098 9.156 7.918 1 98.5 116 ASN B C 1
ATOM 2838 O O . ASN B 1 116 ? -3 8.32 7.82 1 98.5 116 ASN B O 1
ATOM 2842 N N . LEU B 1 117 ? -1.76 9.945 6.957 1 98.75 117 LEU B N 1
ATOM 2843 C CA . LEU B 1 117 ? -2.314 9.805 5.617 1 98.75 117 LEU B CA 1
ATOM 2844 C C . LEU B 1 117 ? -1.351 9.047 4.707 1 98.75 117 LEU B C 1
ATOM 2846 O O . LEU B 1 117 ? -0.142 9.297 4.734 1 98.75 117 LEU B O 1
ATOM 2850 N N . THR B 1 118 ? -1.945 8.039 4.004 1 98.69 118 THR B N 1
ATOM 2851 C CA . THR B 1 118 ? -1.067 7.309 3.096 1 98.69 118 THR B CA 1
ATOM 2852 C C . THR B 1 118 ? -0.398 8.266 2.109 1 98.69 118 THR B C 1
ATOM 2854 O O . THR B 1 118 ? -1.065 9.094 1.491 1 98.69 118 THR B O 1
ATOM 2857 N N . LEU B 1 119 ? 0.882 8.117 1.969 1 97.56 119 LEU B N 1
ATOM 2858 C CA . LEU B 1 119 ? 1.672 9.086 1.217 1 97.56 119 LEU B CA 1
ATOM 2859 C C . LEU B 1 119 ? 1.259 9.102 -0.251 1 97.56 119 LEU B C 1
ATOM 2861 O O . LEU B 1 119 ? 1.098 10.172 -0.844 1 97.56 119 LEU B O 1
ATOM 2865 N N . GLY B 1 120 ? 1.015 7.93 -0.82 1 96.94 120 GLY B N 1
ATOM 2866 C CA . GLY B 1 120 ? 0.68 7.812 -2.23 1 96.94 120 GLY B CA 1
ATOM 2867 C C . GLY B 1 120 ? -0.726 8.289 -2.551 1 96.94 120 GLY B C 1
ATOM 2868 O O . GLY B 1 120 ? -1.116 8.344 -3.719 1 96.94 120 GLY B O 1
ATOM 2869 N N . SER B 1 121 ? -1.502 8.641 -1.513 1 98.38 121 SER B N 1
ATOM 2870 C CA . SER B 1 121 ? -2.834 9.172 -1.785 1 98.38 121 SER B CA 1
ATOM 2871 C C . SER B 1 121 ? -2.783 10.672 -2.076 1 98.38 121 SER B C 1
ATOM 2873 O O . SER B 1 121 ? -3.766 11.25 -2.545 1 98.38 121 SER B O 1
ATOM 2875 N N . LEU B 1 122 ? -1.628 11.32 -1.812 1 97.5 122 LEU B N 1
ATOM 2876 C CA . LEU B 1 122 ? -1.448 12.711 -2.223 1 97.5 122 LEU B CA 1
ATOM 2877 C C . LEU B 1 122 ? -1.419 12.828 -3.742 1 97.5 122 LEU B C 1
ATOM 2879 O O . LEU B 1 122 ? -1.008 11.898 -4.434 1 97.5 122 LEU B O 1
ATOM 2883 N N . LEU B 1 123 ? -1.854 13.945 -4.137 1 96 123 LEU B N 1
ATOM 2884 C CA . LEU B 1 123 ? -1.693 14.195 -5.566 1 96 123 LEU B CA 1
ATOM 2885 C C . LEU B 1 123 ? -0.22 14.172 -5.957 1 96 123 LEU B C 1
ATOM 2887 O O . LEU B 1 123 ? 0.639 14.617 -5.191 1 96 123 LEU B O 1
ATOM 2891 N N . ARG B 1 124 ? 0.035 13.742 -7.105 1 91.19 124 ARG B N 1
ATOM 2892 C CA . ARG B 1 124 ? 1.403 13.547 -7.574 1 91.19 124 ARG B CA 1
ATOM 2893 C C . ARG B 1 124 ? 2.215 14.828 -7.449 1 91.19 124 ARG B C 1
ATOM 2895 O O . ARG B 1 124 ? 3.355 14.812 -6.98 1 91.19 124 ARG B O 1
ATOM 2902 N N . GLU B 1 125 ? 1.648 15.914 -7.867 1 89.75 125 GLU B N 1
ATOM 2903 C CA . GLU B 1 125 ? 2.357 17.188 -7.805 1 89.75 125 GLU B CA 1
ATOM 2904 C C . GLU B 1 125 ? 2.678 17.578 -6.363 1 89.75 125 GLU B C 1
ATOM 2906 O O . GLU B 1 125 ? 3.721 18.172 -6.094 1 89.75 125 GLU B O 1
ATOM 2911 N N . ASP B 1 126 ? 1.795 17.234 -5.52 1 93.38 126 ASP B N 1
ATOM 2912 C CA . ASP B 1 126 ? 1.98 17.609 -4.121 1 93.38 126 ASP B CA 1
ATOM 2913 C C . ASP B 1 126 ? 2.988 16.688 -3.434 1 93.38 126 ASP B C 1
ATOM 2915 O O . ASP B 1 126 ? 3.744 17.141 -2.564 1 93.38 126 ASP B O 1
ATOM 2919 N N . ILE B 1 127 ? 2.977 15.406 -3.809 1 91.5 127 ILE B N 1
ATOM 2920 C CA . ILE B 1 127 ? 3.977 14.5 -3.254 1 91.5 127 ILE B CA 1
ATOM 2921 C C . ILE B 1 127 ? 5.375 14.984 -3.621 1 91.5 127 ILE B C 1
ATOM 2923 O O . ILE B 1 127 ? 6.293 14.938 -2.799 1 91.5 127 ILE B O 1
ATOM 2927 N N . ARG B 1 128 ? 5.555 15.477 -4.805 1 86.94 128 ARG B N 1
ATOM 2928 C CA . ARG B 1 128 ? 6.84 15.977 -5.277 1 86.94 128 ARG B CA 1
ATOM 2929 C C . ARG B 1 128 ? 7.285 17.203 -4.473 1 86.94 128 ARG B C 1
ATOM 2931 O O . ARG B 1 128 ? 8.477 17.375 -4.219 1 86.94 128 ARG B O 1
ATOM 2938 N N . ASP B 1 129 ? 6.328 17.938 -4 1 87.12 129 ASP B N 1
ATOM 2939 C CA . ASP B 1 129 ? 6.598 19.188 -3.303 1 87.12 129 ASP B CA 1
ATOM 2940 C C . ASP B 1 129 ? 7.043 18.938 -1.865 1 87.12 129 ASP B C 1
ATOM 2942 O O . ASP B 1 129 ? 7.48 19.859 -1.172 1 87.12 129 ASP B O 1
ATOM 2946 N N . LEU B 1 130 ? 6.949 17.688 -1.45 1 91.62 130 LEU B N 1
ATOM 2947 C CA . LEU B 1 130 ? 7.27 17.406 -0.057 1 91.62 130 LEU B CA 1
ATOM 2948 C C . LEU B 1 130 ? 8.734 17.703 0.24 1 91.62 130 LEU B C 1
ATOM 2950 O O . LEU B 1 130 ? 9.078 18.109 1.352 1 91.62 130 LEU B O 1
ATOM 2954 N N . GLU B 1 131 ? 9.562 17.5 -0.6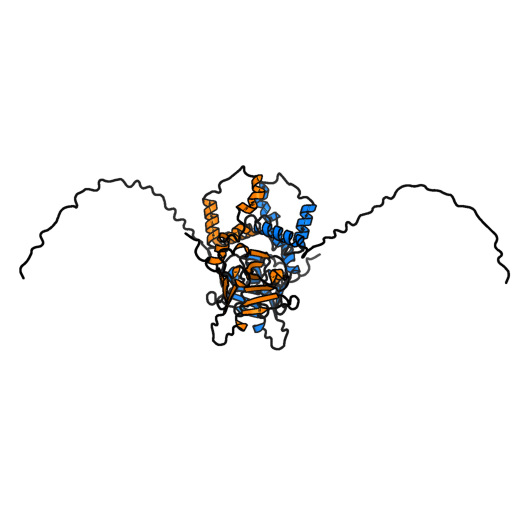84 1 86.75 131 GLU B N 1
ATOM 2955 C CA . GLU B 1 131 ? 10.977 17.812 -0.521 1 86.75 131 GLU B CA 1
ATOM 2956 C C . GLU B 1 131 ? 11.188 19.312 -0.322 1 86.75 131 GLU B C 1
ATOM 2958 O O . GLU B 1 131 ? 11.945 19.734 0.552 1 86.75 131 GLU B O 1
ATOM 2963 N N . ASP B 1 132 ? 10.508 20.078 -1.083 1 86.06 132 ASP B N 1
ATOM 2964 C CA . ASP B 1 132 ? 10.609 21.531 -1.008 1 86.06 132 ASP B CA 1
ATOM 2965 C C . ASP B 1 132 ? 10.086 22.047 0.329 1 86.06 132 ASP B C 1
ATOM 2967 O O . ASP B 1 132 ? 10.516 23.109 0.803 1 86.06 132 ASP B O 1
ATOM 2971 N N . LEU B 1 133 ? 9.219 21.266 0.832 1 88.56 133 LEU B N 1
ATOM 2972 C CA . LEU B 1 133 ? 8.625 21.672 2.104 1 88.56 133 LEU B CA 1
ATOM 2973 C C . LEU B 1 133 ? 9.531 21.281 3.27 1 88.56 133 LEU B C 1
ATOM 2975 O O . LEU B 1 133 ? 9.219 21.578 4.426 1 88.56 133 LEU B O 1
ATOM 2979 N N . GLY B 1 134 ? 10.625 20.562 2.955 1 87.94 134 GLY B N 1
ATOM 2980 C CA . GLY B 1 134 ? 11.586 20.203 3.984 1 87.94 134 GLY B CA 1
ATOM 2981 C C . GLY B 1 134 ? 11.219 18.922 4.719 1 87.94 134 GLY B C 1
ATOM 2982 O O . GLY B 1 134 ? 11.711 18.672 5.82 1 87.94 134 GLY B O 1
ATOM 2983 N N . LEU B 1 135 ? 10.32 18.125 4.152 1 90.31 135 LEU B N 1
ATOM 2984 C CA . LEU B 1 135 ? 9.812 16.953 4.848 1 90.31 135 LEU B CA 1
ATOM 2985 C C . LEU B 1 135 ? 10.641 15.719 4.496 1 90.31 135 LEU B C 1
ATOM 2987 O O . LEU B 1 135 ? 10.445 14.648 5.082 1 90.31 135 LEU B O 1
ATOM 2991 N N . ILE B 1 136 ? 11.562 15.859 3.551 1 87.94 136 ILE B N 1
ATOM 2992 C CA . ILE B 1 136 ? 12.445 14.773 3.137 1 87.94 136 ILE B CA 1
ATOM 2993 C C . ILE B 1 136 ? 13.891 15.141 3.449 1 87.94 136 ILE B C 1
ATOM 2995 O O . ILE B 1 136 ? 14.352 16.234 3.105 1 87.94 136 ILE B O 1
ATOM 2999 N N . PRO B 1 137 ? 14.594 14.195 4.152 1 76.38 137 PRO B N 1
ATOM 3000 C CA . PRO B 1 137 ? 15.977 14.539 4.48 1 76.38 137 PRO B CA 1
ATOM 3001 C C . PRO B 1 137 ? 16.828 14.828 3.238 1 76.38 137 PRO B C 1
ATOM 3003 O O . PRO B 1 137 ? 16.625 14.195 2.195 1 76.38 137 PRO B O 1
ATOM 3006 N N . ASP B 1 138 ? 17.578 15.883 3.193 1 64.88 138 ASP B N 1
ATOM 3007 C CA . ASP B 1 138 ? 18.453 16.281 2.092 1 64.88 138 ASP B CA 1
ATOM 3008 C C . ASP B 1 138 ? 19.75 15.492 2.113 1 64.88 138 ASP B C 1
ATOM 3010 O O . ASP B 1 138 ? 20.125 14.914 3.141 1 64.88 138 ASP B O 1
ATOM 3014 N N . ASP B 1 139 ? 20.328 15.164 0.851 1 55.84 139 ASP B N 1
ATOM 3015 C CA . ASP B 1 139 ? 21.656 14.555 0.707 1 55.84 139 ASP B CA 1
ATOM 3016 C C . ASP B 1 139 ? 22.641 15.125 1.722 1 55.84 139 ASP B C 1
ATOM 3018 O O . ASP B 1 139 ? 23.484 14.406 2.25 1 55.84 139 ASP B O 1
ATOM 3022 N N . ASP B 1 140 ? 22.578 16.344 1.859 1 50.44 140 ASP B N 1
ATOM 3023 C CA . ASP B 1 140 ? 23.594 17.078 2.625 1 50.44 140 ASP B CA 1
ATOM 3024 C C . ASP B 1 140 ? 23.469 16.766 4.117 1 50.44 140 ASP B C 1
ATOM 3026 O O . ASP B 1 140 ? 24.438 16.906 4.863 1 50.44 140 ASP B O 1
ATOM 3030 N N . ASP B 1 141 ? 22.422 16.422 4.52 1 47.31 141 ASP B N 1
ATOM 3031 C CA . ASP B 1 141 ? 22.25 16.266 5.961 1 47.31 141 ASP B CA 1
ATOM 3032 C C . ASP B 1 141 ? 22.797 14.93 6.434 1 47.31 141 ASP B C 1
ATOM 3034 O O . ASP B 1 141 ? 23.109 14.758 7.617 1 47.31 141 ASP B O 1
ATOM 3038 N N . THR B 1 142 ? 22.703 13.906 5.688 1 43.62 142 THR B N 1
ATOM 3039 C CA . THR B 1 142 ? 23.344 12.641 6.02 1 43.62 142 THR B CA 1
ATOM 3040 C C . THR B 1 142 ? 24.859 12.758 5.898 1 43.62 142 THR B C 1
ATOM 3042 O O . THR B 1 142 ? 25.594 12.023 6.562 1 43.62 142 THR B O 1
ATOM 3045 N N . ASP B 1 143 ? 25.328 13.469 4.879 1 39.22 143 ASP B N 1
ATOM 3046 C CA . ASP B 1 143 ? 26.75 13.656 4.648 1 39.22 143 ASP B CA 1
ATOM 3047 C C . ASP B 1 143 ? 27.375 14.516 5.746 1 39.22 143 ASP B C 1
ATOM 3049 O O . ASP B 1 143 ? 28.609 14.617 5.844 1 39.22 143 ASP B O 1
ATOM 3053 N N . ALA B 1 144 ? 26.703 15.375 6.434 1 37.22 144 ALA B N 1
ATOM 3054 C CA . ALA B 1 144 ? 27.406 16.172 7.438 1 37.22 144 ALA B CA 1
ATOM 3055 C C . ALA B 1 144 ? 28.078 15.273 8.477 1 37.22 144 ALA B C 1
ATOM 3057 O O . ALA B 1 144 ? 29.109 15.633 9.047 1 37.22 144 ALA B O 1
ATOM 3058 N N . ALA B 1 145 ? 27.547 14.156 8.797 1 34.81 145 ALA B N 1
ATOM 3059 C CA . ALA B 1 145 ? 28.344 13.367 9.719 1 34.81 145 ALA B CA 1
ATOM 3060 C C . ALA B 1 145 ? 29.469 12.641 8.984 1 34.81 145 ALA B C 1
ATOM 3062 O O . ALA B 1 145 ? 30.562 12.445 9.539 1 34.81 145 ALA B O 1
ATOM 3063 N N . VAL B 1 146 ? 29.188 12.156 7.77 1 35.66 146 VAL B N 1
ATOM 3064 C CA . VAL B 1 146 ? 30.219 11.375 7.098 1 35.66 146 VAL B CA 1
ATOM 3065 C C . VAL B 1 146 ? 31.203 12.312 6.41 1 35.66 146 VAL B C 1
ATOM 3067 O O . VAL B 1 146 ? 32.344 11.945 6.164 1 35.66 146 VAL B O 1
ATOM 3070 N N . THR B 1 147 ? 30.719 13.438 5.875 1 38 147 THR B N 1
ATOM 3071 C CA . THR B 1 147 ? 31.609 14.297 5.109 1 38 147 THR B CA 1
ATOM 3072 C C . THR B 1 147 ? 32.656 14.93 6.02 1 38 147 THR B C 1
ATOM 3074 O O . THR B 1 147 ? 33.656 15.492 5.543 1 38 147 THR B O 1
ATOM 3077 N N . GLU B 1 148 ? 32.625 15.047 7.336 1 33.81 148 GLU B N 1
ATOM 3078 C CA . GLU B 1 148 ? 33.844 15.586 7.898 1 33.81 148 GLU B CA 1
ATOM 3079 C C . GLU B 1 148 ? 35.062 14.766 7.477 1 33.81 148 GLU B C 1
ATOM 3081 O O . GLU B 1 148 ? 36.156 15.289 7.359 1 33.81 148 GLU B O 1
ATOM 3086 N N . GLN B 1 149 ? 34.906 13.406 7.309 1 32.75 149 GLN B N 1
ATOM 3087 C CA . GLN B 1 149 ? 36.156 12.688 6.984 1 32.75 149 GLN B CA 1
ATOM 3088 C C . GLN B 1 149 ? 36.438 12.742 5.488 1 32.75 149 GLN B C 1
ATOM 3090 O O . GLN B 1 149 ? 37.594 12.742 5.074 1 32.75 149 GLN B O 1
ATOM 3095 N N . GLN B 1 150 ? 35.5 12.414 4.508 1 34.72 150 GLN B N 1
ATOM 3096 C CA . GLN B 1 150 ? 35.938 12.18 3.139 1 34.72 150 GLN B CA 1
ATOM 3097 C C . GLN B 1 150 ? 35.875 13.453 2.307 1 34.72 150 GLN B C 1
ATOM 3099 O O . GLN B 1 150 ? 34.875 13.68 1.596 1 34.72 150 GLN B O 1
ATOM 3104 N N . GLN B 1 151 ? 36.031 14.68 2.594 1 33.62 151 GLN B N 1
ATOM 3105 C CA . GLN B 1 151 ? 36.125 15.938 1.865 1 33.62 151 GLN B CA 1
ATOM 3106 C C . GLN B 1 151 ? 37 15.805 0.625 1 33.62 151 GLN B C 1
ATOM 3108 O O . GLN B 1 151 ? 37.094 16.734 -0.183 1 33.62 151 GLN B O 1
ATOM 3113 N N . GLN B 1 152 ? 38.031 14.914 0.451 1 32.38 152 GLN B N 1
ATOM 3114 C CA . GLN B 1 152 ? 39.031 15.234 -0.574 1 32.38 152 GLN B CA 1
ATOM 3115 C C . GLN B 1 152 ? 38.469 14.961 -1.972 1 32.38 152 GLN B C 1
ATOM 3117 O O . GLN B 1 152 ? 38.938 15.523 -2.955 1 32.38 152 GLN B O 1
ATOM 3122 N N . GLN B 1 153 ? 38.125 13.719 -2.48 1 31.28 153 GLN B N 1
ATOM 3123 C CA . GLN B 1 153 ? 38.125 13.445 -3.912 1 31.28 153 GLN B CA 1
ATOM 3124 C C . GLN B 1 153 ? 36.781 13.773 -4.555 1 31.28 153 GLN B C 1
ATOM 3126 O O . GLN B 1 153 ? 35.844 12.992 -4.445 1 31.28 153 GLN B O 1
ATOM 3131 N N . GLN B 1 154 ? 36.281 14.969 -4.793 1 33.72 154 GLN B N 1
ATOM 3132 C CA . GLN B 1 154 ? 35.094 15.555 -5.43 1 33.72 154 GLN B CA 1
ATOM 3133 C C . GLN B 1 154 ? 34.969 15.094 -6.879 1 33.72 154 GLN B C 1
ATOM 3135 O O . GLN B 1 154 ? 35.688 15.594 -7.762 1 33.72 154 GLN B O 1
ATOM 3140 N N . GLN B 1 155 ? 34.875 13.812 -7.316 1 34.94 155 GLN B N 1
ATOM 3141 C CA . GLN B 1 155 ? 34.625 13.602 -8.742 1 34.94 155 GLN B CA 1
ATOM 3142 C C . GLN B 1 155 ? 33.281 14.18 -9.172 1 34.94 155 GLN B C 1
ATOM 3144 O O . GLN B 1 155 ? 32.281 13.922 -8.523 1 34.94 155 GLN B O 1
ATOM 3149 N N . VAL B 1 156 ? 33.219 15.312 -9.859 1 35.31 156 VAL B N 1
ATOM 3150 C CA . VAL B 1 156 ? 32.125 16.016 -10.531 1 35.31 156 VAL B CA 1
ATOM 3151 C C . VAL B 1 156 ? 31.344 15.055 -11.398 1 35.31 156 VAL B C 1
ATOM 3153 O O . VAL B 1 156 ? 31.906 14.367 -12.25 1 35.31 156 VAL B O 1
ATOM 3156 N N . PRO B 1 157 ? 30.203 14.594 -10.984 1 40.88 157 PRO B N 1
ATOM 3157 C CA . PRO B 1 157 ? 29.438 13.727 -11.883 1 40.88 157 PRO B CA 1
ATOM 3158 C C . PRO B 1 157 ? 29.219 14.344 -13.266 1 40.88 157 PRO B C 1
ATOM 3160 O O . PRO B 1 157 ? 29.141 15.57 -13.398 1 40.88 157 PRO B O 1
ATOM 3163 N N . THR B 1 158 ? 29.547 13.68 -14.359 1 44.22 158 THR B N 1
ATOM 3164 C CA . THR B 1 158 ? 29.438 14.133 -15.742 1 44.22 158 THR B CA 1
ATOM 3165 C C . THR B 1 158 ? 27.969 14.414 -16.109 1 44.22 158 THR B C 1
ATOM 3167 O O . THR B 1 158 ? 27.062 13.805 -15.539 1 44.22 158 THR B O 1
ATOM 3170 N N . THR B 1 159 ? 27.781 15.469 -16.938 1 46.16 159 THR B N 1
ATOM 3171 C CA . THR B 1 159 ? 26.531 16.016 -17.438 1 46.16 159 THR B CA 1
ATOM 3172 C C . THR B 1 159 ? 25.609 14.898 -17.906 1 46.16 159 THR B C 1
ATOM 3174 O O . THR B 1 159 ? 24.391 14.969 -17.719 1 46.16 159 THR B O 1
ATOM 3177 N N . THR B 1 160 ? 26.156 13.891 -18.594 1 43.44 160 THR B N 1
ATOM 3178 C CA . THR B 1 160 ? 25.375 12.789 -19.141 1 43.44 160 THR B CA 1
ATOM 3179 C C . THR B 1 160 ? 24.734 11.977 -18 1 43.44 160 THR B C 1
ATOM 3181 O O . THR B 1 160 ? 23.594 11.555 -18.109 1 43.44 160 THR B O 1
ATOM 3184 N N . GLU B 1 161 ? 25.5 11.742 -16.953 1 41.19 161 GLU B N 1
ATOM 3185 C CA . GLU B 1 161 ? 24.969 10.992 -15.812 1 41.19 161 GLU B CA 1
ATOM 3186 C C . GLU B 1 161 ? 23.844 11.758 -15.125 1 41.19 161 GLU B C 1
ATOM 3188 O O . GLU B 1 161 ? 22.859 11.156 -14.68 1 41.19 161 GLU B O 1
ATOM 3193 N N . ALA B 1 162 ? 23.953 13.078 -15.102 1 44.72 162 ALA B N 1
ATOM 3194 C CA . ALA B 1 162 ? 22.922 13.914 -14.508 1 44.72 162 ALA B CA 1
ATOM 3195 C C . ALA B 1 162 ? 21.625 13.852 -15.312 1 44.72 162 ALA B C 1
ATOM 3197 O O . ALA B 1 162 ? 20.531 13.773 -14.75 1 44.72 162 ALA B O 1
ATOM 3198 N N . LYS B 1 163 ? 21.844 14.055 -16.547 1 39.62 163 LYS B N 1
ATOM 3199 C CA . LYS B 1 163 ? 20.688 14.039 -17.438 1 39.62 163 LYS B CA 1
ATOM 3200 C C . LYS B 1 163 ? 20.016 12.664 -17.438 1 39.62 163 LYS B C 1
ATOM 3202 O O . LYS B 1 163 ? 18.797 12.562 -17.469 1 39.62 163 LYS B O 1
ATOM 3207 N N . ARG B 1 164 ? 20.844 11.625 -17.609 1 39.75 164 ARG B N 1
ATOM 3208 C CA . ARG B 1 164 ? 20.297 10.273 -17.516 1 39.75 164 ARG B CA 1
ATOM 3209 C C . ARG B 1 164 ? 19.594 10.062 -16.172 1 39.75 164 ARG B C 1
ATOM 3211 O O . ARG B 1 164 ? 18.531 9.445 -16.109 1 39.75 164 ARG B O 1
ATOM 3218 N N . SER B 1 165 ? 20.25 10.617 -15.086 1 41.56 165 SER B N 1
ATOM 3219 C CA . SER B 1 165 ? 19.625 10.555 -13.766 1 41.56 165 SER B CA 1
ATOM 3220 C C . SER B 1 165 ? 18.328 11.359 -13.727 1 41.56 165 SER B C 1
ATOM 3222 O O . SER B 1 165 ? 17.359 10.945 -13.102 1 41.56 165 SER B O 1
ATOM 3224 N N . ALA B 1 166 ? 18.453 12.469 -14.453 1 42.78 166 ALA B N 1
ATOM 3225 C CA . ALA B 1 166 ? 17.266 13.32 -14.477 1 42.78 166 ALA B CA 1
ATOM 3226 C C . ALA B 1 166 ? 16.141 12.68 -15.281 1 42.78 166 ALA B C 1
ATOM 3228 O O . ALA B 1 166 ? 14.977 12.727 -14.883 1 42.78 166 ALA B O 1
ATOM 3229 N N . ALA B 1 167 ? 16.422 12.32 -16.609 1 41.69 167 ALA B N 1
ATOM 3230 C CA . ALA B 1 167 ? 15.414 11.672 -17.438 1 41.69 167 ALA B CA 1
ATOM 3231 C C . ALA B 1 167 ? 14.82 10.453 -16.734 1 41.69 167 ALA B C 1
ATOM 3233 O O . ALA B 1 167 ? 13.617 10.195 -16.828 1 41.69 167 ALA B O 1
ATOM 3234 N N . LEU B 1 168 ? 15.641 9.688 -16.141 1 40.31 168 LEU B N 1
ATOM 3235 C CA . LEU B 1 168 ? 15.18 8.562 -15.344 1 40.31 168 LEU B CA 1
ATOM 3236 C C . LEU B 1 168 ? 14.32 9.039 -14.18 1 40.31 168 LEU B C 1
ATOM 3238 O O . LEU B 1 168 ? 13.367 8.352 -13.781 1 40.31 168 LEU B O 1
ATOM 3242 N N . ARG B 1 169 ? 14.633 10.203 -13.695 1 44.16 169 ARG B N 1
ATOM 3243 C CA . ARG B 1 169 ? 13.898 10.875 -12.625 1 44.16 169 ARG B CA 1
ATOM 3244 C C . ARG B 1 169 ? 12.5 11.266 -13.078 1 44.16 169 ARG B C 1
ATOM 3246 O O . ARG B 1 169 ? 11.562 11.289 -12.281 1 44.16 169 ARG B O 1
ATOM 3253 N N . GLN B 1 170 ? 12.352 11.922 -14.211 1 42.88 170 GLN B N 1
ATOM 3254 C CA . GLN B 1 170 ? 11.078 12.453 -14.672 1 42.88 170 GLN B CA 1
ATOM 3255 C C . GLN B 1 170 ? 10.039 11.344 -14.797 1 42.88 170 GLN B C 1
ATOM 3257 O O . GLN B 1 170 ? 8.844 11.562 -14.555 1 42.88 170 GLN B O 1
ATOM 3262 N N . SER B 1 171 ? 10.273 10.383 -15.742 1 46.34 171 SER B N 1
ATOM 3263 C CA . SER B 1 171 ? 9.156 9.539 -16.172 1 46.34 171 SER B CA 1
ATOM 3264 C C . SER B 1 171 ? 8.547 8.789 -14.984 1 46.34 171 SER B C 1
ATOM 3266 O O . SER B 1 171 ? 7.348 8.492 -14.984 1 46.34 171 SER B O 1
ATOM 3268 N N . PHE B 1 172 ? 9.273 8.172 -13.977 1 54.47 172 PHE B N 1
ATOM 3269 C CA . PHE B 1 172 ? 8.875 6.992 -13.211 1 54.47 172 PHE B CA 1
ATOM 3270 C C . PHE B 1 172 ? 8.969 7.266 -11.711 1 54.47 172 PHE B C 1
ATOM 3272 O O . PHE B 1 172 ? 10.008 7.715 -11.219 1 54.47 172 PHE B O 1
ATOM 3279 N N . GLY B 1 173 ? 7.887 7.758 -11.117 1 72.56 173 GLY B N 1
ATOM 3280 C CA . GLY B 1 173 ? 7.758 7.648 -9.672 1 72.56 173 GLY B CA 1
ATOM 3281 C C . GLY B 1 173 ? 7.973 8.969 -8.953 1 72.56 173 GLY B C 1
ATOM 3282 O O . GLY B 1 173 ? 7.66 10.031 -9.492 1 72.56 173 GLY B O 1
ATOM 3283 N N . VAL B 1 174 ? 8.141 9.125 -7.797 1 85 174 VAL B N 1
ATOM 3284 C CA . VAL B 1 174 ? 8.43 10.234 -6.895 1 85 174 VAL B CA 1
ATOM 3285 C C . VAL B 1 174 ? 9.938 10.453 -6.809 1 85 174 VAL B C 1
ATOM 3287 O O . VAL B 1 174 ? 10.656 9.648 -6.199 1 85 174 VAL B O 1
ATOM 3290 N N . PRO B 1 175 ? 10.477 11.555 -7.488 1 84.62 175 PRO B N 1
ATOM 3291 C CA . PRO B 1 175 ? 11.922 11.711 -7.648 1 84.62 175 PRO B CA 1
ATOM 3292 C C . PRO B 1 175 ? 12.68 11.609 -6.328 1 84.62 175 PRO B C 1
ATOM 3294 O O . PRO B 1 175 ? 13.703 10.93 -6.25 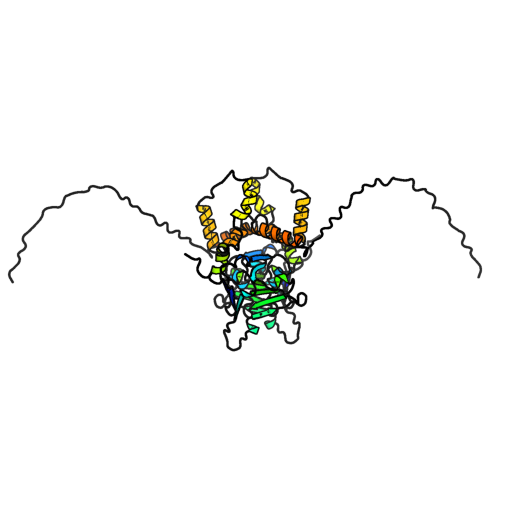1 84.62 175 PRO B O 1
ATOM 3297 N N . TRP B 1 176 ? 12.164 12.328 -5.34 1 90.06 176 TRP B N 1
ATOM 3298 C CA . TRP B 1 176 ? 12.898 12.281 -4.078 1 90.06 176 TRP B CA 1
ATOM 3299 C C . TRP B 1 176 ? 12.914 10.867 -3.51 1 90.06 176 TRP B C 1
ATOM 3301 O O . TRP B 1 176 ? 13.812 10.516 -2.738 1 90.06 176 TRP B O 1
ATOM 3311 N N . PHE B 1 177 ? 11.992 10.062 -3.824 1 90.81 177 PHE B N 1
ATOM 3312 C CA . PHE B 1 177 ? 12.016 8.688 -3.336 1 90.81 177 PHE B CA 1
ATOM 3313 C C . PHE B 1 177 ? 13.109 7.883 -4.031 1 90.81 177 PHE B C 1
ATOM 3315 O O . PHE B 1 177 ? 13.766 7.055 -3.402 1 90.81 177 PHE B O 1
ATOM 3322 N N . GLU B 1 178 ? 13.242 8.125 -5.273 1 87.88 178 GLU B N 1
ATOM 3323 C CA . GLU B 1 178 ? 14.328 7.48 -6 1 87.88 178 GLU B CA 1
ATOM 3324 C C . GLU B 1 178 ? 15.688 7.809 -5.375 1 87.88 178 GLU B C 1
ATOM 3326 O O . GLU B 1 178 ? 16.562 6.945 -5.297 1 87.88 178 GLU B O 1
ATOM 3331 N N . THR B 1 179 ? 15.789 9.031 -4.98 1 89 179 THR B N 1
ATOM 3332 C CA . THR B 1 179 ? 17.031 9.453 -4.32 1 89 179 THR B CA 1
ATOM 3333 C C . THR B 1 179 ? 17.188 8.742 -2.979 1 89 179 THR B C 1
ATOM 3335 O O . THR B 1 179 ? 18.297 8.359 -2.6 1 89 179 THR B O 1
ATOM 3338 N N . LEU B 1 180 ? 16.094 8.484 -2.318 1 91.19 180 LEU B N 1
ATOM 3339 C CA . LEU B 1 180 ? 16.125 7.84 -1.01 1 91.19 180 LEU B CA 1
ATOM 3340 C C . LEU B 1 180 ? 16.641 6.406 -1.118 1 91.19 180 LEU B C 1
ATOM 3342 O O . LEU B 1 180 ? 17.281 5.898 -0.194 1 91.19 180 LEU B O 1
ATOM 3346 N N . ILE B 1 181 ? 16.375 5.773 -2.252 1 91.12 181 ILE B N 1
ATOM 3347 C CA . ILE B 1 181 ? 16.75 4.367 -2.34 1 91.12 181 ILE B CA 1
ATOM 3348 C C . ILE B 1 181 ? 18.031 4.227 -3.152 1 91.12 181 ILE B C 1
ATOM 3350 O O . ILE B 1 181 ? 18.516 3.111 -3.371 1 91.12 181 ILE B O 1
ATOM 3354 N N . GLU B 1 182 ? 18.562 5.301 -3.541 1 88.44 182 GLU B N 1
ATOM 3355 C CA . GLU B 1 182 ? 19.812 5.266 -4.305 1 88.44 182 GLU B CA 1
ATOM 3356 C C . GLU B 1 182 ? 20.938 4.633 -3.496 1 88.44 182 GLU B C 1
ATOM 3358 O O . GLU B 1 182 ? 21.062 4.875 -2.293 1 88.44 182 GLU B O 1
ATOM 3363 N N . GLY B 1 183 ? 21.734 3.814 -4.227 1 88.88 183 GLY B N 1
ATOM 3364 C CA . GLY B 1 183 ? 22.875 3.191 -3.58 1 88.88 183 GLY B CA 1
ATOM 3365 C C . GLY B 1 183 ? 22.547 1.844 -2.963 1 88.88 183 GLY B C 1
ATOM 3366 O O . GLY B 1 183 ? 23.438 1.134 -2.502 1 88.88 183 GLY B O 1
ATOM 3367 N N . SER B 1 184 ? 21.328 1.498 -2.945 1 90.75 184 SER B N 1
ATOM 3368 C CA . SER B 1 184 ? 20.906 0.216 -2.389 1 90.75 184 SER B CA 1
ATOM 3369 C C . SER B 1 184 ? 20.656 -0.806 -3.49 1 90.75 184 SER B C 1
ATOM 3371 O O . SER B 1 184 ? 20.609 -0.457 -4.672 1 90.75 184 SER B O 1
ATOM 3373 N N . ARG B 1 185 ? 20.453 -1.958 -3.066 1 90.81 185 ARG B N 1
ATOM 3374 C CA . ARG B 1 185 ? 20.078 -3.01 -4.004 1 90.81 185 ARG B CA 1
ATOM 3375 C C . ARG B 1 185 ? 18.703 -2.738 -4.609 1 90.81 185 ARG B C 1
ATOM 3377 O O . ARG B 1 185 ? 18.484 -2.98 -5.797 1 90.81 185 ARG B O 1
ATOM 3384 N N . LEU B 1 186 ? 17.859 -2.248 -3.805 1 90.62 186 LEU B N 1
ATOM 3385 C CA . LEU B 1 186 ? 16.547 -1.892 -4.312 1 90.62 186 LEU B CA 1
ATOM 3386 C C . LEU B 1 186 ? 16.641 -0.848 -5.422 1 90.62 186 LEU B C 1
ATOM 3388 O O . LEU B 1 186 ? 15.984 -0.962 -6.453 1 90.62 186 LEU B O 1
ATOM 3392 N N . GLY B 1 187 ? 17.438 0.105 -5.133 1 88.06 187 GLY B N 1
ATOM 3393 C CA . GLY B 1 187 ? 17.672 1.113 -6.156 1 88.06 187 GLY B CA 1
ATOM 3394 C C . GLY B 1 187 ? 18.203 0.535 -7.453 1 88.06 187 GLY B C 1
ATOM 3395 O O . GLY B 1 187 ? 17.766 0.936 -8.539 1 88.06 187 GLY B O 1
ATOM 3396 N N . SER B 1 188 ? 19.062 -0.41 -7.316 1 84.44 188 SER B N 1
ATOM 3397 C CA . SER B 1 188 ? 19.656 -1.047 -8.492 1 84.44 188 SER B CA 1
ATOM 3398 C C . SER B 1 188 ? 18.609 -1.848 -9.266 1 84.44 188 SER B C 1
ATOM 3400 O O . SER B 1 188 ? 18.578 -1.811 -10.492 1 84.44 188 SER B O 1
ATOM 3402 N N . MET B 1 189 ? 17.828 -2.551 -8.531 1 83.31 189 MET B N 1
ATOM 3403 C CA . MET B 1 189 ? 16.766 -3.34 -9.148 1 83.31 189 MET B CA 1
ATOM 3404 C C . MET B 1 189 ? 15.828 -2.447 -9.953 1 83.31 189 MET B C 1
ATOM 3406 O O . MET B 1 189 ? 15.414 -2.811 -11.055 1 83.31 189 MET B O 1
ATOM 3410 N N . ARG B 1 190 ? 15.562 -1.358 -9.422 1 81.56 190 ARG B N 1
ATOM 3411 C CA . ARG B 1 190 ? 14.648 -0.432 -10.078 1 81.56 190 ARG B CA 1
ATOM 3412 C C . ARG B 1 190 ? 15.258 0.128 -11.359 1 81.56 190 ARG B C 1
ATOM 3414 O O . ARG B 1 190 ? 14.57 0.268 -12.375 1 81.56 190 ARG B O 1
ATOM 3421 N N . ARG B 1 191 ? 16.453 0.431 -11.312 1 74.06 191 ARG B N 1
ATOM 3422 C CA . ARG B 1 191 ? 17.156 0.957 -12.484 1 74.06 191 ARG B CA 1
ATOM 3423 C C . ARG B 1 191 ? 17.219 -0.089 -13.594 1 74.06 191 ARG B C 1
ATOM 3425 O O . ARG B 1 191 ? 17.047 0.233 -14.766 1 74.06 191 ARG B O 1
ATOM 3432 N N . SER B 1 192 ? 17.438 -1.304 -13.156 1 69.69 192 SER B N 1
ATOM 3433 C CA . SER B 1 192 ? 17.531 -2.381 -14.141 1 69.69 192 SER B CA 1
ATOM 3434 C C . SER B 1 192 ? 16.188 -2.658 -14.797 1 69.69 192 SER B C 1
ATOM 3436 O O . SER B 1 192 ? 16.109 -2.887 -16 1 69.69 192 SER B O 1
ATOM 3438 N N . TYR B 1 193 ? 15.219 -2.67 -14 1 65.62 193 TYR B N 1
ATOM 3439 C CA . TYR B 1 193 ? 13.883 -2.904 -14.523 1 65.62 193 TYR B CA 1
ATOM 3440 C C . TYR B 1 193 ? 13.453 -1.775 -15.453 1 65.62 193 TYR B C 1
ATOM 3442 O O . TYR B 1 193 ? 12.836 -2.02 -16.5 1 65.62 193 TYR B O 1
ATOM 3450 N N . GLY B 1 194 ? 13.75 -0.603 -15.078 1 59.56 194 GLY B N 1
ATOM 3451 C CA . GLY B 1 194 ? 13.469 0.523 -15.953 1 59.56 194 GLY B CA 1
ATOM 3452 C C . GLY B 1 194 ? 14.18 0.432 -17.297 1 59.56 194 GLY B C 1
ATOM 3453 O O . GLY B 1 194 ? 13.602 0.753 -18.328 1 59.56 194 GLY B O 1
ATOM 3454 N N . ALA B 1 195 ? 15.336 -0.054 -17.234 1 53.09 195 ALA B N 1
ATOM 3455 C CA . ALA B 1 195 ? 16.141 -0.198 -18.453 1 53.09 195 ALA B CA 1
ATOM 3456 C C . ALA B 1 195 ? 15.562 -1.271 -19.375 1 53.09 195 ALA B C 1
ATOM 3458 O O . ALA B 1 195 ? 15.531 -1.104 -20.594 1 53.09 195 ALA B O 1
ATOM 3459 N N . GLN B 1 196 ? 15.125 -2.316 -18.781 1 54.59 196 GLN B N 1
ATOM 3460 C CA . GLN B 1 196 ? 14.562 -3.414 -19.562 1 54.59 196 GLN B CA 1
ATOM 3461 C C . GLN B 1 196 ? 13.258 -2.998 -20.234 1 54.59 196 GLN B C 1
ATOM 3463 O O . GLN B 1 196 ? 13 -3.352 -21.375 1 54.59 196 GLN B O 1
ATOM 3468 N N . ARG B 1 197 ? 12.57 -2.316 -19.609 1 57.19 197 ARG B N 1
ATOM 3469 C CA . ARG B 1 197 ? 11.312 -1.841 -20.172 1 57.19 197 ARG B CA 1
ATOM 3470 C C . ARG B 1 197 ? 11.555 -0.867 -21.312 1 57.19 197 ARG B C 1
ATOM 3472 O O . ARG B 1 197 ? 10.805 -0.842 -22.281 1 57.19 197 ARG B O 1
ATOM 3479 N N . SER B 1 198 ? 12.578 -0.062 -21.156 1 47.19 198 SER B N 1
ATOM 3480 C CA . SER B 1 198 ? 12.93 0.856 -22.234 1 47.19 198 SER B CA 1
ATOM 3481 C C . SER B 1 198 ? 13.344 0.099 -23.5 1 47.19 198 SER B C 1
ATOM 3483 O O . SER B 1 198 ? 13.008 0.503 -24.609 1 47.19 198 SER B O 1
ATOM 3485 N N . ARG B 1 199 ? 13.992 -0.971 -23.391 1 46.19 199 ARG B N 1
ATOM 3486 C CA . ARG B 1 199 ? 14.461 -1.76 -24.531 1 46.19 199 ARG B CA 1
ATOM 3487 C C . ARG B 1 199 ? 13.305 -2.475 -25.219 1 46.19 199 ARG B C 1
ATOM 3489 O O . ARG B 1 199 ? 13.289 -2.6 -26.438 1 46.19 199 ARG B O 1
ATOM 3496 N N . ASP B 1 200 ? 12.539 -3.082 -24.5 1 47.84 200 ASP B N 1
ATOM 3497 C CA . ASP B 1 200 ? 11.461 -3.834 -25.141 1 47.84 200 ASP B CA 1
ATOM 3498 C C . ASP B 1 200 ? 10.422 -2.895 -25.75 1 47.84 200 ASP B C 1
ATOM 3500 O O . ASP B 1 200 ? 9.484 -3.344 -26.406 1 47.84 200 ASP B O 1
ATOM 3504 N N . GLY B 1 201 ? 10.688 -1.681 -26.141 1 42.56 201 GLY B N 1
ATOM 3505 C CA . GLY B 1 201 ? 9.914 -0.764 -26.953 1 42.56 201 GLY B CA 1
ATOM 3506 C C . GLY B 1 201 ? 8.703 -0.203 -26.234 1 42.56 201 GLY B C 1
ATOM 3507 O O . GLY B 1 201 ? 7.973 0.62 -26.797 1 42.56 201 GLY B O 1
ATOM 3508 N N . GLN B 1 202 ? 8.047 -0.805 -25.344 1 41.84 202 GLN B N 1
ATOM 3509 C CA . GLN B 1 202 ? 6.828 -0.158 -24.875 1 41.84 202 GLN B CA 1
ATOM 3510 C C . GLN B 1 202 ? 7.129 1.223 -24.297 1 41.84 202 GLN B C 1
ATOM 3512 O O . GLN B 1 202 ? 6.398 2.182 -24.562 1 41.84 202 GLN B O 1
ATOM 3517 N N . ALA B 1 203 ? 7.738 1.406 -23.203 1 36.84 203 ALA B N 1
ATOM 3518 C CA . ALA B 1 203 ? 7.965 2.809 -22.859 1 36.84 203 ALA B CA 1
ATOM 3519 C C . ALA B 1 203 ? 9.227 3.34 -23.531 1 36.84 203 ALA B C 1
ATOM 3521 O O . ALA B 1 203 ? 10.344 2.98 -23.156 1 36.84 203 ALA B O 1
ATOM 3522 N N . SER B 1 204 ? 9.227 3.287 -24.969 1 32.44 204 SER B N 1
ATOM 3523 C CA . SER B 1 204 ? 10.328 3.961 -25.656 1 32.44 204 SER B CA 1
ATOM 3524 C C . SER B 1 204 ? 10.461 5.406 -25.188 1 32.44 204 SER B C 1
ATOM 3526 O O . SER B 1 204 ? 9.539 6.207 -25.359 1 32.44 204 SER B O 1
ATOM 3528 N N . ILE B 1 205 ? 10.828 5.75 -24.156 1 33.5 205 ILE B N 1
ATOM 3529 C CA . ILE B 1 205 ? 11.164 7.172 -24.109 1 33.5 205 ILE B CA 1
ATOM 3530 C C . ILE B 1 205 ? 12.25 7.469 -25.141 1 33.5 205 ILE B C 1
ATOM 3532 O O . ILE B 1 205 ? 13.383 6.984 -25.016 1 33.5 205 ILE B O 1
ATOM 3536 N N . GLU B 1 206 ? 11.789 7.457 -26.469 1 28.92 206 GLU B N 1
ATOM 3537 C CA . GLU B 1 206 ? 12.617 8.023 -27.531 1 28.92 206 GLU B CA 1
ATOM 3538 C C . GLU B 1 206 ? 13.211 9.367 -27.109 1 28.92 206 GLU B C 1
ATOM 3540 O O . GLU B 1 206 ? 12.484 10.336 -26.891 1 28.92 206 GLU B O 1
ATOM 3545 N N . TRP B 1 207 ? 14.047 9.336 -26.203 1 31.95 207 TRP B N 1
ATOM 3546 C CA . TRP B 1 207 ? 14.742 10.602 -26.016 1 31.95 207 TRP B CA 1
ATOM 3547 C C . TRP B 1 207 ? 15.445 11.039 -27.297 1 31.95 207 TRP B C 1
ATOM 3549 O O . TRP B 1 207 ? 16.359 10.359 -27.766 1 31.95 207 TRP B O 1
ATOM 3559 N N . GLU B 1 208 ? 14.625 11.344 -28.359 1 27.3 208 GLU B N 1
ATOM 3560 C CA . GLU B 1 208 ? 15.289 12.039 -29.469 1 27.3 208 GLU B CA 1
ATOM 3561 C C . GLU B 1 208 ? 16.094 13.227 -28.953 1 27.3 208 GLU B C 1
ATOM 3563 O O . GLU B 1 208 ? 15.539 14.195 -28.438 1 27.3 208 GLU B O 1
ATOM 3568 N N . ILE B 1 209 ? 17.047 12.945 -28.188 1 30.55 209 ILE B N 1
ATOM 3569 C CA . ILE B 1 209 ? 18 14.039 -27.984 1 30.55 209 ILE B CA 1
ATOM 3570 C C . ILE B 1 209 ? 18.391 14.625 -29.344 1 30.55 209 ILE B C 1
ATOM 3572 O O . ILE B 1 209 ? 19.047 13.953 -30.156 1 30.55 209 ILE B O 1
ATOM 3576 N N . VAL B 1 210 ? 17.375 15.375 -29.953 1 28.05 210 VAL B N 1
ATOM 3577 C CA . VAL B 1 210 ? 17.766 16.172 -31.109 1 28.05 210 VAL B CA 1
ATOM 3578 C C . VAL B 1 210 ? 19.031 16.969 -30.766 1 28.05 210 VAL B C 1
ATOM 3580 O O . VAL B 1 210 ? 19.031 17.797 -29.844 1 28.05 210 VAL B O 1
ATOM 3583 N N . GLU B 1 211 ? 20.125 16.391 -30.891 1 28.06 211 GLU B N 1
ATOM 3584 C CA . GLU B 1 211 ? 21.391 17.125 -30.938 1 28.06 211 GLU B CA 1
ATOM 3585 C C . GLU B 1 211 ? 21.25 18.391 -31.781 1 28.06 211 GLU B C 1
ATOM 3587 O O . GLU B 1 211 ? 20.938 18.312 -32.969 1 28.06 211 GLU B O 1
ATOM 3592 N N . PHE B 1 212 ? 20.703 19.422 -31.094 1 29.73 212 PHE B N 1
ATOM 3593 C CA . PHE B 1 212 ? 20.891 20.703 -31.766 1 29.73 212 PHE B CA 1
ATOM 3594 C C . PHE B 1 212 ? 22.344 20.906 -32.156 1 29.73 212 PHE B C 1
ATOM 3596 O O . PHE B 1 212 ? 23.234 20.812 -31.328 1 29.73 212 PHE B O 1
ATOM 3603 N N . SER B 1 213 ? 22.672 20.328 -33.281 1 29.92 213 SER B N 1
ATOM 3604 C CA . SER B 1 213 ? 23.922 20.719 -33.906 1 29.92 213 SER B CA 1
ATOM 3605 C C . SER B 1 213 ? 24.141 22.234 -33.844 1 29.92 213 SER B C 1
ATOM 3607 O O . SER B 1 213 ? 23.297 23.016 -34.281 1 29.92 213 SER B O 1
ATOM 3609 N N . ASP B 1 214 ? 24.75 22.672 -32.75 1 31.72 214 ASP B N 1
ATOM 3610 C CA . ASP B 1 214 ? 25.375 23.984 -32.75 1 31.72 214 ASP B CA 1
ATOM 3611 C C . ASP B 1 214 ? 26.047 24.281 -34.094 1 31.72 214 ASP B C 1
ATOM 3613 O O . ASP B 1 214 ? 27.203 23.906 -34.281 1 31.72 214 ASP B O 1
ATOM 3617 N N . GLY B 1 215 ? 25.328 23.875 -35.25 1 30.83 215 GLY B N 1
ATOM 3618 C CA . GLY B 1 215 ? 25.906 24.484 -36.438 1 30.83 215 GLY B CA 1
ATOM 3619 C C . GLY B 1 215 ? 26.156 25.969 -36.312 1 30.83 215 GLY B C 1
ATOM 3620 O O . GLY B 1 215 ? 25.219 26.766 -36.281 1 30.83 215 GLY B O 1
ATOM 3621 N N . GLY B 1 216 ? 27.156 26.359 -35.469 1 31.09 216 GLY B N 1
ATOM 3622 C CA . GLY B 1 216 ? 27.875 27.609 -35.625 1 31.09 216 GLY B CA 1
ATOM 3623 C C . GLY B 1 216 ? 28.062 28.016 -37.062 1 31.09 216 GLY B C 1
ATOM 3624 O O . GLY B 1 216 ? 29.125 27.781 -37.656 1 31.09 216 GLY B O 1
ATOM 3625 N N . GLY B 1 217 ? 26.953 27.781 -37.938 1 28.5 217 GLY B N 1
ATOM 3626 C CA . GLY B 1 217 ? 27.188 28.531 -39.156 1 28.5 217 GLY B CA 1
ATOM 3627 C C . GLY B 1 217 ? 27.484 30 -38.875 1 28.5 217 GLY B C 1
ATOM 3628 O O . GLY B 1 217 ? 26.781 30.656 -38.125 1 28.5 217 GLY B O 1
ATOM 3629 N N . GLU B 1 218 ? 28.672 30.375 -38.938 1 29.69 218 GLU B N 1
ATOM 3630 C CA . GLU B 1 218 ? 29.25 31.688 -39.219 1 29.69 218 GLU B CA 1
ATOM 3631 C C . GLU B 1 218 ? 28.438 32.438 -40.281 1 29.69 218 GLU B C 1
ATOM 3633 O O . GLU B 1 218 ? 28.5 32.094 -41.469 1 29.69 218 GLU B O 1
ATOM 3638 N N . MET B 1 219 ? 27.047 32.562 -40.031 1 27.41 219 MET B N 1
ATOM 3639 C CA . MET B 1 219 ? 26.406 33.469 -40.969 1 27.41 219 MET B CA 1
ATOM 3640 C C . MET B 1 219 ? 27.203 34.781 -41.094 1 27.41 219 MET B C 1
ATOM 3642 O O . MET B 1 219 ? 27.578 35.375 -40.062 1 27.41 219 MET B O 1
ATOM 3646 N N . ASP B 1 220 ? 27.797 34.969 -42.219 1 27.7 220 ASP B N 1
ATOM 3647 C CA . ASP B 1 220 ? 28.438 36.094 -42.906 1 27.7 220 ASP B CA 1
ATOM 3648 C C . ASP B 1 220 ? 27.578 37.375 -42.812 1 27.7 220 ASP B C 1
ATOM 3650 O O . ASP B 1 220 ? 26.375 37.312 -43.062 1 27.7 220 ASP B O 1
ATOM 3654 N N . LEU B 1 221 ? 27.984 38.312 -42 1 26.81 221 LEU B N 1
ATOM 3655 C CA . LEU B 1 221 ? 27.672 39.719 -41.75 1 26.81 221 LEU B CA 1
ATOM 3656 C C . LEU B 1 221 ? 27.359 40.469 -43.031 1 26.81 221 LEU B C 1
ATOM 3658 O O . LEU B 1 221 ? 27.422 41.688 -43.094 1 26.81 221 LEU B O 1
ATOM 3662 N N . GLY B 1 222 ? 26.781 39.719 -44.125 1 22.41 222 GLY B N 1
ATOM 3663 C CA . GLY B 1 222 ? 26.781 40.562 -45.312 1 22.41 222 GLY B CA 1
ATOM 3664 C C . GLY B 1 222 ? 26.062 41.875 -45.094 1 22.41 222 GLY B C 1
ATOM 3665 O O . GLY B 1 222 ? 25.266 42.031 -44.156 1 22.41 222 GLY B O 1
ATOM 3666 N N . GLU B 1 223 ? 26.375 42.938 -45.906 1 23.39 223 GLU B N 1
ATOM 3667 C CA . GLU B 1 223 ? 26.234 44.375 -46.219 1 23.39 223 GLU B CA 1
ATOM 3668 C C . GLU B 1 223 ? 24.781 44.719 -46.5 1 23.39 223 GLU B C 1
ATOM 3670 O O . GLU B 1 223 ? 24.25 44.375 -47.562 1 23.39 223 GLU B O 1
ATOM 3675 N N . ALA B 1 224 ? 23.844 44.594 -45.5 1 22.42 224 ALA B N 1
ATOM 3676 C CA . ALA B 1 224 ? 22.453 45 -45.688 1 22.42 224 ALA B CA 1
ATOM 3677 C C . ALA B 1 224 ? 22.375 46.375 -46.344 1 22.42 224 ALA B C 1
ATOM 3679 O O . ALA B 1 224 ? 22.938 47.344 -45.812 1 22.42 224 ALA B O 1
ATOM 3680 N N . ASP B 1 225 ? 22.188 46.438 -47.656 1 21.19 225 ASP B N 1
ATOM 3681 C CA . ASP B 1 225 ? 22 47.719 -48.344 1 21.19 225 ASP B CA 1
ATOM 3682 C C . ASP B 1 225 ? 20.844 48.5 -47.75 1 21.19 225 ASP B C 1
ATOM 3684 O O . ASP B 1 225 ? 19.875 47.938 -47.25 1 21.19 225 ASP B O 1
ATOM 3688 N N . ASP B 1 226 ? 20.953 49.875 -47.438 1 20.3 226 ASP B N 1
ATOM 3689 C CA . ASP B 1 226 ? 20.375 51.094 -46.938 1 20.3 226 ASP B CA 1
ATOM 3690 C C . ASP B 1 226 ? 19 51.375 -47.562 1 20.3 226 ASP B C 1
ATOM 3692 O O . ASP B 1 226 ? 18.359 52.375 -47.281 1 20.3 226 ASP B O 1
ATOM 3696 N N . ALA B 1 227 ? 18.609 50.969 -48.781 1 22.23 227 ALA B N 1
ATOM 3697 C CA . ALA B 1 227 ? 17.922 51.906 -49.688 1 22.23 227 ALA B CA 1
ATOM 3698 C C . ALA B 1 227 ? 16.438 51.969 -49.375 1 22.23 227 ALA B C 1
ATOM 3700 O O . ALA B 1 227 ? 15.656 52.531 -50.156 1 22.23 227 ALA B O 1
ATOM 3701 N N . ALA B 1 228 ? 15.758 51.312 -48.406 1 21.34 228 ALA B N 1
ATOM 3702 C CA . ALA B 1 228 ? 14.305 51.281 -48.562 1 21.34 228 ALA B CA 1
ATOM 3703 C C . ALA B 1 228 ? 13.703 52.656 -48.188 1 21.34 228 ALA B C 1
ATOM 3705 O O . ALA B 1 228 ? 12.539 52.719 -47.781 1 21.34 228 ALA B O 1
ATOM 3706 N N . LEU B 1 229 ? 14.328 53.75 -47.938 1 20.2 229 LEU B N 1
ATOM 3707 C CA . LEU B 1 229 ? 13.609 54.812 -47.25 1 20.2 229 LEU B CA 1
ATOM 3708 C C . LEU B 1 229 ? 12.398 55.281 -48.062 1 20.2 229 LEU B C 1
ATOM 3710 O O . LEU B 1 229 ? 11.359 55.594 -47.5 1 20.2 229 LEU B O 1
ATOM 3714 N N . GLN B 1 230 ? 12.383 55.75 -49.344 1 20.66 230 GLN B N 1
ATOM 3715 C CA . GLN B 1 230 ? 11.867 57.062 -49.688 1 20.66 230 GLN B CA 1
ATOM 3716 C C . GLN B 1 230 ? 10.367 57 -49.969 1 20.66 230 GLN B C 1
ATOM 3718 O O . GLN B 1 230 ? 9.688 58.031 -49.938 1 20.66 230 GLN B O 1
ATOM 3723 N N . GLN B 1 231 ? 9.719 56.094 -50.719 1 21.22 231 GLN B N 1
ATOM 3724 C CA . GLN B 1 231 ? 8.82 56.656 -51.719 1 21.22 231 GLN B CA 1
ATOM 3725 C C . GLN B 1 231 ? 7.469 57 -51.094 1 21.22 231 GLN B C 1
ATOM 3727 O O . GLN B 1 231 ? 6.734 56.094 -50.688 1 21.22 231 GLN B O 1
ATOM 3732 N N . LEU B 1 232 ? 7.219 58.25 -50.5 1 23.56 232 LEU B N 1
ATOM 3733 C CA . LEU B 1 232 ? 6.117 59.031 -49.969 1 23.56 232 LEU B CA 1
ATOM 3734 C C . LEU B 1 232 ? 5.066 59.281 -51.062 1 23.56 232 LEU B C 1
ATOM 3736 O O . LEU B 1 232 ? 5.176 60.25 -51.812 1 23.56 232 LEU B O 1
ATOM 3740 N N . GLY B 1 233 ? 4.535 58.344 -51.875 1 19.66 233 GLY B N 1
ATOM 3741 C CA . GLY B 1 233 ? 3.762 58.906 -53 1 19.66 233 GLY B CA 1
ATOM 3742 C C . GLY B 1 233 ? 2.523 59.656 -52.531 1 19.66 233 GLY B C 1
ATOM 3743 O O . GLY B 1 233 ? 2.07 59.469 -51.406 1 19.66 233 GLY B O 1
ATOM 3744 N N . LYS B 1 234 ? 1.946 60.75 -53.375 1 24.11 234 LYS B N 1
ATOM 3745 C CA . LYS B 1 234 ? 1.044 61.844 -53.719 1 24.11 234 LYS B CA 1
ATOM 3746 C C . LYS B 1 234 ? -0.396 61.344 -53.844 1 24.11 234 LYS B C 1
ATOM 3748 O O . LYS B 1 234 ? -1.11 61.719 -54.781 1 24.11 234 LYS B O 1
ATOM 3753 N N . ARG B 1 235 ? -0.951 60.531 -52.906 1 24.19 235 ARG B N 1
ATOM 3754 C CA . ARG B 1 235 ? -2.318 60.25 -53.344 1 24.19 235 ARG B CA 1
ATOM 3755 C C . ARG B 1 235 ? -3.172 61.5 -53.375 1 24.19 235 ARG B C 1
ATOM 3757 O O . ARG B 1 235 ? -3.17 62.281 -52.406 1 24.19 235 ARG B O 1
ATOM 3764 N N . LYS B 1 236 ? -3.648 61.906 -54.594 1 22.08 236 LYS B N 1
ATOM 3765 C CA . LYS B 1 236 ? -4.543 62.906 -55.188 1 22.08 236 LYS B CA 1
ATOM 3766 C C . LYS B 1 236 ? -5.883 62.938 -54.438 1 22.08 236 LYS B C 1
ATOM 3768 O O . LYS B 1 236 ? -6.359 61.906 -53.969 1 22.08 236 LYS B O 1
ATOM 3773 N N . HIS B 1 237 ? -6.344 64.125 -54.031 1 25.02 237 HIS B N 1
ATOM 3774 C CA . HIS B 1 237 ? -7.391 64.938 -53.406 1 25.02 237 HIS B CA 1
ATOM 3775 C C . HIS B 1 237 ? -8.719 64.75 -54.156 1 25.02 237 HIS B C 1
ATOM 3777 O O . HIS B 1 237 ? -9.711 65.438 -53.812 1 25.02 237 HIS B O 1
ATOM 3783 N N . HIS B 1 238 ? -8.953 63.75 -55.094 1 22.67 238 HIS B N 1
ATOM 3784 C CA . HIS B 1 238 ? -10.016 64.188 -56 1 22.67 238 HIS B CA 1
ATOM 3785 C C . HIS B 1 238 ? -11.297 64.5 -55.219 1 22.67 238 HIS B C 1
ATOM 3787 O O . HIS B 1 238 ? -11.586 63.875 -54.219 1 22.67 238 HIS B O 1
ATOM 3793 N N . GLU B 1 239 ? -12.203 65.562 -55.844 1 24.45 239 GLU B N 1
ATOM 3794 C CA . GLU B 1 239 ? -13.344 66.438 -55.906 1 24.45 239 GLU B CA 1
ATOM 3795 C C . GLU B 1 239 ? -14.664 65.688 -55.812 1 24.45 239 GLU B C 1
ATOM 3797 O O . GLU B 1 239 ? -15.703 66.25 -55.5 1 24.45 239 GLU B O 1
ATOM 3802 N N . VAL B 1 240 ? -14.922 64.312 -55.594 1 24.81 240 VAL B N 1
ATOM 3803 C CA . VAL B 1 240 ? -16.375 64.312 -55.719 1 24.81 240 VAL B CA 1
ATOM 3804 C C . VAL B 1 240 ? -17 64.938 -54.469 1 24.81 240 VAL B C 1
ATOM 3806 O O . VAL B 1 240 ? -16.531 64.688 -53.344 1 24.81 240 VAL B O 1
#

Secondary structure (DSSP, 8-state):
----S---EEEE-TTSSEEEEE---TT-GGG-EEEEE-SHHHHHHHTSSSEEEEEEEGGGEEEEE--SSTT--HHHHEEEE--GGGTTEEEEEETTT--EEEEEESSSGGGTTEEEEEGGGB-HHHHHTTTTTT-S--HHHHHHHHTTT--S------HHHHHHHHHHHHHHS-HHHHHHTTTSHHHHHHHHHHHHHHHTTTT-------------------------------------/----S---EEEE-TTSSEEEEE---TT-GGG-EEEEE-SHHHHHHHTSSSEEEEEEEGGGEEEEE--SSTT--HHHHEEEE--GGGTTEEEEEETTT--EEEEEESSSGGGTTEEEEEGGGB-HHHHHTTTTTT-S--HHHHHHHHTTT--S------HHHHHHHHHHHHHSS-HHHHHHHTTSHHHHHHHHHHHHHHHTTTT-----------------------TT------------

pLDDT: mean 72.33, std 29.21, range [18.64, 98.94]

Organism: Hypocrea jecorina (strain QM6a) (NCBI:txid431241)

Foldseek 3Di:
DPPP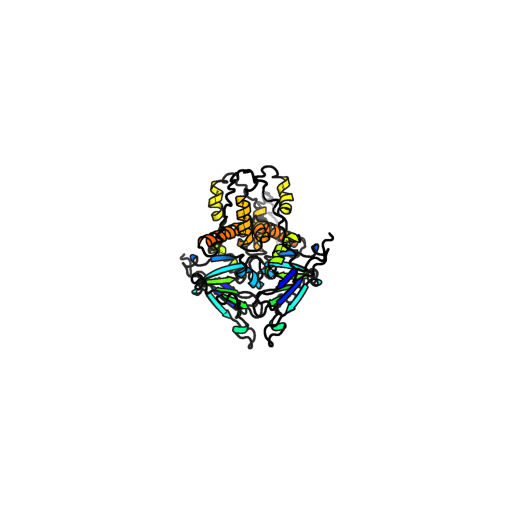QPDWWKFADPVPQKIKTFRAGPPRLVQKAWDWDQDCVQCVLVVHNIFIWIKHFPVRMGMGGHDPDPPDDPCQQWPWDADPVQNQKIWIAGNPPGHTFWIAGCPPVVRNRMIITGLVRTDLVSSLCCVVSVNADDPVVVCVVVVVVPVPDPPPPDPVVVVVLVVLLPPDDRNVVLVVCPPHPVNVVSVVVSVVVCVVPPPVPPPPPVPPPPCPVPPDDDPDDPDDDDDDDDDDPDDD/DPPPQPDWWKFADPVPQKIKTFRAGPPRLVQKAWDWDQDCVQCVLVVHNIFIWIKHFPVRMGMHGHDPDPPDDPCQQWPWDADPVQNQKIWIAGNPPGHTFWIAGCPPVVRNRMIITGLVRTDLVSSLCCVVSVNADDPVVVCVVVVVPPVPDPPDPDPVVVVVLVVVQPPDDRNSVLVVCPPHPVNVVVVVVVVVVCVVPPPVPVPCPVPPPPPPPPPDPDDPDDPPPDDPDDDDPDDD